Protein AF-A0A7J5J9G1-F1 (afdb_monomer_lite)

Radius of gyration: 34.43 Å; chains: 1; bounding box: 77×52×100 Å

pLDDT: mean 81.64, std 18.88, range [21.72, 96.75]

Secondary structure (DSSP, 8-state):
-HHHHHHSTT--EEEEESSHHHHHHHHHHHHHTT--EEEE-TTS-HHHHHHHHHHHHTTS--EEEESS--SSS---TT--EEEEES----HHHHHHHHHHHH---TT-S--EEEESS-HHHHH--TT----HHHHHTT-BPSSS------S-----S-----S---S--SPP----HHHHHHHHHHTGGGGTTS---SSS---PPEEEEE-TTT--EEEEETTEEEEEEEESEEEEEETTEEEEE-TTS-EEEE-TT--EEEEES--SEEEEETTTEEEEE-TTS-EEEEETTTTEEESSPPEEEEETTEEEEEETTEEEE-SSS--BPPTT--GGG-EE-SSEEEE------TT---S-STT--TT--EEEEETT--S--EEEEEE-TTS-EEEE-TTS-EEEEETTTEEEE--

InterPro domains:
  IPR001650 Helicase, C-terminal domain-like [PF00271] (8-104)
  IPR001650 Helicase, C-terminal domain-like [PS51194] (1-154)
  IPR001650 Helicase, C-terminal domain-like [SM00490] (24-105)
  IPR027417 P-loop containing nucleoside triphosphate hydrolase [G3DSA:3.40.50.300] (1-131)
  IPR027417 P-loop containing nucleoside triphosphate hydrolase [SSF52540] (7-113)

Organism: Bacteroides thetaiotaomicron (NCBI:txid818)

Sequence (415 aa):
YESVERYARGKKGIVYAVSIAHARRIAACYSAHGLEAVAIDSRTPASERRELVEAFRRGKVKVLVNVDIFSEGFDCPDVEFVQLARPTLSLAKYLQQVGRGLRKSDNKESCVLIDNVGLHRIFGLPVRDRDWEAMFEGRMAGNAQPRTRMENSGLSVSCSLSEDSKQNEGLEIVMTHNCLLDAIRKGDLICLGGGGPVGGEQRTALKACHDRQSGLWGLRCGNKITVLPQYREVFDLCADRAAVRFEDGRTGVVDDSGTPLMVTDRCRRLRFLKGELLSVTKEDGSDCYTDLKTNRTYQERPVVFSYGGIELLRVGETFHSRTRKAYASMHGLHKDSLCFYGFYLKIPDYRVPKSCRLVDPVWSTIFDVFACVLEGDDEEVYWCCGCLADRSIVVMDGEGNYYHVEKGKGKRYIA

Structure (mmCIF, N/CA/C/O backbone):
data_AF-A0A7J5J9G1-F1
#
_entry.id   AF-A0A7J5J9G1-F1
#
loop_
_atom_site.group_PDB
_atom_site.id
_atom_site.type_symbol
_atom_site.label_atom_id
_atom_site.label_alt_id
_atom_site.label_comp_id
_atom_site.label_asym_id
_atom_site.label_entity_id
_atom_site.label_seq_id
_atom_site.pdbx_PDB_ins_code
_atom_site.Cartn_x
_atom_site.Cartn_y
_atom_site.Cartn_z
_atom_site.occupancy
_atom_site.B_iso_or_equiv
_atom_site.auth_seq_id
_atom_site.auth_comp_id
_atom_site.auth_asym_id
_atom_site.auth_atom_id
_atom_site.pdbx_PDB_model_num
ATOM 1 N N . TYR A 1 1 ? -37.252 -2.935 24.042 1.00 87.12 1 TYR A N 1
ATOM 2 C CA . TYR A 1 1 ? -37.933 -4.150 24.520 1.00 87.12 1 TYR A CA 1
ATOM 3 C C . TYR A 1 1 ? -38.264 -5.056 23.343 1.00 87.12 1 TYR A C 1
ATOM 5 O O . TYR A 1 1 ? -37.702 -6.137 23.280 1.00 87.12 1 TYR A O 1
ATOM 13 N N . GLU A 1 2 ? -39.039 -4.585 22.362 1.00 90.06 2 GLU A N 1
ATOM 14 C CA . GLU A 1 2 ? -39.444 -5.354 21.167 1.00 90.06 2 GLU A CA 1
ATOM 15 C C . GLU A 1 2 ? -38.303 -6.114 20.473 1.00 90.06 2 GLU A C 1
ATOM 17 O O . GLU A 1 2 ? -38.451 -7.277 20.120 1.00 90.06 2 GLU A O 1
ATOM 22 N N . SER A 1 3 ? -37.127 -5.497 20.332 1.00 89.56 3 SER A N 1
ATOM 23 C CA . SER A 1 3 ? -35.932 -6.145 19.776 1.00 89.56 3 SER A CA 1
ATOM 24 C C . SER A 1 3 ? -35.487 -7.382 20.563 1.00 89.56 3 SER A C 1
ATOM 26 O O . SER A 1 3 ? -35.122 -8.398 19.978 1.00 89.56 3 SER A O 1
ATOM 28 N N . VAL A 1 4 ? -35.504 -7.289 21.894 1.00 92.25 4 VAL A N 1
ATOM 29 C CA . VAL A 1 4 ? -35.145 -8.394 22.788 1.00 92.25 4 VAL A CA 1
ATOM 30 C C . VAL A 1 4 ? -36.238 -9.454 22.751 1.00 92.25 4 VAL A C 1
ATOM 32 O O . VAL A 1 4 ? -35.917 -10.626 22.619 1.00 92.25 4 VAL A O 1
ATOM 35 N N . GLU A 1 5 ? -37.511 -9.059 22.767 1.00 92.31 5 GLU A N 1
ATOM 36 C CA . GLU A 1 5 ? -38.633 -9.999 22.654 1.00 92.31 5 GLU A CA 1
ATOM 37 C C . GLU A 1 5 ? -38.603 -10.775 21.330 1.00 92.31 5 GLU A C 1
ATOM 39 O O . GLU A 1 5 ? -38.861 -11.972 21.299 1.00 92.31 5 GLU A O 1
ATOM 44 N N . ARG A 1 6 ? -38.236 -10.122 20.224 1.00 90.62 6 ARG A N 1
ATOM 45 C CA . ARG A 1 6 ? -38.202 -10.756 18.903 1.00 90.62 6 ARG A CA 1
ATOM 46 C C . ARG A 1 6 ? -37.004 -11.683 18.705 1.00 90.62 6 ARG A C 1
ATOM 48 O O . ARG A 1 6 ? -37.157 -12.744 18.111 1.00 90.62 6 ARG A O 1
ATOM 55 N N . TYR A 1 7 ? -35.814 -11.275 19.149 1.00 90.31 7 TYR A N 1
ATOM 56 C CA . TYR A 1 7 ? -34.562 -11.962 18.797 1.00 90.31 7 TYR A CA 1
ATOM 57 C C . TYR A 1 7 ? -33.896 -12.697 19.966 1.00 90.31 7 TYR A C 1
ATOM 59 O O . TYR A 1 7 ? -33.043 -13.555 19.748 1.00 90.31 7 TYR A O 1
ATOM 67 N N . ALA A 1 8 ? -34.265 -12.374 21.204 1.00 92.25 8 ALA A N 1
ATOM 68 C CA . ALA A 1 8 ? -33.631 -12.885 22.415 1.00 92.25 8 ALA A CA 1
ATOM 69 C C . ALA A 1 8 ? -34.646 -13.246 23.519 1.00 92.25 8 ALA A C 1
ATOM 71 O O . ALA A 1 8 ? -34.339 -13.156 24.708 1.00 92.25 8 ALA A O 1
ATOM 72 N N . ARG A 1 9 ? -35.857 -13.671 23.137 1.00 92.50 9 ARG A N 1
ATOM 73 C CA . ARG A 1 9 ? -36.901 -14.087 24.082 1.00 92.50 9 ARG A CA 1
ATOM 74 C C . ARG A 1 9 ? -36.402 -15.191 25.009 1.00 92.50 9 ARG A C 1
ATOM 76 O O . ARG A 1 9 ? -35.855 -16.185 24.542 1.00 92.50 9 ARG A O 1
ATOM 83 N N . GLY A 1 10 ? -36.604 -15.018 26.314 1.00 89.94 10 GLY A N 1
ATOM 84 C CA . GLY A 1 10 ? -36.215 -15.998 27.337 1.00 89.94 10 GLY A CA 1
ATOM 85 C C . GLY A 1 10 ? -34.705 -16.148 27.562 1.00 89.94 10 GLY A C 1
ATOM 86 O O . GLY A 1 10 ? -34.308 -16.867 28.477 1.00 89.94 10 GLY A O 1
ATOM 87 N N . LYS A 1 11 ? -33.874 -15.452 26.779 1.00 92.00 11 LYS A N 1
ATOM 88 C CA . LYS A 1 11 ? -32.417 -15.520 26.867 1.00 92.00 11 LYS A CA 1
ATOM 89 C C . LYS A 1 11 ? -31.884 -14.650 27.999 1.00 92.00 11 LYS A C 1
ATOM 91 O O . LYS A 1 11 ? -32.451 -13.606 28.326 1.00 92.00 11 LYS A O 1
ATOM 96 N N . LYS A 1 12 ? -30.753 -15.051 28.572 1.00 93.88 12 LYS A N 1
ATOM 97 C CA . LYS A 1 12 ? -30.012 -14.250 29.554 1.00 93.88 12 LYS A CA 1
ATOM 98 C C . LYS A 1 12 ? -29.115 -13.232 28.849 1.00 93.88 12 LYS A C 1
ATOM 100 O O . LYS A 1 12 ? -28.386 -13.592 27.927 1.00 93.88 12 LYS A O 1
ATOM 105 N N . GLY A 1 13 ? -29.106 -11.967 29.273 1.00 94.50 13 GLY A N 1
ATOM 106 C CA . GLY A 1 13 ? -28.328 -10.953 28.555 1.00 94.50 13 GLY A CA 1
ATOM 107 C C . GLY A 1 13 ? -27.927 -9.699 29.307 1.00 94.50 13 GLY A C 1
ATOM 108 O O . GLY A 1 13 ? -28.324 -9.448 30.445 1.00 94.50 13 GLY A O 1
ATOM 109 N N . ILE A 1 14 ? -27.093 -8.908 28.635 1.00 94.88 14 ILE A N 1
ATOM 110 C CA . ILE A 1 14 ? -26.507 -7.674 29.160 1.00 94.88 14 ILE A CA 1
ATOM 111 C C . ILE A 1 14 ? -26.864 -6.513 28.242 1.00 94.88 14 ILE A C 1
ATOM 113 O O . ILE A 1 14 ? -26.714 -6.602 27.025 1.00 94.88 14 ILE A O 1
ATOM 117 N N . VAL A 1 15 ? -27.279 -5.395 28.833 1.00 95.44 15 VAL A N 1
ATOM 118 C CA . VAL A 1 15 ? -27.590 -4.162 28.108 1.00 95.44 15 VAL A CA 1
ATOM 119 C C . VAL A 1 15 ? -26.639 -3.054 28.541 1.00 95.44 15 VAL A C 1
ATOM 121 O O . VAL A 1 15 ? -26.502 -2.767 29.731 1.00 95.44 15 VAL A O 1
ATOM 124 N N . TYR A 1 16 ? -26.000 -2.401 27.574 1.00 94.19 16 TYR A N 1
ATOM 125 C CA . TYR A 1 16 ? -25.108 -1.267 27.806 1.00 94.19 16 TYR A CA 1
ATOM 126 C C . TYR A 1 16 ? -25.826 0.045 27.499 1.00 94.19 16 TYR A C 1
ATOM 128 O O . TYR A 1 16 ? -26.096 0.354 26.339 1.00 94.19 16 TYR A O 1
ATOM 136 N N . ALA A 1 17 ? -26.120 0.827 28.536 1.00 94.25 17 ALA A N 1
ATOM 137 C CA . ALA A 1 17 ? -26.864 2.077 28.429 1.00 94.25 17 ALA A CA 1
ATOM 138 C C . ALA A 1 17 ? -25.947 3.314 28.409 1.00 94.25 17 ALA A C 1
ATOM 140 O O . ALA A 1 17 ? -24.793 3.277 28.839 1.00 94.25 17 ALA A O 1
ATOM 141 N N . VAL A 1 18 ? -26.481 4.433 27.906 1.00 92.19 18 VAL A N 1
ATOM 142 C CA . VAL A 1 18 ? -25.753 5.718 27.780 1.00 92.19 18 VAL A CA 1
ATOM 143 C C . VAL A 1 18 ? -25.531 6.402 29.131 1.00 92.19 18 VAL A C 1
ATOM 145 O O . VAL A 1 18 ? -24.510 7.045 29.340 1.00 92.19 18 VAL A O 1
ATOM 148 N N . SER A 1 19 ? -26.501 6.306 30.040 1.00 92.75 19 SER A N 1
ATOM 149 C CA . SER A 1 19 ? -26.489 7.017 31.320 1.00 92.75 19 SER A CA 1
ATOM 150 C C . SER A 1 19 ? -27.239 6.239 32.393 1.00 92.75 19 SER A C 1
ATOM 152 O O . SER A 1 19 ? -28.035 5.350 32.086 1.00 92.75 19 SER A O 1
ATOM 154 N N . ILE A 1 20 ? -27.015 6.595 33.660 1.00 92.94 20 ILE A N 1
ATOM 155 C CA . ILE A 1 20 ? -27.650 5.940 34.816 1.00 92.94 20 ILE A CA 1
ATOM 156 C C . ILE A 1 20 ? -29.178 5.982 34.703 1.00 92.94 20 ILE A C 1
ATOM 158 O O . ILE A 1 20 ? -29.856 4.966 34.848 1.00 92.94 20 ILE A O 1
ATOM 162 N N . ALA A 1 21 ? -29.728 7.152 34.373 1.00 94.94 21 ALA A N 1
ATOM 163 C CA . ALA A 1 21 ? -31.164 7.318 34.187 1.00 94.94 21 ALA A CA 1
ATOM 164 C C . ALA A 1 21 ? -31.693 6.455 33.029 1.00 94.94 21 ALA A C 1
ATOM 166 O O . ALA A 1 21 ? -32.772 5.878 33.133 1.00 94.94 21 ALA A O 1
ATOM 167 N N . HIS A 1 22 ? -30.927 6.331 31.940 1.00 95.19 22 HIS A N 1
ATOM 168 C CA . HIS A 1 22 ? -31.292 5.469 30.820 1.00 95.19 22 HIS A CA 1
ATOM 169 C C . HIS A 1 22 ? -31.291 3.988 31.222 1.00 95.19 22 HIS A C 1
ATOM 171 O O . HIS A 1 22 ? -32.260 3.292 30.934 1.00 95.19 22 HIS A O 1
ATOM 177 N N . ALA A 1 23 ? -30.270 3.525 31.950 1.00 95.25 23 ALA A N 1
ATOM 178 C CA . ALA A 1 23 ? -30.199 2.148 32.434 1.00 95.25 23 ALA A CA 1
ATOM 179 C C . ALA A 1 23 ? -31.414 1.773 33.293 1.00 95.25 23 ALA A C 1
ATOM 181 O O . ALA A 1 23 ? -32.050 0.747 33.063 1.00 95.25 23 ALA A O 1
ATOM 182 N N . ARG A 1 24 ? -31.782 2.648 34.236 1.00 95.31 24 ARG A N 1
ATOM 183 C CA . ARG A 1 24 ? -32.947 2.446 35.108 1.00 95.31 24 ARG A CA 1
ATOM 184 C C . ARG A 1 24 ? -34.257 2.403 34.323 1.00 95.31 24 ARG A C 1
ATOM 186 O O . ARG A 1 24 ? -35.088 1.548 34.599 1.00 95.31 24 ARG A O 1
ATOM 193 N N . ARG A 1 25 ? -34.425 3.266 33.312 1.00 96.75 25 ARG A N 1
ATOM 194 C CA . ARG A 1 25 ? -35.607 3.237 32.431 1.00 96.75 25 ARG A CA 1
ATOM 195 C C . ARG A 1 25 ? -35.696 1.957 31.604 1.00 96.75 25 ARG A C 1
ATOM 197 O O . ARG A 1 25 ? -36.785 1.411 31.488 1.00 96.75 25 ARG A O 1
ATOM 204 N N . ILE A 1 26 ? -34.581 1.472 31.050 1.00 96.25 26 ILE A N 1
ATOM 205 C CA . ILE A 1 26 ? -34.563 0.198 30.313 1.00 96.25 26 ILE A CA 1
ATOM 206 C C . ILE A 1 26 ? -34.954 -0.949 31.248 1.00 96.25 26 ILE A C 1
ATOM 208 O O . ILE A 1 26 ? -35.834 -1.728 30.897 1.00 96.25 26 ILE A O 1
ATOM 212 N N . ALA A 1 27 ? -34.340 -1.035 32.433 1.00 96.25 27 ALA A N 1
ATOM 213 C CA . ALA A 1 27 ? -34.650 -2.087 33.399 1.00 96.25 27 ALA A CA 1
ATOM 214 C C . ALA A 1 27 ? -36.128 -2.046 33.814 1.00 96.25 27 ALA A C 1
ATOM 216 O O . ALA A 1 27 ? -36.810 -3.057 33.709 1.00 96.25 27 ALA A O 1
ATOM 217 N N . ALA A 1 28 ? -36.654 -0.868 34.171 1.00 96.62 28 ALA A N 1
ATOM 218 C CA . ALA A 1 28 ? -38.067 -0.698 34.512 1.00 96.62 28 ALA A CA 1
ATOM 219 C C . ALA A 1 28 ? -39.004 -1.085 33.355 1.00 96.62 28 ALA A C 1
ATOM 221 O O . ALA A 1 28 ? -40.006 -1.759 33.572 1.00 96.62 28 ALA A O 1
ATOM 222 N N . CYS A 1 29 ? -38.661 -0.704 32.120 1.00 96.75 29 CYS A N 1
ATOM 223 C CA . CYS A 1 29 ? -39.405 -1.097 30.927 1.00 96.75 29 CYS A CA 1
ATOM 224 C C . CYS A 1 29 ? -39.419 -2.621 30.752 1.00 96.75 29 CYS A C 1
ATOM 226 O O . CYS A 1 29 ? -40.466 -3.183 30.453 1.00 96.75 29 CYS A O 1
ATOM 228 N N . TYR A 1 30 ? -38.290 -3.299 30.961 1.00 96.62 30 TYR A N 1
ATOM 229 C CA . TYR A 1 30 ? -38.202 -4.754 30.807 1.00 96.62 30 TYR A CA 1
ATOM 230 C C . TYR A 1 30 ? -38.991 -5.473 31.905 1.00 96.62 30 TYR A C 1
ATOM 232 O O . TYR A 1 30 ? -39.768 -6.374 31.595 1.00 96.62 30 TYR A O 1
ATOM 240 N N . SER A 1 31 ? -38.892 -5.008 33.151 1.00 94.94 31 SER A N 1
ATOM 241 C CA . SER A 1 31 ? -39.666 -5.545 34.275 1.00 94.94 31 SER A CA 1
ATOM 242 C C . SER A 1 31 ? -41.171 -5.353 34.108 1.00 94.94 31 SER A C 1
ATOM 244 O O . SER A 1 31 ? -41.933 -6.264 34.417 1.00 94.94 31 SER A O 1
ATOM 246 N N . ALA A 1 32 ? -41.616 -4.222 33.548 1.00 95.88 32 ALA A N 1
ATOM 247 C CA . ALA A 1 32 ? -43.030 -3.990 33.236 1.00 95.88 32 ALA A CA 1
ATOM 248 C C . ALA A 1 32 ? -43.593 -4.976 32.194 1.00 95.88 32 ALA A C 1
ATOM 250 O O . ALA A 1 32 ? -44.793 -5.225 32.176 1.00 95.88 32 ALA A O 1
ATOM 251 N N . HIS A 1 33 ? -42.729 -5.562 31.360 1.00 94.44 33 HIS A N 1
ATOM 252 C CA . HIS A 1 33 ? -43.084 -6.603 30.392 1.00 94.44 33 HIS A CA 1
ATOM 253 C C . HIS A 1 33 ? -42.766 -8.022 30.901 1.00 94.44 33 HIS A C 1
ATOM 255 O O . HIS A 1 33 ? -42.738 -8.970 30.121 1.00 94.44 33 HIS A O 1
ATOM 261 N N . GLY A 1 34 ? -42.519 -8.186 32.207 1.00 91.81 34 GLY A N 1
ATOM 262 C CA . GLY A 1 34 ? -42.328 -9.491 32.843 1.00 91.81 34 GLY A CA 1
ATOM 263 C C . GLY A 1 34 ? -40.917 -10.076 32.740 1.00 91.81 34 GLY A C 1
ATOM 264 O O . GLY A 1 34 ? -40.731 -11.246 33.065 1.00 91.81 34 GLY A O 1
ATOM 265 N N . LEU A 1 35 ? -39.911 -9.305 32.310 1.00 93.00 35 LEU A N 1
ATOM 266 C CA . LEU A 1 35 ? -38.517 -9.758 32.327 1.00 93.00 35 LEU A CA 1
ATOM 267 C C . LEU A 1 35 ? -37.865 -9.420 33.666 1.00 93.00 35 LEU A C 1
ATOM 269 O O . LEU A 1 35 ? -37.912 -8.283 34.121 1.00 93.00 35 LEU A O 1
ATOM 273 N N . GLU A 1 36 ? -37.155 -10.380 34.253 1.00 94.62 36 GLU A N 1
ATOM 274 C CA . GLU A 1 36 ? -36.341 -10.156 35.452 1.00 94.62 36 GLU A CA 1
ATOM 275 C C . GLU A 1 36 ? -35.104 -9.309 35.104 1.00 94.62 36 GLU A C 1
ATOM 277 O O . GLU A 1 36 ? -34.021 -9.835 34.828 1.00 94.62 36 GLU A O 1
ATOM 282 N N . ALA A 1 37 ? -35.277 -7.985 35.063 1.00 95.75 37 ALA A N 1
ATOM 283 C CA . ALA A 1 37 ? -34.256 -7.024 34.673 1.00 95.75 37 ALA A CA 1
ATOM 284 C C . ALA A 1 37 ? -33.862 -6.100 35.830 1.00 95.75 37 ALA A C 1
ATOM 286 O O . ALA A 1 37 ? -34.714 -5.554 36.530 1.00 95.75 37 ALA A O 1
ATOM 287 N N . VAL A 1 38 ? -32.558 -5.872 36.001 1.00 95.19 38 VAL A N 1
ATOM 288 C CA . VAL A 1 38 ? -32.027 -4.962 37.030 1.00 95.19 38 VAL A CA 1
ATOM 289 C C . VAL A 1 38 ? -30.981 -4.022 36.441 1.00 95.19 38 VAL A C 1
ATOM 291 O O . VAL A 1 38 ? -30.244 -4.388 35.522 1.00 95.19 38 VAL A O 1
ATOM 294 N N . ALA A 1 39 ? -30.914 -2.799 36.970 1.00 94.69 39 ALA A N 1
ATOM 295 C CA . ALA A 1 39 ? -29.909 -1.813 36.589 1.00 94.69 39 ALA A CA 1
ATOM 296 C C . ALA A 1 39 ? -28.782 -1.761 37.629 1.00 94.69 39 ALA A C 1
ATOM 298 O O . ALA A 1 39 ? -29.049 -1.636 38.821 1.00 94.69 39 ALA A O 1
ATOM 299 N N . ILE A 1 40 ? -27.531 -1.813 37.173 1.00 91.62 40 ILE A N 1
ATOM 300 C CA . ILE A 1 40 ? -26.334 -1.639 38.001 1.00 91.62 40 ILE A CA 1
ATOM 301 C C . ILE A 1 40 ? -25.566 -0.413 37.505 1.00 91.62 40 ILE A C 1
ATOM 303 O O . ILE A 1 40 ? -25.183 -0.328 36.335 1.00 91.62 40 ILE A O 1
ATOM 307 N N . ASP A 1 41 ? -25.332 0.540 38.403 1.00 90.00 41 ASP A N 1
AT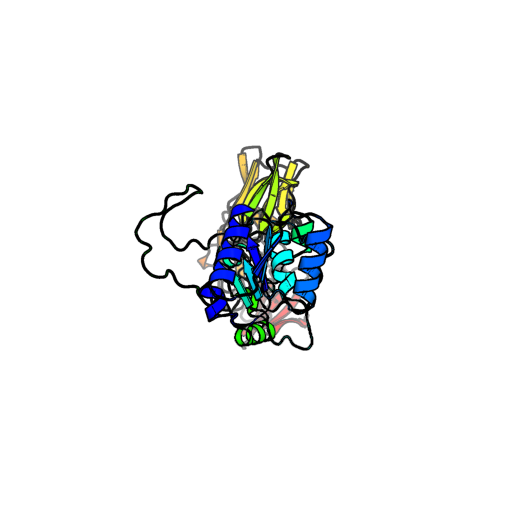OM 308 C CA . ASP A 1 41 ? -24.654 1.801 38.106 1.00 90.00 41 ASP A CA 1
ATOM 309 C C . ASP A 1 41 ? -23.667 2.204 39.214 1.00 90.00 41 ASP A C 1
ATOM 311 O O . ASP A 1 41 ? -23.561 1.536 40.246 1.00 90.00 41 ASP A O 1
ATOM 315 N N . SER A 1 42 ? -22.857 3.245 38.979 1.00 86.69 42 SER A N 1
ATOM 316 C CA . SER A 1 42 ? -21.762 3.629 39.888 1.00 86.69 42 SER A CA 1
ATOM 317 C C . SER A 1 42 ? -22.232 3.995 41.296 1.00 86.69 42 SER A C 1
ATOM 319 O O . SER A 1 42 ? -21.425 3.969 42.222 1.00 86.69 42 SER A O 1
ATOM 321 N N . ARG A 1 43 ? -23.526 4.288 41.469 1.00 87.94 43 ARG A N 1
ATOM 322 C CA . ARG A 1 43 ? -24.163 4.591 42.752 1.00 87.94 43 ARG A CA 1
ATOM 323 C C . ARG A 1 43 ? -24.702 3.346 43.460 1.00 87.94 43 ARG A C 1
ATOM 325 O O . ARG A 1 43 ? -25.091 3.466 44.615 1.00 87.94 43 ARG A O 1
ATOM 332 N N . THR A 1 44 ? -24.725 2.175 42.817 1.00 87.06 44 THR A N 1
ATOM 333 C CA . THR A 1 44 ? -25.107 0.907 43.456 1.00 87.06 44 THR A CA 1
ATOM 334 C C . THR A 1 44 ? -24.023 0.492 44.467 1.00 87.06 44 THR A C 1
ATOM 336 O O . THR A 1 44 ? -22.875 0.269 44.043 1.00 87.06 44 THR A O 1
ATOM 339 N N . PRO A 1 45 ? -24.351 0.364 45.773 1.00 90.06 45 PRO A N 1
ATOM 340 C CA . PRO A 1 45 ? -23.434 -0.092 46.817 1.00 90.06 45 PRO A CA 1
ATOM 341 C C . PRO A 1 45 ? -22.743 -1.417 46.477 1.00 90.06 45 PRO A C 1
ATOM 343 O O . PRO A 1 45 ? -23.291 -2.273 45.783 1.00 90.06 45 PRO A O 1
ATOM 346 N N . ALA A 1 46 ? -21.525 -1.616 46.984 1.00 86.50 46 ALA A N 1
ATOM 347 C CA . ALA A 1 46 ? -20.716 -2.790 46.649 1.00 86.50 46 ALA A CA 1
ATOM 348 C C . ALA A 1 46 ? -21.318 -4.125 47.137 1.00 86.50 46 ALA A C 1
ATOM 350 O O . ALA A 1 46 ? -21.118 -5.156 46.494 1.00 86.50 46 ALA A O 1
ATOM 351 N N . SER A 1 47 ? -22.042 -4.131 48.262 1.00 88.75 47 SER A N 1
ATOM 352 C CA . SER A 1 47 ? -22.790 -5.303 48.745 1.00 88.75 47 SER A CA 1
ATOM 353 C C . SER A 1 47 ? -23.919 -5.671 47.784 1.00 88.75 47 SER A C 1
ATOM 355 O O . SER A 1 47 ? -23.909 -6.766 47.229 1.00 88.75 47 SER A O 1
ATOM 357 N N . GLU A 1 48 ? -24.802 -4.716 47.494 1.00 90.25 48 GLU A N 1
ATOM 358 C CA . GLU A 1 48 ? -25.937 -4.884 46.580 1.00 90.25 48 GLU A CA 1
ATOM 359 C C . GLU A 1 48 ? -25.476 -5.298 45.176 1.00 90.25 48 GLU A C 1
ATOM 361 O O . GLU A 1 48 ? -26.012 -6.224 44.572 1.00 90.25 48 GLU A O 1
ATOM 366 N N . ARG A 1 49 ? -24.402 -4.686 44.664 1.00 88.81 49 ARG A N 1
ATOM 367 C CA . ARG A 1 49 ? -23.818 -5.057 43.370 1.00 88.81 49 ARG A CA 1
ATOM 368 C C . ARG A 1 49 ? -23.391 -6.524 43.329 1.00 88.81 49 ARG A C 1
ATOM 370 O O . ARG A 1 49 ? -23.642 -7.191 42.327 1.00 88.81 49 ARG A O 1
ATOM 377 N N . ARG A 1 50 ? -22.739 -7.027 44.386 1.00 87.31 50 ARG A N 1
ATOM 378 C CA . ARG A 1 50 ? -22.341 -8.443 44.475 1.00 87.31 50 ARG A CA 1
ATOM 379 C C . ARG A 1 50 ? -23.564 -9.351 44.489 1.00 87.31 50 ARG A C 1
ATOM 381 O O . ARG A 1 50 ? -23.578 -10.341 43.767 1.00 87.31 50 ARG A O 1
ATOM 388 N N . GLU A 1 51 ? -24.595 -8.993 45.246 1.00 90.56 51 GLU A N 1
ATOM 389 C CA . GLU A 1 51 ? -25.840 -9.761 45.323 1.00 90.56 51 GLU A CA 1
ATOM 390 C C . GLU A 1 51 ? -26.567 -9.832 43.977 1.00 90.56 51 GLU A C 1
ATOM 392 O O . GLU A 1 51 ? -26.970 -10.919 43.563 1.00 90.56 51 GLU A O 1
ATOM 397 N N . LEU A 1 52 ? -26.677 -8.711 43.259 1.00 91.06 52 LEU A N 1
ATOM 398 C CA . LEU A 1 52 ? -27.302 -8.655 41.936 1.00 91.06 52 LEU A CA 1
ATOM 399 C C . LEU A 1 52 ? -26.504 -9.441 40.888 1.00 91.06 52 LEU A C 1
ATOM 401 O O . LEU A 1 52 ? -27.089 -10.146 40.067 1.00 91.06 52 LEU A O 1
ATOM 405 N N . VAL A 1 53 ? -25.171 -9.370 40.931 1.00 88.19 53 VAL A N 1
ATOM 406 C CA . VAL A 1 53 ? -24.300 -10.174 40.059 1.00 88.19 53 VAL A CA 1
ATOM 407 C C . VAL A 1 53 ? -24.458 -11.667 40.356 1.00 88.19 53 VAL A C 1
ATOM 409 O O . VAL A 1 53 ? -24.571 -12.463 39.428 1.00 88.19 53 VAL A O 1
ATOM 412 N N . GLU A 1 54 ? -24.531 -12.060 41.626 1.00 89.44 54 GLU A N 1
ATOM 413 C CA . GLU A 1 54 ? -24.792 -13.448 42.019 1.00 89.44 54 GLU A CA 1
ATOM 414 C C . GLU A 1 54 ? -26.205 -13.916 41.642 1.00 89.44 54 GLU A C 1
ATOM 416 O O . GLU A 1 54 ? -26.402 -15.053 41.211 1.00 89.44 54 GLU A O 1
ATOM 421 N N . ALA A 1 55 ? -27.208 -13.045 41.753 1.00 91.56 55 ALA A N 1
ATOM 422 C CA . ALA A 1 55 ? -28.563 -13.325 41.291 1.00 91.56 55 ALA A CA 1
ATOM 423 C C . ALA A 1 55 ? -28.606 -13.528 39.769 1.00 91.56 55 ALA A C 1
ATOM 425 O O . ALA A 1 55 ? -29.258 -14.461 39.298 1.00 91.56 55 ALA A O 1
ATOM 426 N N . PHE A 1 56 ? -27.851 -12.723 39.017 1.00 91.88 56 PHE A N 1
ATOM 427 C CA . PHE A 1 56 ? -27.670 -12.894 37.579 1.00 91.88 56 PHE A CA 1
ATOM 428 C C . PHE A 1 56 ? -26.969 -14.216 37.255 1.00 91.88 56 PHE A C 1
ATOM 430 O O . PHE A 1 56 ? -27.472 -14.980 36.434 1.00 91.88 56 PHE A O 1
ATOM 437 N N . ARG A 1 57 ? -25.867 -14.559 37.939 1.00 88.31 57 ARG A N 1
ATOM 438 C CA . ARG A 1 57 ? -25.171 -15.852 37.771 1.00 88.31 57 ARG A CA 1
ATOM 439 C C . ARG A 1 57 ? -26.097 -17.042 37.989 1.00 88.31 57 ARG A C 1
ATOM 441 O O . ARG A 1 57 ? -26.134 -17.928 37.149 1.00 88.31 57 ARG A O 1
ATOM 448 N N . ARG A 1 58 ? -26.906 -17.016 39.051 1.00 89.75 58 ARG A N 1
ATOM 449 C CA . ARG A 1 58 ? -27.897 -18.064 39.356 1.00 89.75 58 ARG A CA 1
ATOM 450 C C . ARG A 1 58 ? -29.141 -18.042 38.460 1.00 89.75 58 ARG A C 1
ATOM 452 O O . ARG A 1 58 ? -30.023 -18.871 38.644 1.00 89.75 58 ARG A O 1
ATOM 459 N N . GLY A 1 59 ? -29.253 -17.082 37.541 1.00 88.12 59 GLY A N 1
ATOM 460 C CA . GLY A 1 59 ? -30.375 -16.975 36.610 1.00 88.12 59 GLY A CA 1
ATOM 461 C C . GLY A 1 59 ? -31.679 -16.440 37.212 1.00 88.12 59 GLY A C 1
ATOM 462 O O . GLY A 1 59 ? -32.685 -16.480 36.512 1.00 88.12 59 GLY A O 1
ATOM 463 N N . LYS A 1 60 ? -31.653 -15.925 38.456 1.00 91.44 60 LYS A N 1
ATOM 464 C CA . LYS A 1 60 ? -32.772 -15.193 39.096 1.00 91.44 60 LYS A CA 1
ATOM 465 C C . LYS A 1 60 ? -32.970 -13.787 38.521 1.00 91.44 60 LYS A C 1
ATOM 467 O O . LYS A 1 60 ? -33.968 -13.133 38.776 1.00 91.44 60 LYS A O 1
ATOM 472 N N . VAL A 1 61 ? -31.937 -13.268 37.867 1.00 93.00 61 VAL A N 1
ATOM 473 C CA . VAL A 1 61 ? -32.003 -12.060 37.051 1.00 93.00 61 VAL A CA 1
ATOM 474 C C . VAL A 1 61 ? -31.633 -12.498 35.646 1.00 93.00 61 VAL A C 1
ATOM 476 O O . VAL A 1 61 ? -30.564 -13.076 35.437 1.00 93.00 61 VAL A O 1
ATOM 479 N N . LYS A 1 62 ? -32.510 -12.226 34.683 1.00 93.88 62 LYS A N 1
ATOM 480 C CA . LYS A 1 62 ? -32.313 -12.576 33.273 1.00 93.88 62 LYS A CA 1
ATOM 481 C C . LYS A 1 62 ? -31.610 -11.473 32.499 1.00 93.88 62 LYS A C 1
ATOM 483 O O . LYS A 1 62 ? -30.842 -11.781 31.590 1.00 93.88 62 LYS A O 1
ATOM 488 N N . VAL A 1 63 ? -31.824 -10.205 32.856 1.00 95.62 63 VAL A N 1
ATOM 489 C CA . VAL A 1 63 ? -31.233 -9.073 32.132 1.00 95.62 63 VAL A CA 1
ATOM 490 C C . VAL A 1 63 ? -30.511 -8.108 33.063 1.00 95.62 63 VAL A C 1
ATOM 492 O O . VAL A 1 63 ? -31.084 -7.572 34.009 1.00 95.62 63 VAL A O 1
ATOM 495 N N . LEU A 1 64 ? -29.246 -7.839 32.750 1.00 94.38 64 LEU A N 1
ATOM 496 C CA . LEU A 1 64 ? -28.408 -6.907 33.494 1.00 94.38 64 LEU A CA 1
ATOM 497 C C . LEU A 1 64 ? -28.159 -5.639 32.677 1.00 94.38 64 LEU A C 1
ATOM 499 O O . LEU A 1 64 ? -27.431 -5.657 31.684 1.00 94.38 64 LEU A O 1
ATOM 503 N N . VAL A 1 65 ? -28.743 -4.521 33.094 1.00 95.12 65 VAL A N 1
ATOM 504 C CA . VAL A 1 65 ? -28.557 -3.223 32.436 1.00 95.12 65 VAL A CA 1
ATOM 505 C C . VAL A 1 65 ? -27.466 -2.447 33.164 1.00 95.12 65 VAL A C 1
ATOM 507 O O . VAL A 1 65 ? -27.539 -2.276 34.376 1.00 95.12 65 VAL A O 1
ATOM 510 N N . ASN A 1 66 ? -26.445 -1.962 32.461 1.00 91.75 66 ASN A N 1
ATOM 511 C CA . ASN A 1 66 ? -25.315 -1.292 33.106 1.00 91.75 66 ASN A CA 1
ATOM 512 C C . ASN A 1 66 ? -24.822 -0.041 32.383 1.00 91.75 66 ASN A C 1
ATOM 514 O O . ASN A 1 66 ? -25.081 0.171 31.195 1.00 91.75 66 ASN A O 1
ATOM 518 N N . VAL A 1 67 ? -24.059 0.757 33.133 1.00 88.00 67 VAL A N 1
ATOM 519 C CA . VAL A 1 67 ? -23.321 1.927 32.650 1.00 88.00 67 VAL A CA 1
ATOM 520 C C . VAL A 1 67 ? -21.891 1.846 33.175 1.00 88.00 67 VAL A C 1
ATOM 522 O O . VAL A 1 67 ? -21.641 2.173 34.329 1.00 88.00 67 VAL A O 1
ATOM 525 N N . ASP A 1 68 ? -20.957 1.406 32.332 1.00 70.75 68 ASP A N 1
ATOM 526 C CA . ASP A 1 68 ? -19.506 1.484 32.584 1.00 70.75 68 ASP A CA 1
ATOM 527 C C . ASP A 1 68 ? -19.001 0.830 33.888 1.00 70.75 68 ASP A C 1
ATOM 529 O O . ASP A 1 68 ? -17.963 1.217 34.413 1.00 70.75 68 ASP A O 1
ATOM 533 N N . ILE A 1 69 ? -19.698 -0.193 34.395 1.00 68.38 69 ILE A N 1
ATOM 534 C CA . ILE A 1 69 ? -19.281 -0.919 35.609 1.00 68.38 69 ILE A CA 1
ATOM 535 C C . ILE A 1 69 ? -18.485 -2.191 35.330 1.00 68.38 69 ILE A C 1
ATOM 537 O O . ILE A 1 69 ? -17.632 -2.564 36.130 1.00 68.38 69 ILE A O 1
ATOM 541 N N . PHE A 1 70 ? -18.737 -2.877 34.216 1.00 61.62 70 PHE A N 1
ATOM 542 C CA . PHE A 1 70 ? -18.171 -4.210 33.973 1.00 61.62 70 PHE A CA 1
ATOM 543 C C . PHE A 1 70 ? -16.819 -4.200 33.252 1.00 61.62 70 PHE A C 1
ATOM 545 O O . PHE A 1 70 ? -16.573 -5.022 32.363 1.00 61.62 70 PHE A O 1
ATOM 552 N N . SER A 1 71 ? -15.937 -3.280 33.637 1.00 49.94 71 SER A N 1
ATOM 553 C CA . SER A 1 71 ? -14.580 -3.182 33.091 1.00 49.94 71 SER A CA 1
ATOM 554 C C . SER A 1 71 ? -13.727 -4.376 33.542 1.00 49.94 71 SER A C 1
ATOM 556 O O . SER A 1 71 ? -13.220 -5.119 32.704 1.00 49.94 71 SER A O 1
ATOM 558 N N . GLU A 1 72 ? -13.672 -4.658 34.848 1.00 47.03 72 GLU A N 1
ATOM 559 C CA . GLU A 1 72 ? -12.812 -5.692 35.444 1.00 47.03 72 GLU A CA 1
ATOM 560 C C . GLU A 1 72 ? -13.599 -6.557 36.455 1.00 47.03 72 GLU A C 1
ATOM 562 O O . GLU A 1 72 ? -14.433 -6.052 37.202 1.00 47.03 72 GLU A O 1
ATOM 567 N N . GLY A 1 73 ? -13.393 -7.883 36.446 1.00 53.44 73 GLY A N 1
ATOM 568 C CA . GLY A 1 73 ? -13.915 -8.816 37.468 1.00 53.44 73 GLY A CA 1
ATOM 569 C C . GLY A 1 73 ? -15.314 -9.430 37.262 1.00 53.44 73 GLY A C 1
ATOM 570 O O . GLY A 1 73 ? -15.685 -10.348 37.993 1.00 53.44 73 GLY A O 1
ATOM 571 N N . PHE A 1 74 ? -16.096 -8.996 36.266 1.00 71.25 74 PHE A N 1
ATOM 572 C CA . PHE A 1 74 ? -17.373 -9.642 35.919 1.00 71.25 74 PHE A CA 1
ATOM 573 C C . PHE A 1 74 ? -17.181 -10.716 34.839 1.00 71.25 74 PHE A C 1
ATOM 575 O O . PHE A 1 74 ? -16.881 -10.416 33.676 1.00 71.25 74 PHE A O 1
ATOM 582 N N . ASP A 1 75 ? -17.355 -11.976 35.233 1.00 71.88 75 ASP A N 1
ATOM 583 C CA . ASP A 1 75 ? -17.377 -13.129 34.336 1.00 71.88 75 ASP A CA 1
ATOM 584 C C . ASP A 1 75 ? -18.669 -13.937 34.498 1.00 71.88 75 ASP A C 1
ATOM 586 O O . ASP A 1 75 ? -19.086 -14.251 35.617 1.00 71.88 75 ASP A O 1
ATOM 590 N N . CYS A 1 76 ? -19.314 -14.184 33.360 1.00 81.56 76 CYS A N 1
ATOM 591 C CA . CYS A 1 76 ? -20.595 -14.857 33.203 1.00 81.56 76 CYS A CA 1
ATOM 592 C C . CYS A 1 76 ? -20.639 -15.413 31.760 1.00 81.56 76 CYS A C 1
ATOM 594 O O . CYS A 1 76 ? -21.050 -14.696 30.844 1.00 81.56 76 CYS A O 1
ATOM 596 N N . PRO A 1 77 ? -20.110 -16.624 31.508 1.00 85.12 77 PRO A N 1
ATOM 597 C CA . PRO A 1 77 ? -19.957 -17.159 30.149 1.00 85.12 77 PRO A CA 1
ATOM 598 C C . PRO A 1 77 ? -21.288 -17.545 29.479 1.00 85.12 77 PRO A C 1
ATOM 600 O O . PRO A 1 77 ? -21.377 -17.591 28.252 1.00 85.12 77 PRO A O 1
ATOM 603 N N . ASP A 1 78 ? -22.333 -17.760 30.275 1.00 89.88 78 ASP A N 1
ATOM 604 C CA . ASP A 1 78 ? -23.694 -18.137 29.877 1.00 89.88 78 ASP A CA 1
ATOM 605 C C . ASP A 1 78 ? -24.562 -16.945 29.415 1.00 89.88 78 ASP A C 1
ATOM 607 O O . ASP A 1 78 ? -25.780 -17.051 29.327 1.00 89.88 78 ASP A O 1
ATOM 611 N N . VAL A 1 79 ? -23.960 -15.788 29.121 1.00 93.12 79 VAL A N 1
ATOM 612 C CA . VAL A 1 79 ? -24.661 -14.640 28.518 1.00 93.12 79 VAL A CA 1
ATOM 613 C C . VAL A 1 79 ? -25.002 -14.958 27.065 1.00 93.12 79 VAL A C 1
ATOM 615 O O . VAL A 1 79 ? -24.104 -15.169 26.256 1.00 93.12 79 VAL A O 1
ATOM 618 N N . GLU A 1 80 ? -26.278 -14.938 26.706 1.00 94.06 80 GLU A N 1
ATOM 619 C CA . GLU A 1 80 ? -26.790 -15.343 25.391 1.00 94.06 80 GLU A CA 1
ATOM 620 C C . GLU A 1 80 ? -27.175 -14.162 24.488 1.00 94.06 80 GLU A C 1
ATOM 622 O O . GLU A 1 80 ? -27.361 -14.332 23.281 1.00 94.06 80 GLU A O 1
ATOM 627 N N . PHE A 1 81 ? -27.299 -12.951 25.035 1.00 95.50 81 PHE A N 1
ATOM 628 C CA . PHE A 1 81 ? -27.405 -11.747 24.216 1.00 95.50 81 PHE A CA 1
ATOM 629 C C . PHE A 1 81 ? -26.699 -10.537 24.827 1.00 95.50 81 PHE A C 1
ATOM 631 O O . PHE A 1 81 ? -26.615 -10.370 26.046 1.00 95.50 81 PHE A O 1
ATOM 638 N N . VAL A 1 82 ? -26.219 -9.658 23.950 1.00 95.44 82 VAL A N 1
ATOM 639 C CA . VAL A 1 82 ? -25.672 -8.347 24.305 1.00 95.44 82 VAL A CA 1
ATOM 640 C C . VAL A 1 82 ? -26.411 -7.284 23.512 1.00 95.44 82 VAL A C 1
ATOM 642 O O . VAL A 1 82 ? -26.499 -7.366 22.289 1.00 95.44 82 VAL A O 1
ATOM 645 N N . GLN A 1 83 ? -26.912 -6.267 24.205 1.00 95.62 83 GLN A N 1
ATOM 646 C CA . GLN A 1 83 ? -27.569 -5.123 23.591 1.00 95.62 83 GLN A CA 1
ATOM 647 C C . GLN A 1 83 ? -26.745 -3.846 23.784 1.00 95.62 83 GLN A C 1
ATOM 649 O O . GLN A 1 83 ? -26.463 -3.420 24.907 1.00 95.62 83 GLN A O 1
ATOM 654 N N . LEU A 1 84 ? -26.381 -3.217 22.672 1.00 94.38 84 LEU A N 1
ATOM 655 C CA . LEU A 1 84 ? -25.617 -1.978 22.609 1.00 94.38 84 LEU A CA 1
ATOM 656 C C . LEU A 1 84 ? -26.598 -0.818 22.428 1.00 94.38 84 LEU A C 1
ATOM 658 O O . LEU A 1 84 ? -27.028 -0.513 21.319 1.00 94.38 84 LEU A O 1
ATOM 662 N N . ALA A 1 85 ? -26.956 -0.169 23.535 1.00 93.25 85 ALA A N 1
ATOM 663 C CA . ALA A 1 85 ? -27.844 0.993 23.559 1.00 93.25 85 ALA A CA 1
ATOM 664 C C . ALA A 1 85 ? -27.072 2.301 23.809 1.00 93.25 85 ALA A C 1
ATOM 666 O O . ALA A 1 85 ? -27.650 3.283 24.277 1.00 93.25 85 ALA A O 1
ATOM 667 N N . ARG A 1 86 ? -25.756 2.317 23.537 1.00 88.75 86 ARG A N 1
ATOM 668 C CA . ARG A 1 86 ? -24.889 3.493 23.693 1.00 88.75 86 ARG A CA 1
ATOM 669 C C . ARG A 1 86 ? -23.890 3.676 22.550 1.00 88.75 86 ARG A C 1
ATOM 671 O O . ARG A 1 86 ? -23.273 2.698 22.135 1.00 88.75 86 ARG A O 1
ATOM 678 N N . PRO A 1 87 ? -23.659 4.914 22.085 1.00 87.50 87 PRO A N 1
ATOM 679 C CA . PRO A 1 87 ? -22.579 5.194 21.150 1.00 87.50 87 PRO A CA 1
ATOM 680 C C . PRO A 1 87 ? -21.206 5.052 21.817 1.00 87.50 87 PRO A C 1
ATOM 682 O O . PRO A 1 87 ? -21.021 5.321 23.009 1.00 87.50 87 PRO A O 1
ATOM 685 N N . THR A 1 88 ? -20.214 4.633 21.033 1.00 83.94 88 THR A N 1
ATOM 686 C CA . THR A 1 88 ? -18.802 4.667 21.413 1.00 83.94 88 THR A CA 1
ATOM 687 C C . THR A 1 88 ? -17.924 4.811 20.176 1.00 83.94 88 THR A C 1
ATOM 689 O O . THR A 1 88 ? -18.194 4.202 19.147 1.00 83.94 88 THR A O 1
ATOM 692 N N . LEU A 1 89 ? -16.865 5.613 20.294 1.00 80.81 89 LEU A N 1
ATOM 693 C CA . LEU A 1 89 ? -15.800 5.716 19.291 1.00 80.81 89 LEU A CA 1
ATOM 694 C C . LEU A 1 89 ? -14.594 4.822 19.632 1.00 80.81 89 LEU A C 1
ATOM 696 O O . LEU A 1 89 ? -13.638 4.758 18.871 1.00 80.81 89 LEU A O 1
ATOM 700 N N . SER A 1 90 ? -14.637 4.100 20.758 1.00 84.75 90 SER A N 1
ATOM 701 C CA . SER A 1 90 ? -13.563 3.198 21.175 1.00 84.75 90 SER A CA 1
ATOM 702 C C . SER A 1 90 ? -13.834 1.775 20.688 1.00 84.75 90 SER A C 1
ATOM 704 O O . SER A 1 90 ? -14.734 1.102 21.200 1.00 84.75 90 SER A O 1
ATOM 706 N N . LEU A 1 91 ? -13.011 1.293 19.748 1.00 85.56 91 LEU A N 1
ATOM 707 C CA . LEU A 1 91 ? -13.049 -0.102 19.295 1.00 85.56 91 LEU A CA 1
ATOM 708 C C . LEU A 1 91 ? -12.826 -1.070 20.464 1.00 85.56 91 LEU A C 1
ATOM 710 O O . LEU A 1 91 ? -13.540 -2.062 20.581 1.00 85.56 91 LEU A O 1
ATOM 714 N N . ALA A 1 92 ? -11.871 -0.768 21.347 1.00 86.12 92 ALA A N 1
ATOM 715 C CA . ALA A 1 92 ? -11.581 -1.595 22.515 1.00 86.12 92 ALA A CA 1
ATOM 716 C C . ALA A 1 92 ? -12.825 -1.766 23.396 1.00 86.12 92 ALA A C 1
ATOM 718 O O . ALA A 1 92 ? -13.166 -2.882 23.778 1.00 86.12 92 ALA A O 1
ATOM 719 N N . LYS A 1 93 ? -13.561 -0.677 23.646 1.00 86.25 93 LYS A N 1
ATOM 720 C CA . LYS A 1 93 ? -14.794 -0.716 24.438 1.00 86.25 93 LYS A CA 1
ATOM 721 C C . LYS A 1 93 ? -15.894 -1.523 23.752 1.00 86.25 93 LYS A C 1
ATOM 723 O O . LYS A 1 93 ? -16.548 -2.326 24.410 1.00 86.25 93 LYS A O 1
ATOM 728 N N . TYR A 1 94 ? -16.064 -1.353 22.439 1.00 89.50 94 TYR A N 1
ATOM 729 C CA . TYR A 1 94 ? -16.987 -2.168 21.645 1.00 89.50 94 TYR A CA 1
ATOM 730 C C . TYR A 1 94 ? -16.656 -3.662 21.761 1.00 89.50 94 TYR A C 1
ATOM 732 O O . TYR A 1 94 ? -17.527 -4.452 22.123 1.00 89.50 94 TYR A O 1
ATOM 740 N N . LEU A 1 95 ? -15.392 -4.042 21.545 1.00 89.94 95 LEU A N 1
ATOM 741 C CA . LEU A 1 95 ? -14.940 -5.434 21.611 1.00 89.94 95 LEU A CA 1
ATOM 742 C C . LEU A 1 95 ? -15.051 -6.027 23.020 1.00 89.94 95 LEU A C 1
ATOM 744 O O . LEU A 1 95 ? -15.466 -7.173 23.167 1.00 89.94 95 LEU A O 1
ATOM 748 N N . GLN A 1 96 ? -14.762 -5.247 24.062 1.00 88.00 96 GLN A N 1
ATOM 749 C CA . GLN A 1 96 ? -14.961 -5.670 25.450 1.00 88.00 96 GLN A CA 1
ATOM 750 C C . GLN A 1 96 ? -16.436 -5.952 25.759 1.00 88.00 96 GLN A C 1
ATOM 752 O O . GLN A 1 96 ? -16.737 -6.936 26.432 1.00 88.00 96 GLN A O 1
ATOM 757 N N . GLN A 1 97 ? -17.354 -5.111 25.271 1.00 90.44 97 GLN A N 1
ATOM 758 C CA . GLN A 1 97 ? -18.795 -5.254 25.495 1.00 90.44 97 GLN A CA 1
ATOM 759 C C . GLN A 1 97 ? -19.365 -6.478 24.775 1.00 90.44 97 GLN A C 1
ATOM 761 O O . GLN A 1 97 ? -19.976 -7.336 25.413 1.00 90.44 97 GLN A O 1
ATOM 766 N N . VAL A 1 98 ? -19.127 -6.598 23.465 1.00 91.56 98 VAL A N 1
ATOM 767 C CA . VAL A 1 98 ? -19.594 -7.759 22.687 1.00 91.56 98 VAL A CA 1
ATOM 768 C C . VAL A 1 98 ? -18.912 -9.043 23.154 1.00 91.56 98 VAL A C 1
ATOM 770 O O . VAL A 1 98 ? -19.562 -10.078 23.251 1.00 91.56 98 VAL A O 1
ATOM 773 N N . GLY A 1 99 ? -17.636 -8.969 23.547 1.00 90.00 99 GLY A N 1
ATOM 774 C CA . GLY A 1 99 ? -16.847 -10.096 24.037 1.00 90.00 99 GLY A CA 1
ATOM 775 C C . GLY A 1 99 ? -17.441 -10.782 25.268 1.00 90.00 99 GLY A C 1
ATOM 776 O O . GLY A 1 99 ? -17.266 -11.989 25.425 1.00 90.00 99 GLY A O 1
ATOM 777 N N . ARG A 1 100 ? -18.221 -10.071 26.100 1.00 87.88 100 ARG A N 1
ATOM 778 C CA . ARG A 1 100 ? -18.958 -10.694 27.218 1.00 87.88 100 ARG A CA 1
ATOM 779 C C . ARG A 1 100 ? -19.977 -11.723 26.732 1.00 87.88 100 ARG A C 1
ATOM 781 O O . ARG A 1 100 ? -20.132 -12.761 27.362 1.00 87.88 100 ARG A O 1
ATOM 788 N N . GLY A 1 101 ? -20.614 -11.461 25.594 1.00 89.69 101 GLY A N 1
ATOM 789 C CA . GLY A 1 101 ? -21.532 -12.387 24.939 1.00 89.69 101 GLY A CA 1
ATOM 790 C C . GLY A 1 101 ? -20.840 -13.439 24.073 1.00 89.69 101 GLY A C 1
ATOM 791 O O . GLY A 1 101 ? -21.481 -14.397 23.675 1.00 89.69 101 GLY A O 1
ATOM 792 N N . LEU A 1 102 ? -19.543 -13.336 23.780 1.00 89.81 102 LEU A N 1
ATOM 793 C CA . LEU A 1 102 ? -18.857 -14.287 22.887 1.00 89.81 102 LEU A CA 1
ATOM 794 C C . LEU A 1 102 ? -18.148 -15.436 23.621 1.00 89.81 102 LEU A C 1
ATOM 796 O O . LEU A 1 102 ? -17.600 -16.329 22.979 1.00 89.81 102 LEU A O 1
ATOM 800 N N . ARG A 1 103 ? -18.176 -15.453 24.958 1.00 88.69 103 ARG A N 1
ATOM 801 C CA . ARG A 1 103 ? -17.642 -16.568 25.758 1.00 88.69 103 ARG A CA 1
ATOM 802 C C . ARG A 1 103 ? -18.437 -17.854 25.512 1.00 88.69 103 ARG A C 1
ATOM 804 O O . ARG A 1 103 ? -19.662 -17.807 25.405 1.00 88.69 103 ARG A O 1
ATOM 811 N N . LYS A 1 104 ? -17.743 -18.991 25.421 1.00 87.56 104 LYS A N 1
ATOM 812 C CA . LYS A 1 104 ? -18.366 -20.314 25.255 1.00 87.56 104 LYS A CA 1
ATOM 813 C C . LYS A 1 104 ? -18.931 -20.813 26.588 1.00 87.56 104 LYS A C 1
ATOM 815 O O . LYS A 1 104 ? -18.334 -20.575 27.633 1.00 87.56 104 LYS A O 1
ATOM 820 N N . SER A 1 105 ? -20.061 -21.508 26.529 1.00 89.56 105 SER A N 1
ATOM 821 C CA . SER A 1 105 ? -20.697 -22.198 27.654 1.00 89.56 105 SER A CA 1
ATOM 822 C C . SER A 1 105 ? -21.454 -23.409 27.106 1.00 89.56 105 SER A C 1
ATOM 824 O O . SER A 1 105 ? -21.981 -23.327 25.998 1.00 89.56 105 SER A O 1
ATOM 826 N N . ASP A 1 106 ? -21.504 -24.508 27.859 1.00 85.44 106 ASP A N 1
ATOM 827 C CA . ASP A 1 106 ? -22.051 -25.789 27.383 1.00 85.44 106 ASP A CA 1
ATOM 828 C C . ASP A 1 106 ? -23.520 -25.691 26.944 1.00 85.44 106 ASP A C 1
ATOM 830 O O . ASP A 1 106 ? -23.921 -26.317 25.970 1.00 85.44 106 ASP A O 1
ATOM 834 N N . ASN A 1 107 ? -24.307 -24.836 27.603 1.00 84.56 107 ASN A N 1
ATOM 835 C CA . ASN A 1 107 ? -25.738 -24.659 27.328 1.00 84.56 107 ASN A CA 1
ATOM 836 C C . ASN A 1 107 ? -26.038 -23.476 26.394 1.00 84.56 107 ASN A C 1
ATOM 838 O O . ASN A 1 107 ? -27.144 -22.938 26.408 1.00 84.56 107 ASN A O 1
ATOM 842 N N . LYS A 1 108 ? -25.050 -23.017 25.618 1.00 88.50 108 LYS A N 1
ATOM 843 C CA . LYS A 1 108 ? -25.165 -21.818 24.786 1.00 88.50 108 LYS A CA 1
ATOM 844 C C . LYS A 1 108 ? -24.804 -22.112 23.337 1.00 88.50 108 LYS A C 1
ATOM 846 O O . LYS A 1 108 ? -23.636 -22.118 22.956 1.00 88.50 108 LYS A O 1
ATOM 851 N N . GLU A 1 109 ? -25.835 -22.261 22.512 1.00 85.75 109 GLU A N 1
ATOM 852 C CA . GLU A 1 109 ? -25.683 -22.495 21.071 1.00 85.75 109 GLU A CA 1
ATOM 853 C C . GLU A 1 109 ? -25.213 -21.244 20.317 1.00 85.75 109 GLU A C 1
ATOM 855 O O . GLU A 1 109 ? -24.392 -21.314 19.405 1.00 85.75 109 GLU A O 1
ATOM 860 N N . SER A 1 110 ? -25.740 -20.071 20.679 1.00 88.12 110 SER A N 1
ATOM 861 C CA . SER A 1 110 ? -25.451 -18.817 19.981 1.00 88.12 110 SER A CA 1
ATOM 862 C C . SER A 1 110 ? -25.574 -17.601 20.894 1.00 88.12 110 SER A C 1
ATOM 864 O O . SER A 1 110 ? -26.276 -17.624 21.904 1.00 88.12 110 SER A O 1
ATOM 866 N N . CYS A 1 111 ? -24.898 -16.513 20.516 1.00 92.00 111 CYS A N 1
ATOM 867 C CA . CYS A 1 111 ? -25.079 -15.202 21.128 1.00 92.00 111 CYS A CA 1
ATOM 868 C C . CYS A 1 111 ? -25.728 -14.236 20.138 1.00 92.00 111 CYS A C 1
ATOM 870 O O . CYS A 1 111 ? -25.269 -14.111 19.002 1.00 92.00 111 CYS A O 1
ATOM 872 N N . VAL A 1 112 ? -26.744 -13.504 20.589 1.00 94.50 112 VAL A N 1
ATOM 873 C CA . VAL A 1 112 ? -27.412 -12.466 19.797 1.00 94.50 112 VAL A CA 1
ATOM 874 C C . VAL A 1 112 ? -26.815 -11.102 20.135 1.00 94.50 112 VAL A C 1
ATOM 876 O O . VAL A 1 112 ? -26.787 -10.698 21.297 1.00 94.50 112 VAL A O 1
ATOM 879 N N . LEU A 1 113 ? -26.335 -10.377 19.126 1.00 94.75 113 LEU A N 1
ATOM 880 C CA . LEU A 1 113 ? -25.871 -8.998 19.278 1.00 94.75 113 LEU A CA 1
ATOM 881 C C . LEU A 1 113 ? -26.945 -8.052 18.743 1.00 94.75 113 LEU A C 1
ATOM 883 O O . LEU A 1 113 ? -27.263 -8.080 17.558 1.00 94.75 113 LEU A O 1
ATOM 887 N N . ILE A 1 114 ? -27.502 -7.221 19.620 1.00 95.25 114 ILE A N 1
ATOM 888 C CA . ILE A 1 114 ? -28.521 -6.227 19.276 1.00 95.25 114 ILE A CA 1
ATOM 889 C C . ILE A 1 114 ? -27.862 -4.852 19.323 1.00 95.25 114 ILE A C 1
ATOM 891 O O . ILE A 1 114 ? -27.536 -4.344 20.392 1.00 95.25 114 ILE A O 1
ATOM 895 N N . ASP A 1 115 ? -27.650 -4.245 18.163 1.00 93.31 115 ASP A N 1
ATOM 896 C CA . ASP A 1 115 ? -26.982 -2.952 18.034 1.00 93.31 115 ASP A CA 1
ATOM 897 C C . ASP A 1 115 ? -27.998 -1.858 17.691 1.00 93.31 115 ASP A C 1
ATOM 899 O O . ASP A 1 115 ? -28.362 -1.670 16.534 1.00 93.31 115 ASP A O 1
ATOM 903 N N . ASN A 1 116 ? -28.467 -1.131 18.710 1.00 90.94 116 ASN A N 1
ATOM 904 C CA . ASN A 1 116 ? -29.441 -0.050 18.536 1.00 90.94 116 ASN A CA 1
ATOM 905 C C . ASN A 1 116 ? -28.807 1.261 18.043 1.00 90.94 116 ASN A C 1
ATOM 907 O O . ASN A 1 116 ? -29.527 2.233 17.831 1.00 90.94 116 ASN A O 1
ATOM 911 N N . VAL A 1 117 ? -27.479 1.319 17.905 1.00 89.69 117 VAL A N 1
ATOM 912 C CA . VAL A 1 117 ? -26.746 2.556 17.591 1.00 89.69 117 VAL A CA 1
ATOM 913 C C . VAL A 1 117 ? -26.060 2.495 16.226 1.00 89.69 117 VAL A C 1
ATOM 915 O O . VAL A 1 117 ? -25.785 3.532 15.627 1.00 89.69 117 VAL A O 1
ATOM 918 N N . GLY A 1 118 ? -25.803 1.296 15.706 1.00 86.19 118 GLY A N 1
ATOM 919 C CA . GLY A 1 118 ? -25.113 1.094 14.434 1.00 86.19 118 GLY A CA 1
ATOM 920 C C . GLY A 1 118 ? -23.588 1.076 14.569 1.00 86.19 118 GLY A C 1
ATOM 921 O O . GLY A 1 118 ? -22.883 1.448 13.632 1.00 86.19 118 GLY A O 1
ATOM 922 N N . LEU A 1 119 ? -23.058 0.635 15.713 1.00 86.56 119 LEU A N 1
ATOM 923 C CA . LEU A 1 119 ? -21.621 0.437 15.934 1.00 86.56 119 LEU A CA 1
ATOM 924 C C . LEU A 1 119 ? -20.992 -0.544 14.937 1.00 86.56 119 LEU A C 1
ATOM 926 O O . LEU A 1 119 ? -19.836 -0.354 14.557 1.00 86.56 119 LEU A O 1
ATOM 930 N N . HIS A 1 120 ? -21.739 -1.539 14.449 1.00 83.38 120 HIS A N 1
ATOM 931 C CA . HIS A 1 120 ? -21.258 -2.436 13.393 1.00 83.38 120 HIS A CA 1
ATOM 932 C C . HIS A 1 120 ? -20.900 -1.683 12.100 1.00 83.38 120 HIS A C 1
ATOM 934 O O . HIS A 1 120 ? -20.008 -2.117 11.379 1.00 83.38 120 HIS A O 1
ATOM 940 N N . ARG A 1 121 ? -21.527 -0.532 11.814 1.00 79.31 121 ARG A N 1
ATOM 941 C CA . ARG A 1 121 ? -21.203 0.297 10.637 1.00 79.31 121 ARG A CA 1
ATOM 942 C C . ARG A 1 121 ? -19.868 1.023 10.796 1.00 79.31 121 ARG A C 1
ATOM 944 O O . ARG A 1 121 ? -19.214 1.341 9.810 1.00 79.31 121 ARG A O 1
ATOM 951 N N . ILE A 1 122 ? -19.463 1.280 12.039 1.00 78.56 122 ILE A N 1
ATOM 952 C CA . ILE A 1 122 ? -18.216 1.975 12.378 1.00 78.56 122 ILE A CA 1
ATOM 953 C C . ILE A 1 122 ? -17.068 0.970 12.500 1.00 78.56 122 ILE A C 1
ATOM 955 O O . ILE A 1 122 ? -16.002 1.160 11.916 1.00 78.56 122 ILE A O 1
ATOM 959 N N . PHE A 1 123 ? -17.279 -0.103 13.265 1.0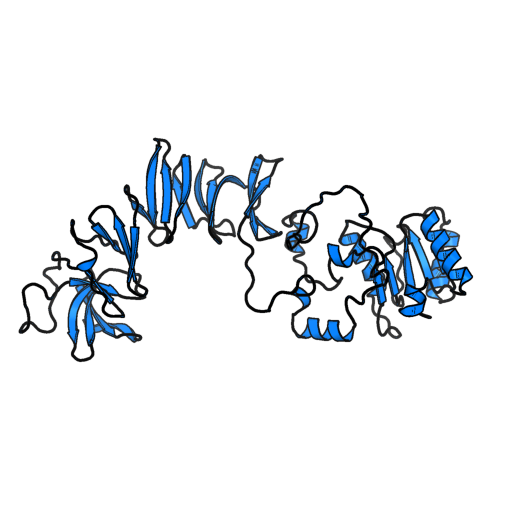0 82.31 123 PHE A N 1
ATOM 960 C CA . PHE A 1 123 ? -16.228 -1.055 13.620 1.00 82.31 123 PHE A CA 1
ATOM 961 C C . PHE A 1 123 ? -16.253 -2.336 12.787 1.00 82.31 123 PHE A C 1
ATOM 963 O O . PHE A 1 123 ? -15.227 -3.009 12.691 1.00 82.31 123 PHE A O 1
ATOM 970 N N . GLY A 1 124 ? -17.374 -2.682 12.160 1.00 84.44 124 GLY A N 1
ATOM 971 C CA . GLY A 1 124 ? -17.602 -3.995 11.559 1.00 84.44 124 GLY A CA 1
ATOM 972 C C . GLY A 1 124 ? -18.015 -5.054 12.585 1.00 84.44 124 GLY A C 1
ATOM 973 O O . GLY A 1 124 ? -18.185 -4.784 13.781 1.00 84.44 124 GLY A O 1
ATOM 974 N N . LEU A 1 125 ? -18.153 -6.292 12.108 1.00 86.38 125 LEU A N 1
ATOM 975 C CA . LEU A 1 125 ? -18.434 -7.443 12.964 1.00 86.38 125 LEU A CA 1
ATOM 976 C C . LEU A 1 125 ? -17.287 -7.677 13.973 1.00 86.38 125 LEU A C 1
ATOM 978 O O . LEU A 1 125 ? -16.131 -7.377 13.665 1.00 86.38 125 LEU A O 1
ATOM 982 N N . PRO A 1 126 ? -17.562 -8.235 15.167 1.00 87.25 126 PRO A N 1
ATOM 983 C CA . PRO A 1 126 ? -16.524 -8.498 16.174 1.00 87.25 126 PRO A CA 1
ATOM 984 C C . PRO A 1 126 ? -15.405 -9.432 15.695 1.00 87.25 126 PRO A C 1
ATOM 986 O O . PRO A 1 126 ? -14.270 -9.307 16.130 1.00 87.25 126 PRO A O 1
ATOM 989 N N . VAL A 1 127 ? -15.744 -10.337 14.779 1.00 82.69 127 VAL A N 1
ATOM 990 C CA . VAL A 1 127 ? -14.867 -11.336 14.146 1.00 82.69 127 VAL A CA 1
ATOM 991 C C . VAL A 1 127 ? -14.092 -10.800 12.939 1.00 82.69 127 VAL A C 1
ATOM 993 O O . VAL A 1 127 ? -13.357 -11.550 12.307 1.00 82.69 127 VAL A O 1
ATOM 996 N N . ARG A 1 128 ? -14.288 -9.527 12.575 1.00 81.69 128 ARG A N 1
ATOM 997 C CA . ARG A 1 128 ? -13.554 -8.893 11.478 1.00 81.69 128 ARG A CA 1
ATOM 998 C C . ARG A 1 128 ? -12.054 -8.986 11.750 1.00 81.69 128 ARG A C 1
ATOM 1000 O O . ARG A 1 128 ? -11.625 -8.627 12.845 1.00 81.69 128 ARG A O 1
ATOM 1007 N N . ASP A 1 129 ? -11.293 -9.373 10.730 1.00 76.56 129 ASP A N 1
ATOM 1008 C CA . ASP A 1 129 ? -9.838 -9.391 10.805 1.00 76.56 129 ASP A CA 1
ATOM 1009 C C . ASP A 1 129 ? -9.262 -7.971 10.928 1.00 76.56 129 ASP A C 1
ATOM 1011 O O . ASP A 1 129 ? -9.781 -7.001 10.353 1.00 76.56 129 ASP A O 1
ATOM 1015 N N . ARG A 1 130 ? -8.226 -7.835 11.754 1.00 78.75 130 ARG A N 1
ATOM 1016 C CA . ARG A 1 130 ? -7.621 -6.551 12.112 1.00 78.75 130 ARG A CA 1
ATOM 1017 C C . ARG A 1 130 ? -6.118 -6.699 12.205 1.00 78.75 130 ARG A C 1
ATOM 1019 O O . ARG A 1 130 ? -5.617 -7.541 12.941 1.00 78.75 130 ARG A O 1
ATOM 1026 N N . ASP A 1 131 ? -5.426 -5.782 11.544 1.00 76.50 131 ASP A N 1
ATOM 1027 C CA . ASP A 1 131 ? -3.987 -5.595 11.686 1.00 76.50 131 ASP A CA 1
ATOM 1028 C C . ASP A 1 131 ? -3.688 -4.945 13.048 1.00 76.50 131 ASP A C 1
ATOM 1030 O O . ASP A 1 131 ? -3.602 -3.721 13.184 1.00 76.50 131 ASP A O 1
ATOM 1034 N N . TRP A 1 132 ? -3.635 -5.779 14.090 1.00 80.19 132 TRP A N 1
ATOM 1035 C CA . TRP A 1 132 ? -3.390 -5.348 15.465 1.00 80.19 132 TRP A CA 1
ATOM 1036 C C . TRP A 1 132 ? -2.048 -4.645 15.613 1.00 80.19 132 TRP A C 1
ATOM 1038 O O . TRP A 1 132 ? -1.969 -3.642 16.315 1.00 80.19 132 TRP A O 1
ATOM 1048 N N . GLU A 1 133 ? -1.024 -5.136 14.921 1.00 73.06 133 GLU A N 1
ATOM 1049 C CA . GLU A 1 133 ? 0.321 -4.570 14.932 1.00 73.06 133 GLU A CA 1
ATOM 1050 C C . GLU A 1 133 ? 0.299 -3.122 14.422 1.00 73.06 133 GLU A C 1
ATOM 1052 O O . GLU A 1 133 ? 0.693 -2.201 15.138 1.00 73.06 133 GLU A O 1
ATOM 1057 N N . ALA A 1 134 ? -0.311 -2.867 13.259 1.00 69.06 134 ALA A N 1
ATOM 1058 C CA . ALA A 1 134 ? -0.489 -1.502 12.763 1.00 69.06 134 ALA A CA 1
ATOM 1059 C C . ALA A 1 134 ? -1.357 -0.620 13.678 1.00 69.06 134 ALA A C 1
ATOM 1061 O O . ALA A 1 134 ? -1.129 0.589 13.754 1.00 69.06 134 ALA A O 1
ATOM 1062 N N . MET A 1 135 ? -2.355 -1.182 14.369 1.00 77.50 135 MET A N 1
ATOM 1063 C CA . MET A 1 135 ? -3.166 -0.422 15.327 1.00 77.50 135 MET A CA 1
ATOM 1064 C C . MET A 1 135 ? -2.372 -0.021 16.576 1.00 77.50 135 MET A C 1
ATOM 1066 O O . MET A 1 135 ? -2.480 1.127 17.005 1.00 77.50 135 MET A O 1
ATOM 1070 N N . PHE A 1 136 ? -1.583 -0.933 17.151 1.00 75.00 136 PHE A N 1
ATOM 1071 C CA . PHE A 1 136 ? -0.785 -0.668 18.354 1.00 75.00 136 PHE A CA 1
ATOM 1072 C C . PHE A 1 136 ? 0.382 0.276 18.086 1.00 75.00 136 PHE A C 1
ATOM 1074 O O . PHE A 1 136 ? 0.683 1.126 18.920 1.00 75.00 136 PHE A O 1
ATOM 1081 N N . GLU A 1 137 ? 0.981 0.191 16.903 1.00 75.19 137 GLU A N 1
ATOM 1082 C CA . GLU A 1 137 ? 2.053 1.092 16.485 1.00 75.19 137 GLU A CA 1
ATOM 1083 C C . GLU A 1 137 ? 1.543 2.463 16.007 1.00 75.19 137 GLU A C 1
ATOM 1085 O O . GLU A 1 137 ? 2.320 3.296 15.549 1.00 75.19 137 GLU A O 1
ATOM 1090 N N . GLY A 1 138 ? 0.230 2.717 16.075 1.00 66.56 138 GLY A N 1
ATOM 1091 C CA . GLY A 1 138 ? -0.358 3.993 15.658 1.00 66.56 138 GLY A CA 1
ATOM 1092 C C . GLY A 1 138 ? -0.291 4.244 14.148 1.00 66.56 138 GLY A C 1
ATOM 1093 O O . GLY A 1 138 ? -0.564 5.351 13.687 1.00 66.56 138 GLY A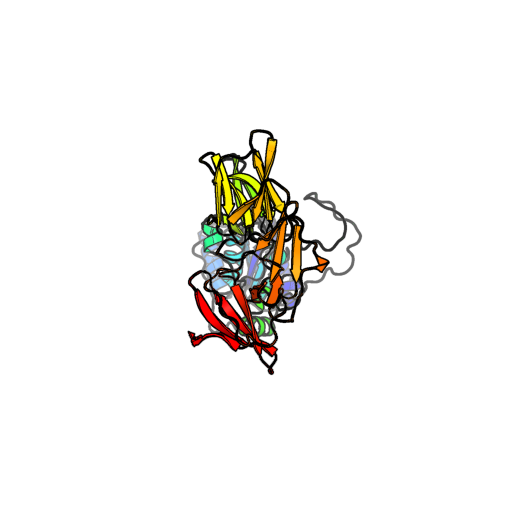 O 1
ATOM 1094 N N . ARG A 1 139 ? 0.025 3.214 13.356 1.00 65.31 139 ARG A N 1
ATOM 1095 C CA . ARG A 1 139 ? 0.073 3.281 11.892 1.00 65.31 139 ARG A CA 1
ATOM 1096 C C . ARG A 1 139 ? -1.306 3.298 11.244 1.00 65.31 139 ARG A C 1
ATOM 1098 O O . ARG A 1 139 ? -1.405 3.444 10.037 1.00 65.31 139 ARG A O 1
ATOM 1105 N N . MET A 1 140 ? -2.396 3.155 11.986 1.00 66.38 140 MET A N 1
ATOM 1106 C CA . MET A 1 140 ? -3.741 3.312 11.430 1.00 66.38 140 MET A CA 1
ATOM 1107 C C . MET A 1 140 ? -4.220 4.750 11.626 1.00 66.38 140 MET A C 1
ATOM 1109 O O . MET A 1 140 ? -4.348 5.218 12.756 1.00 66.38 140 MET A O 1
ATOM 1113 N N . ALA A 1 141 ? -4.518 5.453 10.530 1.00 49.19 141 ALA A N 1
ATOM 1114 C CA . ALA A 1 141 ? -5.099 6.791 10.609 1.00 49.19 141 ALA A CA 1
ATOM 1115 C C . ALA A 1 141 ? -6.452 6.736 11.350 1.00 49.19 141 ALA A C 1
ATOM 1117 O O . ALA A 1 141 ? -7.295 5.880 11.071 1.00 49.19 141 ALA A O 1
ATOM 1118 N N . GLY A 1 142 ? -6.640 7.633 12.322 1.00 45.78 142 GLY A N 1
ATOM 1119 C CA . GLY A 1 142 ? -7.769 7.613 13.250 1.00 45.78 142 GLY A CA 1
ATOM 1120 C C . GLY A 1 142 ? -9.151 7.676 12.582 1.00 45.78 142 GLY A C 1
ATOM 1121 O O . GLY A 1 142 ? -9.429 8.570 11.788 1.00 45.78 142 GLY A O 1
ATOM 1122 N N . ASN A 1 143 ? -10.017 6.764 13.039 1.00 40.34 143 ASN A N 1
ATOM 1123 C CA . ASN A 1 143 ? -11.467 6.628 12.844 1.00 40.34 143 ASN A CA 1
ATOM 1124 C C . ASN A 1 143 ? -11.995 6.152 11.481 1.00 40.34 143 ASN A C 1
ATOM 1126 O O . ASN A 1 143 ? -12.067 6.914 10.526 1.00 40.34 143 ASN A O 1
ATOM 1130 N N . ALA A 1 144 ? -12.562 4.935 11.533 1.00 39.66 144 ALA A N 1
ATOM 1131 C CA . ALA A 1 144 ? -13.557 4.350 10.631 1.00 39.66 144 ALA A CA 1
ATOM 1132 C C . ALA A 1 144 ? -13.155 4.244 9.148 1.00 39.66 144 ALA A C 1
ATOM 1134 O O . ALA A 1 144 ? -12.276 4.927 8.636 1.00 39.66 144 ALA A O 1
ATOM 1135 N N . GLN A 1 145 ? -13.784 3.306 8.444 1.00 40.41 145 GLN A N 1
ATOM 1136 C CA . GLN A 1 145 ? -13.654 3.168 6.992 1.00 40.41 145 GLN A CA 1
ATOM 1137 C C . GLN A 1 145 ? -13.775 4.544 6.302 1.00 40.41 145 GLN A C 1
ATOM 1139 O O . GLN A 1 145 ? -14.634 5.341 6.701 1.00 40.41 145 GLN A O 1
ATOM 1144 N N . PRO A 1 146 ? -12.998 4.831 5.238 1.00 33.25 146 PRO A N 1
ATOM 1145 C CA . PRO A 1 146 ? -13.383 5.885 4.316 1.00 33.25 146 PRO A CA 1
ATOM 1146 C C . PRO A 1 146 ? -14.787 5.529 3.838 1.00 33.25 146 PRO A C 1
ATOM 1148 O O . PRO A 1 146 ? -15.001 4.424 3.343 1.00 33.25 146 PRO A O 1
ATOM 1151 N N . ARG A 1 147 ? -15.751 6.439 4.009 1.00 35.75 147 ARG A N 1
ATOM 1152 C CA . ARG A 1 147 ? -17.037 6.345 3.316 1.00 35.75 147 ARG A CA 1
ATOM 1153 C C . ARG A 1 147 ? -16.720 6.057 1.851 1.00 35.75 147 ARG A C 1
ATOM 1155 O O . ARG A 1 147 ? -16.154 6.926 1.184 1.00 35.75 147 ARG A O 1
ATOM 1162 N N . THR A 1 148 ? -17.044 4.865 1.354 1.00 32.22 148 THR A N 1
ATOM 1163 C CA . THR A 1 148 ? -17.156 4.656 -0.085 1.00 32.22 148 THR A CA 1
ATOM 1164 C C . THR A 1 148 ? -18.184 5.681 -0.523 1.00 32.22 148 THR A C 1
ATOM 1166 O O . THR A 1 148 ? -19.340 5.650 -0.101 1.00 32.22 148 THR A O 1
ATOM 1169 N N . ARG A 1 149 ? -17.701 6.703 -1.222 1.00 29.16 149 ARG A N 1
ATOM 1170 C CA . ARG A 1 149 ? -18.480 7.838 -1.684 1.00 29.16 149 ARG A CA 1
ATOM 1171 C C . ARG A 1 149 ? -19.397 7.287 -2.774 1.00 29.16 149 ARG A C 1
ATOM 1173 O O . ARG A 1 149 ? -19.046 7.346 -3.943 1.00 29.16 149 ARG A O 1
ATOM 1180 N N . MET A 1 150 ? -20.533 6.697 -2.395 1.00 28.72 150 MET A N 1
ATOM 1181 C CA . MET A 1 150 ? -21.688 6.760 -3.279 1.00 28.72 150 MET A CA 1
ATOM 1182 C C . MET A 1 150 ? -21.967 8.247 -3.450 1.00 28.72 150 MET A C 1
ATOM 1184 O O . MET A 1 150 ? -22.080 8.993 -2.473 1.00 28.72 150 MET A O 1
ATOM 1188 N N . GLU A 1 151 ? -21.934 8.683 -4.699 1.00 30.81 151 GLU A N 1
ATOM 1189 C CA . GLU A 1 151 ? -22.375 10.001 -5.109 1.00 30.81 151 GLU A CA 1
ATOM 1190 C C . GLU A 1 151 ? -23.783 10.231 -4.554 1.00 30.81 151 GLU A C 1
ATOM 1192 O O . GLU A 1 151 ? -24.753 9.632 -5.001 1.00 30.81 151 GLU A O 1
ATOM 1197 N N . ASN A 1 152 ? -23.874 11.015 -3.483 1.00 27.19 152 ASN A N 1
ATOM 1198 C CA . ASN A 1 152 ? -24.682 12.224 -3.448 1.00 27.19 152 ASN A CA 1
ATOM 1199 C C . ASN A 1 152 ? -24.408 13.011 -2.158 1.00 27.19 152 ASN A C 1
ATOM 1201 O O . ASN A 1 152 ? -24.523 12.508 -1.045 1.00 27.19 152 ASN A O 1
ATOM 1205 N N . SER A 1 153 ? -23.972 14.255 -2.373 1.00 28.52 153 SER A N 1
ATOM 1206 C CA . SER A 1 153 ? -24.169 15.446 -1.533 1.00 28.52 153 SER A CA 1
ATOM 1207 C C . SER A 1 153 ? -24.150 15.304 0.000 1.00 28.52 153 SER A C 1
ATOM 1209 O O . SER A 1 153 ? -25.145 14.939 0.608 1.00 28.52 153 SER A O 1
ATOM 1211 N N . GLY A 1 154 ? -23.054 15.792 0.602 1.00 27.97 154 GLY A N 1
ATOM 1212 C CA . GLY A 1 154 ? -23.047 16.540 1.870 1.00 27.97 154 GLY A CA 1
ATOM 1213 C C . GLY A 1 154 ? -23.344 15.780 3.171 1.00 27.97 154 GLY A C 1
ATOM 1214 O O . GLY A 1 154 ? -24.449 15.318 3.393 1.00 27.97 154 GLY A O 1
ATOM 1215 N N . LEU A 1 155 ? -22.375 15.757 4.096 1.00 30.66 155 LEU A N 1
ATOM 1216 C CA . LEU A 1 155 ? -22.487 16.440 5.399 1.00 30.66 155 LEU A CA 1
ATOM 1217 C C . LEU A 1 155 ? -21.363 16.023 6.362 1.00 30.66 155 LEU A C 1
ATOM 1219 O O . LEU A 1 155 ? -21.102 14.843 6.633 1.00 30.66 155 LEU A O 1
ATOM 1223 N N . SER A 1 156 ? -20.717 17.072 6.865 1.00 25.14 156 SER A N 1
ATOM 1224 C CA . SER A 1 156 ? -19.971 17.168 8.112 1.00 25.14 156 SER A CA 1
ATOM 1225 C C . SER A 1 156 ? -20.853 16.845 9.319 1.00 25.14 156 SER A C 1
ATOM 1227 O O . SER A 1 156 ? -22.077 16.866 9.243 1.00 25.14 156 SER A O 1
ATOM 1229 N N . VAL A 1 157 ? -20.207 16.583 10.453 1.00 28.16 157 VAL A N 1
ATOM 1230 C CA . VAL A 1 157 ? -20.845 16.441 11.763 1.00 28.16 157 VAL A CA 1
ATOM 1231 C C . VAL A 1 157 ? -21.552 17.748 12.135 1.00 28.16 157 VAL A C 1
ATOM 1233 O O . VAL A 1 157 ? -20.951 18.666 12.681 1.00 28.16 157 VAL A O 1
ATOM 1236 N N . SER A 1 158 ? -22.841 17.815 11.836 1.00 23.11 158 SER A N 1
ATOM 1237 C CA . SER A 1 158 ? -23.810 18.702 12.464 1.00 23.11 158 SER A CA 1
ATOM 1238 C C . SER A 1 158 ? -25.149 17.972 12.466 1.00 23.11 158 SER A C 1
ATOM 1240 O O . SER A 1 158 ? -25.672 17.583 11.423 1.00 23.11 158 SER A O 1
ATOM 1242 N N . CYS A 1 159 ? -25.676 17.724 13.666 1.00 30.64 159 CYS A N 1
ATOM 1243 C CA . CYS A 1 159 ? -27.016 17.196 13.866 1.00 30.64 159 CYS A CA 1
ATOM 1244 C C . CYS A 1 159 ? -28.027 18.087 13.138 1.00 30.64 159 CYS A C 1
ATOM 1246 O O . CYS A 1 159 ? -28.333 19.184 13.590 1.00 30.64 159 CYS A O 1
ATOM 1248 N N . SER A 1 160 ? -28.549 17.595 12.023 1.00 21.72 160 SER A N 1
ATOM 1249 C CA . SER A 1 160 ? -29.820 18.024 11.451 1.00 21.72 160 SER A CA 1
ATOM 1250 C C . SER A 1 160 ? -30.429 16.787 10.806 1.00 21.72 160 SER A C 1
ATOM 1252 O O . SER A 1 160 ? -29.927 16.274 9.810 1.00 21.72 160 SER A O 1
ATOM 1254 N N . LEU A 1 161 ? -31.440 16.237 11.478 1.00 27.62 161 LEU A N 1
ATOM 1255 C CA . LEU A 1 161 ? -32.299 15.197 10.930 1.00 27.62 161 LEU A CA 1
ATOM 1256 C C . LEU A 1 161 ? -33.060 15.833 9.762 1.00 27.62 161 LEU A C 1
ATOM 1258 O O . LEU A 1 161 ? -33.845 16.750 9.986 1.00 27.62 161 LEU A O 1
ATOM 1262 N N . SER A 1 162 ? -32.792 15.397 8.532 1.00 26.14 162 SER A N 1
ATOM 1263 C CA . SER A 1 162 ? -33.647 15.710 7.388 1.00 26.14 162 SER A CA 1
ATOM 1264 C C . SER A 1 162 ? -34.833 14.741 7.370 1.00 26.14 162 SER A C 1
ATOM 1266 O O . SER A 1 162 ? -34.678 13.534 7.562 1.00 26.14 162 SER A O 1
ATOM 1268 N N . GLU A 1 163 ? -36.029 15.293 7.177 1.00 32.94 163 GLU A N 1
ATOM 1269 C CA . GLU A 1 163 ? -37.331 14.649 7.405 1.00 32.94 163 GLU A CA 1
ATOM 1270 C C . GLU A 1 163 ? -37.745 13.565 6.383 1.00 32.94 163 GLU A C 1
ATOM 1272 O O . GLU A 1 163 ? -38.863 13.066 6.462 1.00 32.94 163 GLU A O 1
ATOM 1277 N N . ASP A 1 164 ? -36.856 13.096 5.502 1.00 29.45 164 ASP A N 1
ATOM 1278 C CA . ASP A 1 164 ? -37.212 12.182 4.396 1.00 29.45 164 ASP A CA 1
ATOM 1279 C C . ASP A 1 164 ? -36.658 10.747 4.518 1.00 29.45 164 ASP A C 1
ATOM 1281 O O . ASP A 1 164 ? -36.432 10.054 3.530 1.00 29.45 164 ASP A O 1
ATOM 1285 N N . SER A 1 165 ? -36.480 10.240 5.743 1.00 31.95 165 SER A N 1
ATOM 1286 C CA . SER A 1 165 ? -36.135 8.822 5.998 1.00 31.95 165 SER A CA 1
ATOM 1287 C C . SER A 1 165 ? -37.234 8.039 6.723 1.00 31.95 165 SER A C 1
ATOM 1289 O O . SER A 1 165 ? -36.974 7.069 7.437 1.00 31.95 165 SER A O 1
ATOM 1291 N N . LYS A 1 166 ? -38.500 8.402 6.497 1.00 37.25 166 LYS A N 1
ATOM 1292 C CA . LYS A 1 166 ? -39.632 7.531 6.833 1.00 37.25 166 LYS A CA 1
ATOM 1293 C C . LYS A 1 166 ? -39.720 6.382 5.824 1.00 37.25 166 LYS A C 1
ATOM 1295 O O . LYS A 1 166 ? -40.499 6.487 4.888 1.00 37.25 166 LYS A O 1
ATOM 1300 N N . GLN A 1 167 ? -38.922 5.321 6.012 1.00 37.28 167 GLN A N 1
ATOM 1301 C CA . GLN A 1 167 ? -39.233 3.917 5.649 1.00 37.28 167 GLN A CA 1
ATOM 1302 C C . GLN A 1 167 ? -38.028 2.972 5.868 1.00 37.28 167 GLN A C 1
ATOM 1304 O O . GLN A 1 167 ? -37.489 2.399 4.930 1.00 37.28 167 GLN A O 1
ATOM 1309 N N . ASN A 1 168 ? -37.586 2.806 7.121 1.00 38.00 168 ASN A N 1
ATOM 1310 C CA . ASN A 1 168 ? -37.307 1.487 7.722 1.00 38.00 168 ASN A CA 1
ATOM 1311 C C . ASN A 1 168 ? -36.923 1.681 9.201 1.00 38.00 168 ASN A C 1
ATOM 1313 O O . ASN A 1 168 ? -35.753 1.687 9.568 1.00 38.00 168 ASN A O 1
ATOM 1317 N N . GLU A 1 169 ? -37.916 1.858 10.075 1.00 47.75 169 GLU A N 1
ATOM 1318 C CA . GLU A 1 169 ? -37.697 1.952 11.534 1.00 47.75 169 GLU A CA 1
ATOM 1319 C C . GLU A 1 169 ? -37.401 0.581 12.189 1.00 47.75 169 GLU A C 1
ATOM 1321 O O . GLU A 1 169 ? -37.327 0.459 13.411 1.00 47.75 169 GLU A O 1
ATOM 1326 N N . GLY A 1 170 ? -37.236 -0.476 11.387 1.00 60.81 170 GLY A N 1
ATOM 1327 C CA . GLY A 1 170 ? -36.972 -1.832 11.856 1.00 60.81 170 GLY A CA 1
ATOM 1328 C C . GLY A 1 170 ? -35.483 -2.139 12.028 1.00 60.81 170 GLY A C 1
ATOM 1329 O O . GLY A 1 170 ? -34.634 -1.657 11.283 1.00 60.81 170 GLY A O 1
ATOM 1330 N N . LEU A 1 171 ? -35.162 -3.010 12.990 1.00 74.00 171 LEU A N 1
ATOM 1331 C CA . LEU A 1 171 ? -33.840 -3.637 13.058 1.00 74.00 171 LEU A CA 1
ATOM 1332 C C . LEU A 1 171 ? -33.600 -4.517 11.826 1.00 74.00 171 LEU A C 1
ATOM 1334 O O . LEU A 1 171 ? -34.399 -5.407 11.531 1.00 74.00 171 LEU A O 1
ATOM 1338 N N . GLU A 1 172 ? -32.463 -4.308 11.174 1.00 81.88 172 GLU A N 1
ATOM 1339 C CA . GLU A 1 172 ? -31.963 -5.122 10.069 1.00 81.88 172 GLU A CA 1
ATOM 1340 C C . GLU A 1 172 ? -31.111 -6.289 10.594 1.00 81.88 172 GLU A C 1
ATOM 1342 O O . GLU A 1 172 ? -30.305 -6.129 11.516 1.00 81.88 172 GLU A O 1
ATOM 1347 N N . ILE A 1 173 ? -31.262 -7.475 9.997 1.00 83.38 173 ILE A N 1
ATOM 1348 C CA . ILE A 1 173 ? -30.390 -8.618 10.288 1.00 83.38 173 ILE A CA 1
ATOM 1349 C C . ILE A 1 173 ? -29.104 -8.457 9.474 1.00 83.38 173 ILE A C 1
ATOM 1351 O O . ILE A 1 173 ? -29.075 -8.751 8.285 1.00 83.38 173 ILE A O 1
ATOM 1355 N N . VAL A 1 174 ? -28.033 -8.023 10.138 1.00 82.31 174 VAL A N 1
ATOM 1356 C CA . VAL A 1 174 ? -26.713 -7.821 9.511 1.00 82.31 174 VAL A CA 1
ATOM 1357 C C . VAL A 1 174 ? -26.029 -9.151 9.175 1.00 82.31 174 VAL A C 1
ATOM 1359 O O . VAL A 1 174 ? -25.333 -9.260 8.171 1.00 82.31 174 VAL A O 1
ATOM 1362 N N . MET A 1 175 ? -26.178 -10.161 10.037 1.00 81.44 175 MET A N 1
ATOM 1363 C CA . MET A 1 175 ? -25.487 -11.444 9.905 1.00 81.44 175 MET A CA 1
ATOM 1364 C C . MET A 1 175 ? -26.187 -12.532 10.725 1.00 81.44 175 MET A C 1
ATOM 1366 O O . MET A 1 175 ? -26.613 -12.280 11.852 1.00 81.44 175 MET A O 1
ATOM 1370 N N . THR A 1 176 ? -26.262 -13.754 10.193 1.00 86.25 176 THR A N 1
ATOM 1371 C CA . THR A 1 176 ? -26.738 -14.944 10.922 1.00 86.25 176 THR A CA 1
ATOM 1372 C C . THR A 1 176 ? -25.580 -15.889 11.236 1.00 86.25 176 THR A C 1
ATOM 1374 O O . THR A 1 176 ? -24.519 -15.810 10.618 1.00 86.25 176 THR A O 1
ATOM 1377 N N . HIS A 1 177 ? -25.775 -16.807 12.187 1.00 81.94 177 HIS A N 1
ATOM 1378 C CA . HIS A 1 177 ? -24.742 -17.776 12.565 1.00 81.94 177 HIS A CA 1
ATOM 1379 C C . HIS A 1 177 ? -24.284 -18.644 11.378 1.00 81.94 177 HIS A C 1
ATOM 1381 O O . HIS A 1 177 ? -23.085 -18.786 11.153 1.00 81.94 177 HIS A O 1
ATOM 1387 N N . ASN A 1 178 ? -25.224 -19.157 10.576 1.00 80.31 178 ASN A N 1
ATOM 1388 C CA . ASN A 1 178 ? -24.909 -20.006 9.422 1.00 80.31 178 ASN A CA 1
ATOM 1389 C C . ASN A 1 178 ? -24.130 -19.237 8.349 1.00 80.31 178 ASN A C 1
ATOM 1391 O O . ASN A 1 178 ? -23.063 -19.686 7.934 1.00 80.31 178 ASN A O 1
ATOM 1395 N N . CYS A 1 179 ? -24.601 -18.037 7.986 1.00 81.31 179 CYS A N 1
ATOM 1396 C CA . CYS A 1 179 ? -23.901 -17.180 7.027 1.00 81.31 179 CYS A CA 1
ATOM 1397 C C . CYS A 1 179 ? -22.504 -16.791 7.525 1.00 81.31 179 CYS A C 1
ATOM 1399 O O . CYS A 1 179 ? -21.570 -16.695 6.733 1.00 81.31 179 CYS A O 1
ATOM 1401 N N . LEU A 1 180 ? -22.339 -16.598 8.839 1.00 81.50 180 LEU A N 1
ATOM 1402 C CA . LEU A 1 180 ? -21.040 -16.310 9.430 1.00 81.50 180 LEU A CA 1
ATOM 1403 C C . LEU A 1 180 ? -20.069 -17.474 9.311 1.00 81.50 180 LEU A C 1
ATOM 1405 O O . LEU A 1 180 ? -18.930 -17.260 8.906 1.00 81.50 180 LEU A O 1
ATOM 1409 N N . LEU A 1 181 ? -20.502 -18.690 9.631 1.00 80.12 181 LEU A N 1
ATOM 1410 C CA . LEU A 1 181 ? -19.649 -19.863 9.480 1.00 80.12 181 LEU A CA 1
ATOM 1411 C C . LEU A 1 181 ? -19.259 -20.092 8.017 1.00 80.12 181 LEU A C 1
ATOM 1413 O O . LEU A 1 181 ? -18.105 -20.415 7.746 1.00 80.12 181 LEU A O 1
ATOM 1417 N N . ASP A 1 182 ? -20.184 -19.878 7.081 1.00 78.38 182 ASP A N 1
ATOM 1418 C CA . ASP A 1 182 ? -19.886 -19.949 5.649 1.00 78.38 182 ASP A CA 1
ATOM 1419 C C . ASP A 1 182 ? -18.867 -18.892 5.218 1.00 78.38 182 ASP A C 1
ATOM 1421 O O . ASP A 1 182 ? -17.901 -19.229 4.535 1.00 78.38 182 ASP A O 1
ATOM 1425 N N . ALA A 1 183 ? -19.031 -17.641 5.654 1.00 76.06 183 ALA A N 1
ATOM 1426 C CA . ALA A 1 183 ? -18.094 -16.566 5.342 1.00 76.06 183 ALA A CA 1
ATOM 1427 C C . ALA A 1 183 ? -16.700 -16.825 5.939 1.00 76.06 183 ALA A C 1
ATOM 1429 O O . ALA A 1 183 ? -15.699 -16.582 5.270 1.00 76.06 183 ALA A O 1
ATOM 1430 N N . ILE A 1 184 ? -16.619 -17.350 7.171 1.00 75.88 184 ILE A N 1
ATOM 1431 C CA . ILE A 1 184 ? -15.340 -17.729 7.796 1.00 75.88 184 ILE A CA 1
ATOM 1432 C C . ILE A 1 184 ? -14.672 -18.838 6.979 1.00 75.88 184 ILE A C 1
ATOM 1434 O O . ILE A 1 184 ? -13.491 -18.730 6.663 1.00 75.88 184 ILE A O 1
ATOM 1438 N N . ARG A 1 185 ? -15.422 -19.885 6.605 1.00 77.25 185 ARG A N 1
ATOM 1439 C CA . ARG A 1 185 ? -14.896 -21.014 5.819 1.00 77.25 185 ARG A CA 1
ATOM 1440 C C . ARG A 1 185 ? -14.381 -20.596 4.445 1.00 77.25 185 ARG A C 1
ATOM 1442 O O . ARG A 1 185 ? -13.414 -21.177 3.968 1.00 77.25 185 ARG A O 1
ATOM 1449 N N . LYS A 1 186 ? -15.035 -19.622 3.813 1.00 72.75 186 LYS A N 1
ATOM 1450 C CA . LYS A 1 186 ? -14.677 -19.126 2.477 1.00 72.75 186 LYS A CA 1
ATOM 1451 C C . LYS A 1 186 ? -13.610 -18.028 2.491 1.00 72.75 186 LYS A C 1
ATOM 1453 O O . LYS A 1 186 ? -13.070 -17.715 1.441 1.00 72.75 186 LYS A O 1
ATOM 1458 N N . GLY A 1 187 ? -13.294 -17.455 3.657 1.00 64.50 187 GLY A N 1
ATOM 1459 C CA . GLY A 1 187 ? -12.405 -16.291 3.764 1.00 64.50 187 GLY A CA 1
ATOM 1460 C C . GLY A 1 187 ? -13.063 -14.962 3.358 1.00 64.50 187 GLY A C 1
ATOM 1461 O O . GLY A 1 187 ? -12.392 -13.937 3.283 1.00 64.50 187 GLY A O 1
ATOM 1462 N N . ASP A 1 188 ? -14.384 -14.944 3.161 1.00 60.28 188 ASP A N 1
ATOM 1463 C CA . ASP A 1 188 ? -15.143 -13.814 2.602 1.00 60.28 188 ASP A CA 1
ATOM 1464 C C . ASP A 1 188 ? -15.460 -12.707 3.631 1.00 60.28 188 ASP A C 1
ATOM 1466 O O . ASP A 1 188 ? -16.160 -11.737 3.326 1.00 60.28 188 ASP A O 1
ATOM 1470 N N . LEU A 1 189 ? -14.969 -12.802 4.876 1.00 57.97 189 LEU A N 1
ATOM 1471 C CA . LEU A 1 189 ? -15.272 -11.805 5.919 1.00 57.97 189 LEU A CA 1
ATOM 1472 C C . LEU A 1 189 ? -14.731 -10.400 5.631 1.00 57.97 189 LEU A C 1
ATOM 1474 O O . LEU A 1 189 ? -15.145 -9.439 6.285 1.00 57.97 189 LEU A O 1
ATOM 1478 N N . ILE A 1 190 ? -13.845 -10.272 4.646 1.00 47.91 190 ILE A N 1
ATOM 1479 C CA . ILE A 1 190 ? -13.344 -8.990 4.148 1.00 47.91 190 ILE A CA 1
ATOM 1480 C C . ILE A 1 190 ? -14.488 -8.179 3.489 1.00 47.91 190 ILE A C 1
ATOM 1482 O O . ILE A 1 190 ? -14.450 -6.948 3.490 1.00 47.91 190 ILE A O 1
ATOM 1486 N N . CYS A 1 191 ? -15.554 -8.839 3.013 1.00 38.91 191 CYS A N 1
ATOM 1487 C CA . CYS A 1 191 ? -16.569 -8.261 2.124 1.00 38.91 191 CYS A CA 1
ATOM 1488 C C . CYS A 1 191 ? -17.823 -7.684 2.812 1.00 38.91 191 CYS A C 1
ATOM 1490 O O . CYS A 1 191 ? -18.607 -6.987 2.168 1.00 38.91 191 CYS A O 1
ATOM 1492 N N . LEU A 1 192 ? -18.039 -7.888 4.116 1.00 40.59 192 LEU A N 1
ATOM 1493 C CA . LEU A 1 192 ? -19.263 -7.421 4.804 1.00 40.59 192 LEU A CA 1
ATOM 1494 C C . LEU A 1 192 ? -19.203 -5.948 5.252 1.00 40.59 192 LEU A C 1
ATOM 1496 O O . LEU A 1 192 ? -19.608 -5.581 6.355 1.00 40.59 192 LEU A O 1
ATOM 1500 N N . GLY A 1 193 ? -18.683 -5.097 4.367 1.00 37.66 193 GLY A N 1
ATOM 1501 C CA . GLY A 1 193 ? -18.656 -3.639 4.496 1.00 37.66 193 GLY A CA 1
ATOM 1502 C C . GLY A 1 193 ? -18.756 -2.877 3.169 1.00 37.66 193 GLY A C 1
ATOM 1503 O O . GLY A 1 193 ? -18.598 -1.660 3.175 1.00 37.66 193 GLY A O 1
ATOM 1504 N N . GLY A 1 194 ? -19.013 -3.551 2.045 1.00 30.27 194 GLY A N 1
ATOM 1505 C CA . GLY A 1 194 ? -19.221 -2.900 0.753 1.00 30.27 194 GLY A CA 1
ATOM 1506 C C . GLY A 1 194 ? -19.407 -3.923 -0.361 1.00 30.27 194 GLY A C 1
ATOM 1507 O O . GLY A 1 194 ? -18.562 -4.792 -0.543 1.00 30.27 194 GLY A O 1
ATOM 1508 N N . GLY A 1 195 ? -20.515 -3.821 -1.098 1.00 28.70 195 GLY A N 1
ATOM 1509 C CA . GLY A 1 195 ? -20.725 -4.601 -2.312 1.00 28.70 195 GLY A CA 1
ATOM 1510 C C . GLY A 1 195 ? -19.674 -4.241 -3.362 1.00 28.70 195 GLY A C 1
ATOM 1511 O O . GLY A 1 195 ? -19.619 -3.107 -3.829 1.00 28.70 195 GLY A O 1
ATOM 1512 N N . GLY A 1 196 ? -18.843 -5.214 -3.715 1.00 26.95 196 GLY A N 1
ATOM 1513 C CA . GLY A 1 196 ? -17.872 -5.157 -4.801 1.00 26.95 196 GLY A CA 1
ATOM 1514 C C . GLY A 1 196 ? -17.330 -6.568 -5.055 1.00 26.95 196 GLY A C 1
ATOM 1515 O O . GLY A 1 196 ? -17.169 -7.315 -4.089 1.00 26.95 196 GLY A O 1
ATOM 1516 N N . PRO A 1 197 ? -17.123 -6.980 -6.319 1.00 26.19 197 PRO A N 1
ATOM 1517 C CA . PRO A 1 197 ? -16.831 -8.366 -6.648 1.00 26.19 197 PRO A CA 1
ATOM 1518 C C . PRO A 1 197 ? -15.429 -8.788 -6.200 1.00 26.19 197 PRO A C 1
ATOM 1520 O O . PRO A 1 197 ? -14.481 -8.007 -6.204 1.00 26.19 197 PRO A O 1
ATOM 1523 N N . VAL A 1 198 ? -15.345 -10.065 -5.833 1.00 32.56 198 VAL A N 1
ATOM 1524 C CA . VAL A 1 198 ? -14.143 -10.825 -5.488 1.00 32.56 198 VAL A CA 1
ATOM 1525 C C . VAL A 1 198 ? -13.211 -10.901 -6.701 1.00 32.56 198 VAL A C 1
ATOM 1527 O O . VAL A 1 198 ? -13.617 -11.377 -7.760 1.00 32.56 198 VAL A O 1
ATOM 1530 N N . GLY A 1 199 ? -11.963 -10.459 -6.536 1.00 29.00 199 GLY A N 1
ATOM 1531 C CA . GLY A 1 199 ? -10.902 -10.630 -7.531 1.00 29.00 199 GLY A CA 1
ATOM 1532 C C . GLY A 1 199 ? -9.901 -9.477 -7.541 1.00 29.00 199 GLY A C 1
ATOM 1533 O O . GLY A 1 199 ? -10.108 -8.483 -8.228 1.00 29.00 199 GLY A O 1
ATOM 1534 N N . GLY A 1 200 ? -8.801 -9.645 -6.804 1.00 25.83 200 GLY A N 1
ATOM 1535 C CA . GLY A 1 200 ? -7.690 -8.698 -6.712 1.00 25.83 200 GLY A CA 1
ATOM 1536 C C . GLY A 1 200 ? -7.776 -7.844 -5.454 1.00 25.83 200 GLY A C 1
ATOM 1537 O O . GLY A 1 200 ? -8.770 -7.159 -5.227 1.00 25.83 200 GLY A O 1
ATOM 1538 N N . GLU A 1 201 ? -6.729 -7.869 -4.629 1.00 33.53 201 GLU A N 1
ATOM 1539 C CA . GLU A 1 201 ? -6.479 -6.787 -3.683 1.00 33.53 201 GLU A CA 1
ATOM 1540 C C . GLU A 1 201 ? -6.609 -5.473 -4.459 1.00 33.53 201 GLU A C 1
ATOM 1542 O O . GLU A 1 201 ? -5.759 -5.143 -5.288 1.00 33.53 201 GLU A O 1
ATOM 1547 N N . GLN A 1 202 ? -7.684 -4.714 -4.240 1.00 37.72 202 GLN A N 1
ATOM 1548 C CA . GLN A 1 202 ? -7.684 -3.309 -4.611 1.00 37.72 202 GLN A CA 1
ATOM 1549 C C . GLN A 1 202 ? -6.640 -2.659 -3.707 1.00 37.72 202 GLN A C 1
ATOM 1551 O O . GLN A 1 202 ? -6.969 -2.160 -2.632 1.00 37.72 202 GLN A O 1
ATOM 1556 N N . ARG A 1 203 ? -5.364 -2.720 -4.118 1.00 48.12 203 ARG A N 1
ATOM 1557 C CA . ARG A 1 203 ? -4.278 -1.920 -3.559 1.00 48.12 203 ARG A CA 1
ATOM 1558 C C . ARG A 1 203 ? -4.762 -0.481 -3.639 1.00 48.12 203 ARG A C 1
ATOM 1560 O O . ARG A 1 203 ? -4.781 0.139 -4.702 1.00 48.12 203 ARG A O 1
ATOM 1567 N N . THR A 1 204 ? -5.271 0.019 -2.521 1.00 61.66 204 THR A N 1
ATOM 1568 C CA . THR A 1 204 ? -5.698 1.404 -2.400 1.00 61.66 204 THR A CA 1
ATOM 1569 C C . THR A 1 204 ? -4.523 2.287 -2.788 1.00 61.66 204 THR A C 1
ATOM 1571 O O . THR A 1 204 ? -3.429 2.091 -2.275 1.00 61.66 204 THR A O 1
ATOM 1574 N N . ALA A 1 205 ? -4.740 3.244 -3.690 1.00 77.00 205 ALA A N 1
ATOM 1575 C CA . ALA A 1 205 ? -3.663 4.095 -4.188 1.00 77.00 205 ALA A CA 1
ATOM 1576 C C . ALA A 1 205 ? -2.855 4.725 -3.038 1.00 77.00 205 ALA A C 1
ATOM 1578 O O . ALA A 1 205 ? -3.442 5.182 -2.045 1.00 77.00 205 ALA A O 1
ATOM 1579 N N . LEU A 1 206 ? -1.529 4.756 -3.200 1.00 86.69 206 LEU A N 1
ATOM 1580 C CA . LEU A 1 206 ? -0.603 5.368 -2.256 1.00 86.69 206 LEU A CA 1
ATOM 1581 C C . LEU A 1 206 ? -0.957 6.849 -2.073 1.00 86.69 206 LEU A C 1
ATOM 1583 O O . LEU A 1 206 ? -1.222 7.572 -3.036 1.00 86.69 206 LEU A O 1
ATOM 1587 N N . LYS A 1 207 ? -0.997 7.308 -0.823 1.00 88.19 207 LYS A N 1
ATOM 1588 C CA . LYS A 1 207 ? -1.281 8.699 -0.457 1.00 88.19 207 LYS A CA 1
ATOM 1589 C C . LYS A 1 207 ? -0.225 9.209 0.507 1.00 88.19 207 LYS A C 1
ATOM 1591 O O . LYS A 1 207 ? 0.220 8.482 1.387 1.00 88.19 207 LYS A O 1
ATOM 1596 N N . ALA A 1 208 ? 0.108 10.487 0.389 1.00 89.94 208 ALA A N 1
ATOM 1597 C CA . ALA A 1 208 ? 0.947 11.165 1.364 1.00 89.94 208 ALA A CA 1
ATOM 1598 C C . ALA A 1 208 ? 0.140 11.482 2.638 1.00 89.94 208 ALA A C 1
ATOM 1600 O O . ALA A 1 208 ? -1.058 11.795 2.575 1.00 89.94 208 ALA A O 1
ATOM 1601 N N . CYS A 1 209 ? 0.784 11.410 3.801 1.00 86.88 209 CYS A N 1
ATOM 1602 C CA . CYS A 1 209 ? 0.224 11.856 5.075 1.00 86.88 209 CYS A CA 1
ATOM 1603 C C . CYS A 1 209 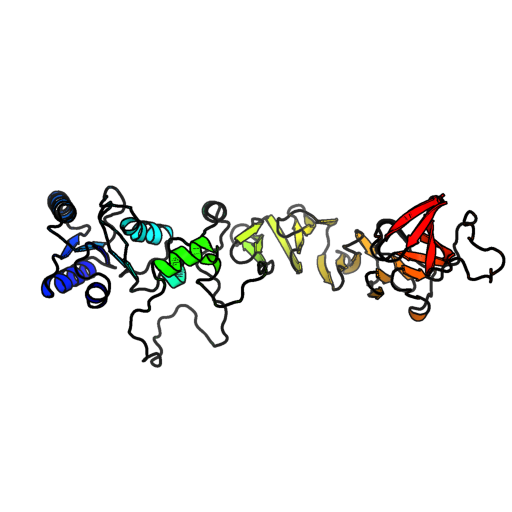? 1.153 12.879 5.729 1.00 86.88 209 CYS A C 1
ATOM 1605 O O . CYS A 1 209 ? 2.315 12.588 5.978 1.00 86.88 209 CYS A O 1
ATOM 1607 N N . HIS A 1 210 ? 0.635 14.075 6.003 1.00 86.69 210 HIS A N 1
ATOM 1608 C CA . HIS A 1 210 ? 1.388 15.139 6.660 1.00 86.69 210 HIS A CA 1
ATOM 1609 C C . HIS A 1 210 ? 1.166 15.084 8.167 1.00 86.69 210 HIS A C 1
ATOM 1611 O O . HIS A 1 210 ? 0.022 15.193 8.625 1.00 86.69 210 HIS A O 1
ATOM 1617 N N . ASP A 1 211 ? 2.245 14.974 8.931 1.00 84.81 211 ASP A N 1
ATOM 1618 C CA . ASP A 1 211 ? 2.192 15.129 10.374 1.00 84.81 211 ASP A CA 1
ATOM 1619 C C . ASP A 1 211 ? 2.370 16.601 10.760 1.00 84.81 211 ASP A C 1
ATOM 1621 O O . ASP A 1 211 ? 3.365 17.247 10.448 1.00 84.81 211 ASP A O 1
ATOM 1625 N N . ARG A 1 212 ? 1.371 17.151 11.455 1.00 81.19 212 ARG A N 1
ATOM 1626 C CA . ARG A 1 212 ? 1.374 18.558 11.879 1.00 81.19 212 ARG A CA 1
ATOM 1627 C C . ARG A 1 212 ? 2.325 18.828 13.042 1.00 81.19 212 ARG A C 1
ATOM 1629 O O . ARG A 1 212 ? 2.663 19.988 13.241 1.00 81.19 212 ARG A O 1
ATOM 1636 N N . GLN A 1 213 ? 2.697 17.810 13.819 1.00 79.62 213 GLN A N 1
ATOM 1637 C CA . GLN A 1 213 ? 3.590 17.990 14.964 1.00 79.62 213 GLN A CA 1
ATOM 1638 C C . GLN A 1 213 ? 5.049 18.072 14.519 1.00 79.62 213 GLN A C 1
ATOM 1640 O O . GLN A 1 213 ? 5.736 19.024 14.877 1.00 79.62 213 GLN A O 1
ATOM 1645 N N . SER A 1 214 ? 5.505 17.112 13.709 1.00 83.44 214 SER A N 1
ATOM 1646 C CA . SER A 1 214 ? 6.867 17.115 13.158 1.00 83.44 214 SER A CA 1
ATOM 1647 C C . SER A 1 214 ? 7.037 18.019 11.933 1.00 83.44 214 SER A C 1
ATOM 1649 O O . SER A 1 214 ? 8.152 18.440 11.640 1.00 83.44 214 SER A O 1
ATOM 1651 N N . GLY A 1 215 ? 5.958 18.312 11.196 1.00 86.19 215 GLY A N 1
ATOM 1652 C CA . GLY A 1 215 ? 6.029 18.977 9.889 1.00 86.19 215 GLY A CA 1
ATOM 1653 C C . GLY A 1 215 ? 6.564 18.075 8.770 1.00 86.19 215 GLY A C 1
ATOM 1654 O O . GLY A 1 215 ? 6.825 18.558 7.670 1.00 86.19 215 GLY A O 1
ATOM 1655 N N . LEU A 1 216 ? 6.748 16.778 9.045 1.00 90.25 216 LEU A N 1
ATOM 1656 C CA . LEU A 1 216 ? 7.230 15.791 8.087 1.00 90.25 216 LEU A CA 1
ATOM 1657 C C . LEU A 1 216 ? 6.069 15.058 7.409 1.00 90.25 216 LEU A C 1
ATOM 1659 O O . LEU A 1 216 ? 4.930 15.004 7.881 1.00 90.25 216 LEU A O 1
ATOM 1663 N N . TRP A 1 217 ? 6.388 14.449 6.278 1.00 91.50 217 TRP A N 1
ATOM 1664 C CA . TRP A 1 217 ? 5.498 13.638 5.473 1.00 91.50 217 TRP A CA 1
ATOM 1665 C C . TRP A 1 217 ? 5.843 12.158 5.602 1.00 91.50 217 TRP A C 1
ATOM 1667 O O . TRP A 1 217 ? 7.008 11.762 5.600 1.00 91.50 217 TRP A O 1
ATOM 1677 N N . GLY A 1 218 ? 4.806 11.336 5.679 1.00 90.81 218 GLY A N 1
ATOM 1678 C CA . GLY A 1 218 ? 4.864 9.885 5.546 1.00 90.81 218 GLY A CA 1
ATOM 1679 C C . GLY A 1 218 ? 4.028 9.414 4.358 1.00 90.81 218 GLY A C 1
ATOM 1680 O O . GLY A 1 218 ? 3.453 10.218 3.612 1.00 90.81 218 GLY A O 1
ATOM 1681 N N . LEU A 1 219 ? 3.922 8.098 4.211 1.00 90.19 219 LEU A N 1
ATOM 1682 C CA . LEU A 1 219 ? 3.138 7.448 3.163 1.00 90.19 219 LEU A CA 1
ATOM 1683 C C . LEU A 1 219 ? 2.104 6.512 3.783 1.00 90.19 219 LEU A C 1
ATOM 1685 O O . LEU A 1 219 ? 2.320 5.918 4.839 1.00 90.19 219 LEU A O 1
ATOM 1689 N N . ARG A 1 220 ? 0.954 6.385 3.124 1.00 86.38 220 ARG A N 1
ATOM 1690 C CA . ARG A 1 220 ? -0.121 5.487 3.539 1.00 86.38 220 ARG A CA 1
ATOM 1691 C C . ARG A 1 220 ? -0.813 4.838 2.350 1.00 86.38 220 ARG A C 1
ATOM 1693 O O . ARG A 1 220 ? -1.072 5.482 1.335 1.00 86.38 220 ARG A O 1
ATOM 1700 N N . CYS A 1 221 ? -1.205 3.589 2.532 1.00 81.00 221 CYS A N 1
ATOM 1701 C CA . CYS A 1 221 ? -2.055 2.829 1.633 1.00 81.00 221 CYS A CA 1
ATOM 1702 C C . CYS A 1 221 ? -3.420 2.649 2.311 1.00 81.00 221 CYS A C 1
ATOM 1704 O O . CYS A 1 221 ? -3.545 2.012 3.361 1.00 81.00 221 CYS A O 1
ATOM 1706 N N . GLY A 1 222 ? -4.454 3.300 1.773 1.00 73.00 222 GLY A N 1
ATOM 1707 C CA . GLY A 1 222 ? -5.769 3.325 2.418 1.00 73.00 222 GLY A CA 1
ATOM 1708 C C . GLY A 1 222 ? -5.701 3.974 3.808 1.00 73.00 222 GLY A C 1
ATOM 1709 O O . GLY A 1 222 ? -5.289 5.130 3.933 1.00 73.00 222 GLY A O 1
ATOM 1710 N N . ASN A 1 223 ? -6.104 3.242 4.848 1.00 66.88 223 ASN A N 1
ATOM 1711 C CA . ASN A 1 223 ? -6.048 3.710 6.241 1.00 66.88 223 ASN A CA 1
ATOM 1712 C C . ASN A 1 223 ? -4.748 3.332 6.969 1.00 66.88 223 ASN A C 1
ATOM 1714 O O . ASN A 1 223 ? -4.543 3.790 8.093 1.00 66.88 223 ASN A O 1
ATOM 1718 N N . LYS A 1 224 ? -3.881 2.531 6.343 1.00 72.94 224 LYS A N 1
ATOM 1719 C CA . LYS A 1 224 ? -2.618 2.070 6.918 1.00 72.94 224 LYS A CA 1
ATOM 1720 C C . LYS A 1 224 ? -1.483 2.983 6.468 1.00 72.94 224 LYS A C 1
ATOM 1722 O O . LYS A 1 224 ? -1.188 3.071 5.281 1.00 72.94 224 LYS A O 1
ATOM 1727 N N . ILE A 1 225 ? -0.858 3.668 7.412 1.00 82.81 225 ILE A N 1
ATOM 1728 C CA . ILE A 1 225 ? 0.427 4.345 7.261 1.00 82.81 225 ILE A CA 1
ATOM 1729 C C . ILE A 1 225 ? 1.464 3.254 7.012 1.00 82.81 225 ILE A C 1
ATOM 1731 O O . ILE A 1 225 ? 1.678 2.386 7.855 1.00 82.81 225 ILE A O 1
ATOM 1735 N N . THR A 1 226 ? 2.044 3.263 5.819 1.00 85.31 226 THR A N 1
ATOM 1736 C CA . THR A 1 226 ? 3.088 2.321 5.413 1.00 85.31 226 THR A CA 1
ATOM 1737 C C . THR A 1 226 ? 4.461 2.852 5.791 1.00 85.31 226 THR A C 1
ATOM 1739 O O . THR A 1 226 ? 5.319 2.082 6.201 1.00 85.31 226 THR A O 1
ATOM 1742 N N . VAL A 1 227 ? 4.632 4.175 5.748 1.00 85.38 227 VAL A N 1
ATOM 1743 C CA . VAL A 1 227 ? 5.870 4.856 6.119 1.00 85.38 227 VAL A CA 1
ATOM 1744 C C . VAL A 1 227 ? 5.548 5.973 7.096 1.00 85.38 227 VAL A C 1
ATOM 1746 O O . VAL A 1 227 ? 4.758 6.868 6.784 1.00 85.38 227 VAL A O 1
ATOM 1749 N N . LEU A 1 228 ? 6.158 5.918 8.281 1.00 86.12 228 LEU A N 1
ATOM 1750 C CA . LEU A 1 228 ? 6.030 6.972 9.284 1.00 86.12 228 LEU A CA 1
ATOM 1751 C C . LEU A 1 228 ? 6.558 8.315 8.741 1.00 86.12 228 LEU A C 1
ATOM 1753 O O . LEU A 1 228 ? 7.376 8.324 7.821 1.00 86.12 228 LEU A O 1
ATOM 1757 N N . PRO A 1 229 ? 6.096 9.458 9.277 1.00 88.81 229 PRO A N 1
ATOM 1758 C CA . PRO A 1 229 ? 6.579 10.768 8.854 1.00 88.81 229 PRO A CA 1
ATOM 1759 C C . PRO A 1 229 ? 8.106 10.898 8.972 1.00 88.81 229 PRO A C 1
ATOM 1761 O O . PRO A 1 229 ? 8.641 10.939 10.075 1.00 88.81 229 PRO A O 1
ATOM 1764 N N . GLN A 1 230 ? 8.793 10.957 7.830 1.00 90.88 230 GLN A N 1
ATOM 1765 C CA . GLN A 1 230 ? 10.260 11.065 7.740 1.00 90.88 230 GLN A CA 1
ATOM 1766 C C . GLN A 1 230 ? 10.740 11.907 6.546 1.00 90.88 230 GLN A C 1
ATOM 1768 O O . GLN A 1 230 ? 11.907 12.282 6.459 1.00 90.88 230 GLN A O 1
ATOM 1773 N N . TYR A 1 231 ? 9.851 12.217 5.600 1.00 93.94 231 TYR A N 1
ATOM 1774 C CA . TYR A 1 231 ? 10.180 12.994 4.410 1.00 93.94 231 TYR A CA 1
ATOM 1775 C C . TYR A 1 231 ? 9.904 14.473 4.651 1.00 93.94 231 TYR A C 1
ATOM 1777 O O . TYR A 1 231 ? 8.873 14.841 5.205 1.00 93.94 231 TYR A O 1
ATOM 1785 N N . ARG A 1 232 ? 10.788 15.356 4.186 1.00 92.38 232 ARG A N 1
ATOM 1786 C CA . ARG A 1 232 ? 10.539 16.807 4.252 1.00 92.38 232 ARG A CA 1
ATOM 1787 C C . ARG A 1 232 ? 9.425 17.236 3.307 1.00 92.38 232 ARG A C 1
ATOM 1789 O O . ARG A 1 232 ? 8.715 18.197 3.576 1.00 92.38 232 ARG A O 1
ATOM 1796 N N . GLU A 1 233 ? 9.288 16.527 2.195 1.00 93.75 233 GLU A N 1
ATOM 1797 C CA . GLU A 1 233 ? 8.326 16.833 1.146 1.00 93.75 233 GLU A CA 1
ATOM 1798 C C . GLU A 1 233 ? 8.008 15.568 0.347 1.00 93.75 233 GLU A C 1
ATOM 1800 O O . GLU A 1 233 ? 8.881 14.723 0.137 1.00 93.75 233 GLU A O 1
ATOM 1805 N N . VAL A 1 234 ? 6.767 15.455 -0.126 1.00 94.94 234 VAL A N 1
ATOM 1806 C CA . VAL A 1 234 ? 6.353 14.468 -1.131 1.00 94.94 234 VAL A CA 1
ATOM 1807 C C . VAL A 1 234 ? 5.932 15.250 -2.370 1.00 94.94 234 VAL A C 1
ATOM 1809 O O . VAL A 1 234 ? 4.924 15.953 -2.344 1.00 94.94 234 VAL A O 1
ATOM 1812 N N . PHE A 1 235 ? 6.724 15.167 -3.437 1.00 94.00 235 PHE A N 1
ATOM 1813 C CA . PHE A 1 235 ? 6.534 15.954 -4.654 1.00 94.00 235 PHE A CA 1
ATOM 1814 C C . PHE A 1 235 ? 5.396 15.435 -5.529 1.00 94.00 235 PHE A C 1
ATOM 1816 O O . PHE A 1 235 ? 4.653 16.227 -6.114 1.00 94.00 235 PHE A O 1
ATOM 1823 N N . ASP A 1 236 ? 5.311 14.112 -5.670 1.00 94.25 236 ASP A N 1
ATOM 1824 C CA . ASP A 1 236 ? 4.375 13.449 -6.572 1.00 94.25 236 ASP A CA 1
ATOM 1825 C C . ASP A 1 236 ? 4.183 11.976 -6.186 1.00 94.25 236 ASP A C 1
ATOM 1827 O O . ASP A 1 236 ? 5.026 11.382 -5.508 1.00 94.25 236 ASP A O 1
ATOM 1831 N N . LEU A 1 237 ? 3.075 11.384 -6.626 1.00 92.31 237 LEU A N 1
ATOM 1832 C CA . LEU A 1 237 ? 2.691 10.002 -6.331 1.00 92.31 237 LEU A CA 1
ATOM 1833 C C . LEU A 1 237 ? 2.243 9.310 -7.618 1.00 92.31 237 LEU A C 1
ATOM 1835 O O . LEU A 1 237 ? 1.422 9.845 -8.361 1.00 92.31 237 LEU A O 1
ATOM 1839 N N . CYS A 1 238 ? 2.737 8.100 -7.865 1.00 89.19 238 CYS A N 1
ATOM 1840 C CA . CYS A 1 238 ? 2.345 7.305 -9.024 1.00 89.19 238 CYS A CA 1
ATOM 1841 C C . CYS A 1 238 ? 2.272 5.827 -8.643 1.00 89.19 238 CYS A C 1
ATOM 1843 O O . CYS A 1 238 ? 3.289 5.227 -8.311 1.00 89.19 238 CYS A O 1
ATOM 1845 N N . ALA A 1 239 ? 1.068 5.249 -8.707 1.00 86.06 239 ALA A N 1
ATOM 1846 C CA . ALA A 1 239 ? 0.791 3.867 -8.310 1.00 86.06 239 ALA A CA 1
ATOM 1847 C C . ALA A 1 239 ? 1.291 3.543 -6.884 1.00 86.06 239 ALA A C 1
ATOM 1849 O O . ALA A 1 239 ? 0.697 4.015 -5.912 1.00 86.06 239 ALA A O 1
ATOM 1850 N N . ASP A 1 240 ? 2.352 2.746 -6.773 1.00 87.81 240 ASP A N 1
ATOM 1851 C CA . ASP A 1 240 ? 3.023 2.308 -5.547 1.00 87.81 240 ASP A CA 1
ATOM 1852 C C . ASP A 1 240 ? 4.353 3.038 -5.294 1.00 87.81 240 ASP A C 1
ATOM 1854 O O . ASP A 1 240 ? 5.124 2.634 -4.432 1.00 87.81 240 ASP A O 1
ATOM 1858 N N . ARG A 1 241 ? 4.629 4.125 -6.023 1.00 92.25 241 ARG A N 1
ATOM 1859 C CA . ARG A 1 241 ? 5.860 4.911 -5.896 1.00 92.25 241 ARG A CA 1
ATOM 1860 C C . ARG A 1 241 ? 5.564 6.337 -5.451 1.00 92.25 241 ARG A C 1
ATOM 1862 O O . ARG A 1 241 ? 4.574 6.952 -5.861 1.00 92.25 241 ARG A O 1
ATOM 1869 N N . ALA A 1 242 ? 6.468 6.892 -4.656 1.00 95.06 242 ALA A N 1
ATOM 1870 C CA . ALA A 1 242 ? 6.430 8.279 -4.219 1.00 95.06 242 ALA A CA 1
ATOM 1871 C C . ALA A 1 242 ? 7.740 8.985 -4.558 1.00 95.06 242 ALA A C 1
ATOM 1873 O O . ALA A 1 242 ? 8.822 8.466 -4.298 1.00 95.06 242 ALA A O 1
ATOM 1874 N N . ALA A 1 243 ? 7.642 10.187 -5.118 1.00 95.88 243 ALA A N 1
ATOM 1875 C CA . ALA A 1 243 ? 8.783 11.067 -5.302 1.00 95.88 243 ALA A CA 1
ATOM 1876 C C . ALA A 1 243 ? 8.901 11.968 -4.069 1.00 95.88 243 ALA A C 1
ATOM 1878 O O . ALA A 1 243 ? 7.975 12.718 -3.759 1.00 95.88 243 ALA A O 1
ATOM 1879 N N . VAL A 1 244 ? 10.017 11.887 -3.348 1.00 96.25 244 VAL A N 1
ATOM 1880 C CA . VAL A 1 244 ? 10.164 12.461 -2.003 1.00 96.25 244 VAL A CA 1
ATOM 1881 C C . VAL A 1 244 ? 11.465 13.241 -1.842 1.00 96.25 244 VAL A C 1
ATOM 1883 O O . VAL A 1 244 ? 12.434 13.044 -2.579 1.00 96.25 244 VAL A O 1
ATOM 1886 N N . ARG A 1 245 ? 11.487 14.130 -0.847 1.00 95.56 245 ARG A N 1
ATOM 1887 C CA . ARG A 1 245 ? 12.696 14.768 -0.319 1.00 95.56 245 ARG A CA 1
ATOM 1888 C C . ARG A 1 245 ? 13.033 14.151 1.036 1.00 95.56 245 ARG A C 1
ATOM 1890 O O . ARG A 1 245 ? 12.244 14.254 1.978 1.00 95.56 245 ARG A O 1
ATOM 1897 N N . PHE A 1 246 ? 14.204 13.531 1.131 1.00 93.94 246 PHE A N 1
ATOM 1898 C CA . PHE A 1 246 ? 14.711 12.924 2.359 1.00 93.94 246 PHE A CA 1
ATOM 1899 C C . PHE A 1 246 ? 15.130 13.989 3.384 1.00 93.94 246 PHE A C 1
ATOM 1901 O O . PHE A 1 246 ? 15.263 15.178 3.070 1.00 93.94 246 PHE A O 1
ATOM 1908 N N . GLU A 1 247 ? 15.350 13.564 4.628 1.00 88.81 247 GLU A N 1
ATOM 1909 C CA . GLU A 1 247 ? 15.742 14.451 5.727 1.00 88.81 247 GLU A CA 1
ATOM 1910 C C . GLU A 1 247 ? 17.106 15.130 5.500 1.00 88.81 247 GLU A C 1
ATOM 1912 O O . GLU A 1 247 ? 17.279 16.302 5.841 1.00 88.81 247 GLU A O 1
ATOM 1917 N N . ASP A 1 248 ? 18.039 14.444 4.832 1.00 89.19 248 ASP A N 1
ATOM 1918 C CA . ASP A 1 248 ? 19.356 14.971 4.431 1.00 89.19 248 ASP A CA 1
ATOM 1919 C C . ASP A 1 248 ? 19.289 16.004 3.275 1.00 89.19 248 ASP A C 1
ATOM 1921 O O . ASP A 1 248 ? 20.286 16.636 2.891 1.00 89.19 248 ASP A O 1
ATOM 1925 N N . GLY A 1 249 ? 18.087 16.221 2.735 1.00 88.19 249 GLY A N 1
ATOM 1926 C CA . GLY A 1 249 ? 17.784 17.148 1.655 1.00 88.19 249 GLY A CA 1
ATOM 1927 C C . GLY A 1 249 ? 17.944 16.566 0.252 1.00 88.19 249 GLY A C 1
ATOM 1928 O O . GLY A 1 249 ? 17.564 17.257 -0.699 1.00 88.19 249 GLY A O 1
ATOM 1929 N N . ARG A 1 250 ? 18.466 15.338 0.103 1.00 93.62 250 ARG A N 1
ATOM 1930 C CA . ARG A 1 250 ? 18.471 14.621 -1.181 1.00 93.62 250 ARG A CA 1
ATOM 1931 C C . ARG A 1 250 ? 17.047 14.329 -1.627 1.00 93.62 250 ARG A C 1
ATOM 1933 O O . ARG A 1 250 ? 16.098 14.365 -0.839 1.00 93.62 250 ARG A O 1
ATOM 1940 N N . THR A 1 251 ? 16.894 14.058 -2.912 1.00 94.50 251 THR A N 1
ATOM 1941 C CA . THR A 1 251 ? 15.595 13.743 -3.504 1.00 94.50 251 THR A CA 1
ATOM 1942 C C . THR A 1 251 ? 15.631 12.351 -4.104 1.00 94.50 251 THR A C 1
ATOM 1944 O O . THR A 1 251 ? 16.701 11.791 -4.323 1.00 94.50 251 THR A O 1
ATOM 1947 N N . GLY A 1 252 ? 14.477 11.735 -4.309 1.00 94.25 252 GLY A N 1
ATOM 1948 C CA . GLY A 1 252 ? 14.450 10.408 -4.899 1.00 94.25 252 GLY A CA 1
ATOM 1949 C C . GLY A 1 252 ? 13.058 9.840 -5.039 1.00 94.25 252 GLY A C 1
ATOM 1950 O O . GLY A 1 252 ? 12.059 10.491 -4.733 1.00 94.25 252 GLY A O 1
ATOM 1951 N N . VAL A 1 253 ? 13.015 8.604 -5.514 1.00 95.00 253 VAL A N 1
ATOM 1952 C CA . VAL A 1 253 ? 11.798 7.812 -5.639 1.00 95.00 253 VAL A CA 1
ATOM 1953 C C . VAL A 1 253 ? 11.889 6.645 -4.669 1.00 95.00 253 VAL A C 1
ATOM 1955 O O . VAL A 1 253 ? 12.883 5.920 -4.661 1.00 95.00 253 VAL A O 1
ATOM 1958 N N . VAL A 1 254 ? 10.848 6.471 -3.865 1.00 94.31 254 VAL A N 1
ATOM 1959 C CA . VAL A 1 254 ? 10.674 5.351 -2.936 1.00 94.31 254 VAL A CA 1
ATOM 1960 C C . VAL A 1 254 ? 9.458 4.522 -3.340 1.00 94.31 254 VAL A C 1
ATOM 1962 O O . VAL A 1 254 ? 8.561 5.033 -4.017 1.00 94.31 254 VAL A O 1
ATOM 1965 N N . ASP A 1 255 ? 9.434 3.257 -2.941 1.00 91.19 255 ASP A N 1
ATOM 1966 C CA . ASP A 1 255 ? 8.247 2.404 -3.044 1.00 91.19 255 ASP A CA 1
ATOM 1967 C C . ASP A 1 255 ? 7.235 2.671 -1.906 1.00 91.19 255 ASP A C 1
ATOM 1969 O O . ASP A 1 255 ? 7.390 3.601 -1.104 1.00 91.19 255 ASP A O 1
ATOM 1973 N N . ASP A 1 256 ? 6.178 1.861 -1.829 1.00 86.25 256 ASP A N 1
ATOM 1974 C CA . ASP A 1 256 ? 5.118 1.976 -0.827 1.00 86.25 256 ASP A CA 1
ATOM 1975 C C . ASP A 1 256 ? 5.589 1.641 0.599 1.00 86.25 256 ASP A C 1
ATOM 1977 O O . ASP A 1 256 ? 4.972 2.112 1.560 1.00 86.25 256 ASP A O 1
ATOM 1981 N N . SER A 1 257 ? 6.694 0.902 0.734 1.00 84.38 257 SER A N 1
ATOM 1982 C CA . SER A 1 257 ? 7.381 0.580 1.992 1.00 84.38 257 SER A CA 1
ATOM 1983 C C . SER A 1 257 ? 8.412 1.631 2.418 1.00 84.38 257 SER A C 1
ATOM 1985 O O . SER A 1 257 ? 8.913 1.590 3.541 1.00 84.38 257 SER A O 1
ATOM 1987 N N . GLY A 1 258 ? 8.706 2.601 1.547 1.00 86.94 258 GLY A N 1
ATOM 1988 C CA . GLY A 1 258 ? 9.721 3.626 1.776 1.00 86.94 258 GLY A CA 1
ATOM 1989 C C . GLY A 1 258 ? 11.136 3.203 1.384 1.00 86.94 258 GLY A C 1
ATOM 1990 O O . GLY A 1 258 ? 12.082 3.945 1.663 1.00 86.94 258 GLY A O 1
ATOM 1991 N N . THR A 1 259 ? 11.296 2.056 0.721 1.00 90.88 259 THR A N 1
ATOM 1992 C CA . THR A 1 259 ? 12.582 1.600 0.193 1.00 90.88 259 THR A CA 1
ATOM 1993 C C . THR A 1 259 ? 12.979 2.482 -0.994 1.00 90.88 259 THR A C 1
ATOM 1995 O O . THR A 1 259 ? 12.177 2.675 -1.914 1.00 90.88 259 THR A O 1
ATOM 1998 N N . PRO A 1 260 ? 14.195 3.058 -1.006 1.00 90.38 260 PRO A N 1
ATOM 1999 C CA . PRO A 1 260 ? 14.635 3.908 -2.104 1.00 90.38 260 PRO A CA 1
ATOM 2000 C C . PRO A 1 260 ? 14.856 3.085 -3.379 1.00 90.38 260 PRO A C 1
ATOM 2002 O O . PRO A 1 260 ? 15.732 2.226 -3.430 1.00 90.38 260 PRO A O 1
ATOM 2005 N N . LEU A 1 261 ? 14.088 3.394 -4.424 1.00 89.56 261 LEU A N 1
ATOM 2006 C CA . LEU A 1 261 ? 14.255 2.851 -5.777 1.00 89.56 261 LEU A CA 1
ATOM 2007 C C . LEU A 1 261 ? 15.288 3.655 -6.575 1.00 89.56 261 LEU A C 1
ATOM 2009 O O . LEU A 1 261 ? 15.989 3.120 -7.429 1.00 89.56 261 LEU A O 1
ATOM 2013 N N . MET A 1 262 ? 15.375 4.957 -6.300 1.00 89.25 262 MET A N 1
ATOM 2014 C CA . MET A 1 262 ? 16.311 5.878 -6.935 1.00 89.25 262 MET A CA 1
ATOM 2015 C C . MET A 1 262 ? 16.612 7.031 -5.980 1.00 89.25 262 MET A C 1
ATOM 2017 O O . MET A 1 262 ? 15.692 7.603 -5.397 1.00 89.25 262 MET A O 1
ATOM 2021 N N . VAL A 1 263 ? 17.882 7.417 -5.862 1.00 90.50 263 VAL A N 1
ATOM 2022 C CA . VAL A 1 263 ? 18.299 8.610 -5.116 1.00 90.50 263 VAL A CA 1
ATOM 2023 C C . VAL A 1 263 ? 19.046 9.538 -6.061 1.00 90.50 263 VAL A C 1
ATOM 2025 O O . VAL A 1 263 ? 19.967 9.121 -6.758 1.00 90.50 263 VAL A O 1
ATOM 2028 N N . THR A 1 264 ? 18.637 10.797 -6.071 1.00 86.44 264 THR A N 1
ATOM 2029 C CA . THR A 1 264 ? 19.243 11.889 -6.825 1.00 86.44 264 THR A CA 1
ATOM 2030 C C . THR A 1 264 ? 19.736 12.968 -5.868 1.00 86.44 264 THR A C 1
ATOM 2032 O O . THR A 1 264 ? 19.394 13.003 -4.680 1.00 86.44 264 THR A O 1
ATOM 2035 N N . ASP A 1 265 ? 20.546 13.884 -6.390 1.00 87.75 265 ASP A N 1
ATOM 2036 C CA . ASP A 1 265 ? 20.971 15.06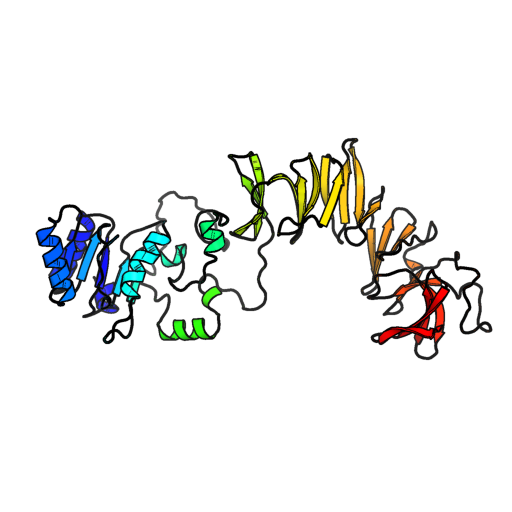4 -5.644 1.00 87.75 265 ASP A CA 1
ATOM 2037 C C . ASP A 1 265 ? 19.788 15.982 -5.294 1.00 87.75 265 ASP A C 1
ATOM 2039 O O . ASP A 1 265 ? 18.610 15.684 -5.523 1.00 87.75 265 ASP A O 1
ATOM 2043 N N . ARG A 1 266 ? 20.086 17.126 -4.680 1.00 90.81 266 ARG A N 1
ATOM 2044 C CA . ARG A 1 266 ? 19.067 18.125 -4.362 1.00 90.81 266 ARG A CA 1
ATOM 2045 C C . ARG A 1 266 ? 18.470 18.675 -5.655 1.00 90.81 266 ARG A C 1
ATOM 2047 O O . ARG A 1 266 ? 19.184 19.232 -6.485 1.00 90.81 266 ARG A O 1
ATOM 2054 N N . CYS A 1 267 ? 17.161 18.527 -5.807 1.00 90.69 267 CYS A N 1
ATOM 2055 C CA . CYS A 1 267 ? 16.414 19.141 -6.891 1.00 90.69 267 CYS A CA 1
ATOM 2056 C C . CYS A 1 267 ? 15.249 19.957 -6.336 1.00 90.69 267 CYS A C 1
ATOM 2058 O O . CYS A 1 267 ? 14.761 19.712 -5.226 1.00 90.69 267 CYS A O 1
ATOM 2060 N N . ARG A 1 268 ? 14.748 20.880 -7.150 1.00 91.94 268 ARG A N 1
ATOM 2061 C CA . ARG A 1 268 ? 13.610 21.722 -6.803 1.00 91.94 268 ARG A CA 1
ATOM 2062 C C . ARG A 1 268 ? 12.301 20.943 -6.853 1.00 91.94 268 ARG A C 1
ATOM 2064 O O . ARG A 1 268 ? 11.426 21.178 -6.023 1.00 91.94 268 ARG A O 1
ATOM 2071 N N . ARG A 1 269 ? 12.153 20.033 -7.823 1.00 93.19 269 ARG A N 1
ATOM 2072 C CA . ARG A 1 269 ? 10.921 19.261 -8.017 1.00 93.19 269 ARG A CA 1
ATOM 2073 C C . ARG A 1 269 ? 11.170 17.935 -8.727 1.00 93.19 269 ARG A C 1
ATOM 2075 O O . ARG A 1 269 ? 11.941 17.880 -9.678 1.00 93.19 269 ARG A O 1
ATOM 2082 N N . LEU A 1 270 ? 10.422 16.913 -8.315 1.00 95.06 270 LEU A N 1
ATOM 2083 C CA . LEU A 1 270 ? 10.274 15.647 -9.029 1.00 95.06 270 LEU A CA 1
ATOM 2084 C C . LEU A 1 270 ? 8.829 15.479 -9.515 1.00 95.06 270 LEU A C 1
ATOM 2086 O O . LEU A 1 270 ? 7.890 15.879 -8.824 1.00 95.06 270 LEU A O 1
ATOM 2090 N N . ARG A 1 271 ? 8.632 14.900 -10.701 1.00 95.56 271 ARG A N 1
ATOM 2091 C CA . ARG A 1 271 ? 7.297 14.590 -11.237 1.00 95.56 271 ARG A CA 1
ATOM 2092 C C . ARG A 1 271 ? 7.310 13.300 -12.043 1.00 95.56 271 ARG A C 1
ATOM 2094 O O . ARG A 1 271 ? 8.129 13.154 -12.951 1.00 95.56 271 ARG A O 1
ATOM 2101 N N . PHE A 1 272 ? 6.355 12.415 -11.782 1.00 94.94 272 PHE A N 1
ATOM 2102 C CA . PHE A 1 272 ? 6.162 11.219 -12.591 1.00 94.94 272 PHE A CA 1
ATOM 2103 C C . PHE A 1 272 ? 5.503 11.567 -13.928 1.00 94.94 272 PHE A C 1
ATOM 2105 O O . PHE A 1 272 ? 4.543 12.334 -14.015 1.00 94.94 272 PHE A O 1
ATOM 2112 N N . LEU A 1 273 ? 6.028 10.980 -14.995 1.00 94.00 273 LEU A N 1
ATOM 2113 C CA . LEU A 1 273 ? 5.505 11.079 -16.348 1.00 94.00 273 LEU A CA 1
ATOM 2114 C C . LEU A 1 273 ? 5.023 9.700 -16.819 1.00 94.00 273 LEU A C 1
ATOM 2116 O O . LEU A 1 273 ? 5.367 8.659 -16.259 1.00 94.00 273 LEU A O 1
ATOM 2120 N N . LYS A 1 274 ? 4.217 9.687 -17.886 1.00 89.81 274 LYS A N 1
ATOM 2121 C CA . LYS A 1 274 ? 3.774 8.437 -18.518 1.00 89.81 274 LYS A CA 1
ATOM 2122 C C . LYS A 1 274 ? 4.969 7.627 -19.031 1.00 89.81 274 LYS A C 1
ATOM 2124 O O . LYS A 1 274 ? 5.949 8.200 -19.501 1.00 89.81 274 LYS A O 1
ATOM 2129 N N . GLY A 1 275 ? 4.826 6.303 -18.997 1.00 87.19 275 GLY A N 1
ATOM 2130 C CA . GLY A 1 275 ? 5.825 5.371 -19.517 1.00 87.19 275 GLY A CA 1
ATOM 2131 C C . GLY A 1 275 ? 7.063 5.236 -18.634 1.00 87.19 275 GLY A C 1
ATOM 2132 O O . GLY A 1 275 ? 8.150 5.079 -19.173 1.00 87.19 275 GLY A O 1
ATOM 2133 N N . GLU A 1 276 ? 6.905 5.319 -17.308 1.00 91.88 276 GLU A N 1
ATOM 2134 C CA . GLU A 1 276 ? 7.989 5.146 -16.321 1.00 91.88 276 GLU A CA 1
ATOM 2135 C C . GLU A 1 276 ? 9.145 6.144 -16.486 1.00 91.88 276 GLU A C 1
ATOM 2137 O O . GLU A 1 276 ? 10.317 5.821 -16.318 1.00 91.88 276 GLU A O 1
ATOM 2142 N N . LEU A 1 277 ? 8.797 7.386 -16.813 1.00 94.12 277 LEU A N 1
ATOM 2143 C CA . LEU A 1 277 ? 9.730 8.503 -16.888 1.00 94.12 277 LEU A CA 1
ATOM 2144 C C . LEU A 1 277 ? 9.556 9.408 -15.664 1.00 94.12 277 LEU A C 1
ATOM 2146 O O . LEU A 1 277 ? 8.446 9.589 -15.162 1.00 94.12 277 LEU A O 1
ATOM 2150 N N . LEU A 1 278 ? 10.643 10.023 -15.216 1.00 95.75 278 LEU A N 1
ATOM 2151 C CA . LEU A 1 278 ? 10.660 10.994 -14.129 1.00 95.75 278 LEU A CA 1
ATOM 2152 C C . LEU A 1 278 ? 11.231 12.314 -14.641 1.00 95.75 278 LEU A C 1
ATOM 2154 O O . LEU A 1 278 ? 12.319 12.343 -15.200 1.00 95.75 278 LEU A O 1
ATOM 2158 N N . SER A 1 279 ? 10.508 13.410 -14.448 1.00 96.06 279 SER A N 1
ATOM 2159 C CA . SER A 1 279 ? 11.029 14.759 -14.664 1.00 96.06 279 SER A CA 1
ATOM 2160 C C . SER A 1 279 ? 11.666 15.266 -13.375 1.00 96.06 279 SER A C 1
ATOM 2162 O O . SER A 1 279 ? 11.065 15.176 -12.302 1.00 96.06 279 SER A O 1
ATOM 2164 N N . VAL A 1 280 ? 12.881 15.788 -13.503 1.00 95.56 280 VAL A N 1
ATOM 2165 C CA . VAL A 1 280 ? 13.701 16.338 -12.428 1.00 95.56 280 VAL A CA 1
ATOM 2166 C C . VAL A 1 280 ? 13.993 17.795 -12.764 1.00 95.56 280 VAL A C 1
ATOM 2168 O O . VAL A 1 280 ? 14.774 18.084 -13.668 1.00 95.56 280 VAL A O 1
ATOM 2171 N N . THR A 1 281 ? 13.377 18.717 -12.030 1.00 95.19 281 THR A N 1
ATOM 2172 C CA . THR A 1 281 ? 13.684 20.147 -12.132 1.00 95.19 281 THR A CA 1
ATOM 2173 C C . THR A 1 281 ? 14.791 20.469 -11.142 1.00 95.19 281 THR A C 1
ATOM 2175 O O . THR A 1 281 ? 14.590 20.383 -9.924 1.00 95.19 281 THR A O 1
ATOM 2178 N N . LYS A 1 282 ? 15.966 20.831 -11.651 1.00 91.75 282 LYS A N 1
ATOM 2179 C CA . LYS A 1 282 ? 17.133 21.200 -10.844 1.00 91.75 282 LYS A CA 1
ATOM 2180 C C . LYS A 1 282 ? 16.943 22.567 -10.178 1.00 91.75 282 LYS A C 1
ATOM 2182 O O . LYS A 1 282 ? 16.002 23.306 -10.465 1.00 91.75 282 LYS A O 1
ATOM 2187 N N . GLU A 1 283 ? 17.847 22.903 -9.261 1.00 89.44 283 GLU A N 1
ATOM 2188 C CA . GLU A 1 283 ? 17.833 24.191 -8.548 1.00 89.44 283 GLU A CA 1
ATOM 2189 C C . GLU A 1 283 ? 18.073 25.391 -9.481 1.00 89.44 283 GLU A C 1
ATOM 2191 O O . GLU A 1 283 ? 17.520 26.465 -9.257 1.00 89.44 283 GLU A O 1
ATOM 2196 N N . ASP A 1 284 ? 18.827 25.199 -10.568 1.00 89.88 284 ASP A N 1
ATOM 2197 C CA . ASP A 1 284 ? 19.049 26.214 -11.609 1.00 89.88 284 ASP A CA 1
ATOM 2198 C C . ASP A 1 284 ? 17.822 26.445 -12.517 1.00 89.88 284 ASP A C 1
ATOM 2200 O O . ASP A 1 284 ? 17.841 27.320 -13.380 1.00 89.88 284 ASP A O 1
ATOM 2204 N N . GLY A 1 285 ? 16.743 25.680 -12.318 1.00 88.56 285 GLY A N 1
ATOM 2205 C CA . GLY A 1 285 ? 15.525 25.733 -13.121 1.00 88.56 285 GLY A CA 1
ATOM 2206 C C . GLY A 1 285 ? 15.589 24.945 -14.429 1.00 88.56 285 GLY A C 1
ATOM 2207 O O . GLY A 1 285 ? 14.589 24.917 -15.144 1.00 88.56 285 GLY A O 1
ATOM 2208 N N . SER A 1 286 ? 16.712 24.293 -14.743 1.00 92.25 286 SER A N 1
ATOM 2209 C CA . SER A 1 286 ? 16.794 23.363 -15.868 1.00 92.25 286 SER A CA 1
ATOM 2210 C C . SER A 1 286 ? 16.080 22.051 -15.544 1.00 92.25 286 SER A C 1
ATOM 2212 O O . SER A 1 286 ? 16.124 21.551 -14.415 1.00 92.25 286 SER A O 1
ATOM 2214 N N . ASP A 1 287 ? 15.429 21.479 -16.552 1.00 93.81 287 ASP A N 1
ATOM 2215 C CA . ASP A 1 287 ? 14.779 20.179 -16.445 1.00 93.81 287 ASP A CA 1
ATOM 2216 C C . ASP A 1 287 ? 15.677 19.097 -17.049 1.00 93.81 287 ASP A C 1
ATOM 2218 O O . ASP A 1 287 ? 16.220 19.257 -18.141 1.00 93.81 287 ASP A O 1
ATOM 2222 N N . CYS A 1 288 ? 15.793 17.966 -16.362 1.00 94.81 288 CYS A N 1
ATOM 2223 C CA . CYS A 1 288 ? 16.273 16.721 -16.946 1.00 94.81 288 CYS A CA 1
ATOM 2224 C C . CYS A 1 288 ? 15.275 15.591 -16.681 1.00 94.81 288 CYS A C 1
ATOM 2226 O O . CYS A 1 288 ? 14.344 15.720 -15.885 1.00 94.81 288 CYS A O 1
ATOM 2228 N N . TYR A 1 289 ? 15.436 14.480 -17.387 1.00 95.69 289 TYR A N 1
ATOM 2229 C CA . TYR A 1 289 ? 14.465 13.396 -17.415 1.00 95.69 289 TYR A CA 1
ATOM 2230 C C . TYR A 1 289 ? 15.164 12.072 -17.172 1.00 95.69 289 TYR A C 1
ATOM 2232 O O . TYR A 1 289 ? 16.087 11.732 -17.904 1.00 95.69 289 TYR A O 1
ATOM 2240 N N . THR A 1 290 ? 14.715 11.311 -16.186 1.00 94.62 290 THR A N 1
ATOM 2241 C CA . THR A 1 290 ? 15.282 10.006 -15.856 1.00 94.62 290 THR A CA 1
ATOM 2242 C C . THR A 1 290 ? 14.323 8.898 -16.266 1.00 94.62 290 THR A C 1
ATOM 2244 O O . THR A 1 290 ? 13.132 8.941 -15.963 1.00 94.62 290 THR A O 1
ATOM 2247 N N . ASP A 1 291 ? 14.837 7.901 -16.977 1.00 94.38 291 ASP A N 1
ATOM 2248 C CA . ASP A 1 291 ? 14.116 6.672 -17.280 1.00 94.38 291 ASP A CA 1
ATOM 2249 C C . ASP A 1 291 ? 14.184 5.726 -16.085 1.00 94.38 291 ASP A C 1
ATOM 2251 O O . ASP A 1 291 ? 15.261 5.254 -15.739 1.00 94.38 291 ASP A O 1
ATOM 2255 N N . LEU A 1 292 ? 13.047 5.432 -15.455 1.00 91.50 292 LEU A N 1
ATOM 2256 C CA . LEU A 1 292 ? 13.015 4.625 -14.232 1.00 91.50 292 LEU A CA 1
ATOM 2257 C C . LEU A 1 292 ? 13.311 3.140 -14.488 1.00 91.50 292 LEU A C 1
ATOM 2259 O O . LEU A 1 292 ? 13.637 2.431 -13.542 1.00 91.50 292 LEU A O 1
ATOM 2263 N N . LYS A 1 293 ? 13.230 2.669 -15.742 1.00 89.88 293 LYS A N 1
ATOM 2264 C CA . LYS A 1 293 ? 13.605 1.293 -16.112 1.00 89.88 293 LYS A CA 1
ATOM 2265 C C . LYS A 1 293 ? 15.118 1.089 -16.129 1.00 89.88 293 LYS A C 1
ATOM 2267 O O . LYS A 1 293 ? 15.611 0.069 -15.661 1.00 89.88 293 LYS A O 1
ATOM 2272 N N . THR A 1 294 ? 15.854 2.059 -16.671 1.00 91.12 294 THR A N 1
ATOM 2273 C CA . THR A 1 294 ? 17.312 1.954 -16.873 1.00 91.12 294 THR A CA 1
ATOM 2274 C C . THR A 1 294 ? 18.140 2.865 -15.971 1.00 91.12 294 THR A C 1
ATOM 2276 O O . THR A 1 294 ? 19.367 2.783 -15.979 1.00 91.12 294 THR A O 1
ATOM 2279 N N . ASN A 1 295 ? 17.486 3.742 -15.209 1.00 90.75 295 ASN A N 1
ATOM 2280 C CA . ASN A 1 295 ? 18.083 4.798 -14.394 1.00 90.75 295 ASN A CA 1
ATOM 2281 C C . ASN A 1 295 ? 18.989 5.769 -15.185 1.00 90.75 295 ASN A C 1
ATOM 2283 O O . ASN A 1 295 ? 19.937 6.343 -14.649 1.00 90.75 295 ASN A O 1
ATOM 2287 N N . ARG A 1 296 ? 18.724 5.945 -16.487 1.00 92.00 296 ARG A N 1
ATOM 2288 C CA . ARG A 1 296 ? 19.469 6.866 -17.361 1.00 92.00 296 ARG A CA 1
ATOM 2289 C C . ARG A 1 296 ? 18.821 8.236 -17.397 1.00 92.00 296 ARG A C 1
ATOM 2291 O O . ARG A 1 296 ? 17.599 8.334 -17.462 1.00 92.00 296 ARG A O 1
ATOM 2298 N N . THR A 1 297 ? 19.645 9.278 -17.437 1.00 93.75 297 THR A N 1
ATOM 2299 C CA . THR A 1 297 ? 19.191 10.672 -17.447 1.00 93.75 297 THR A CA 1
ATOM 2300 C C . THR A 1 297 ? 19.437 11.334 -18.800 1.00 93.75 297 THR A C 1
ATOM 2302 O O . THR A 1 297 ? 20.506 11.199 -19.391 1.00 93.75 297 THR A O 1
ATOM 2305 N N . TYR A 1 298 ? 18.450 12.097 -19.255 1.00 94.62 298 TYR A N 1
ATOM 2306 C CA . TYR A 1 298 ? 18.397 12.799 -20.531 1.00 94.62 298 TYR A CA 1
ATOM 2307 C C . TYR A 1 298 ? 18.134 14.290 -20.295 1.00 94.62 298 TYR A C 1
ATOM 2309 O O . TYR A 1 298 ? 17.393 14.652 -19.382 1.00 94.62 298 TYR A O 1
ATOM 2317 N N . GLN A 1 299 ? 18.737 15.167 -21.101 1.00 93.44 299 GLN A N 1
ATOM 2318 C CA . GLN A 1 299 ? 18.506 16.620 -20.998 1.00 93.44 299 GLN A CA 1
ATOM 2319 C C . GLN A 1 299 ? 17.232 17.055 -21.735 1.00 93.44 299 GLN A C 1
ATOM 2321 O O . GLN A 1 299 ? 16.570 18.007 -21.340 1.00 93.44 299 GLN A O 1
ATOM 2326 N N . GLU A 1 300 ? 16.857 16.329 -22.786 1.00 94.06 300 GLU A N 1
ATOM 2327 C CA . GLU A 1 300 ? 15.615 16.550 -23.520 1.00 94.06 300 GLU A CA 1
ATOM 2328 C C . GLU A 1 300 ? 14.552 15.539 -23.104 1.00 94.06 300 GLU A C 1
ATOM 2330 O O . GLU A 1 300 ? 14.864 14.417 -22.701 1.00 94.06 300 GLU A O 1
ATOM 2335 N N . ARG A 1 301 ? 13.280 15.932 -23.224 1.00 94.31 301 ARG A N 1
ATOM 2336 C CA . ARG A 1 301 ? 12.144 15.102 -22.822 1.00 94.31 301 ARG A CA 1
ATOM 2337 C C . ARG A 1 301 ? 12.041 13.849 -23.704 1.00 94.31 301 ARG A C 1
ATOM 2339 O O . ARG A 1 301 ? 11.724 13.990 -24.886 1.00 94.31 301 ARG A O 1
ATOM 2346 N N . PRO A 1 302 ? 12.192 12.635 -23.144 1.00 96.06 302 PRO A N 1
ATOM 2347 C CA . PRO A 1 302 ? 12.043 11.413 -23.915 1.00 96.06 302 PRO A CA 1
ATOM 2348 C C . PRO A 1 302 ? 10.588 11.176 -24.321 1.00 96.06 302 PRO A C 1
ATOM 2350 O O . PRO A 1 302 ? 9.655 11.425 -23.550 1.00 96.06 302 PRO A O 1
ATOM 2353 N N . VAL A 1 303 ? 10.399 10.637 -25.522 1.00 94.81 303 VAL A N 1
ATOM 2354 C CA . VAL A 1 303 ? 9.111 10.140 -26.017 1.00 94.81 303 VAL A CA 1
ATOM 2355 C C . VAL A 1 303 ? 9.191 8.623 -26.132 1.00 94.81 303 VAL A C 1
ATOM 2357 O O . VAL A 1 303 ? 10.081 8.098 -26.798 1.00 94.81 303 VAL A O 1
ATOM 2360 N N . VAL A 1 304 ? 8.261 7.922 -25.484 1.00 94.88 304 VAL A N 1
ATOM 2361 C CA . VAL A 1 304 ? 8.200 6.454 -25.510 1.00 94.88 304 VAL A CA 1
ATOM 2362 C C . VAL A 1 304 ? 7.569 5.983 -26.819 1.00 94.88 304 VAL A C 1
ATOM 2364 O O . VAL A 1 304 ? 6.482 6.435 -27.181 1.00 94.88 304 VAL A O 1
ATOM 2367 N N . PHE A 1 305 ? 8.243 5.064 -27.507 1.00 93.94 305 PHE A N 1
ATOM 2368 C CA . PHE A 1 305 ? 7.735 4.345 -28.672 1.00 93.94 305 PHE A CA 1
ATOM 2369 C C . PHE A 1 305 ? 7.655 2.855 -28.350 1.00 93.94 305 PHE A C 1
ATOM 2371 O O . PHE A 1 305 ? 8.658 2.259 -27.958 1.00 93.94 305 PHE A O 1
ATOM 2378 N N . SER A 1 306 ? 6.481 2.261 -28.550 1.00 92.38 306 SER A N 1
ATOM 2379 C CA . SER A 1 306 ? 6.218 0.852 -28.246 1.00 92.38 306 SER A CA 1
ATOM 2380 C C . SER A 1 306 ? 6.019 0.045 -29.530 1.00 92.38 306 SER A C 1
ATOM 2382 O O . SER A 1 306 ? 5.274 0.459 -30.419 1.00 92.38 306 SER A O 1
ATOM 2384 N N . TYR A 1 307 ? 6.662 -1.118 -29.602 1.00 91.75 307 TYR A N 1
ATOM 2385 C CA . TYR A 1 307 ? 6.615 -2.067 -30.713 1.00 91.75 307 TYR A CA 1
ATOM 2386 C C . TYR A 1 307 ? 6.421 -3.480 -30.148 1.00 91.75 307 TYR A C 1
ATOM 2388 O O . TYR A 1 307 ? 7.381 -4.121 -29.722 1.00 91.75 307 TYR A O 1
ATOM 2396 N N . GLY A 1 308 ? 5.173 -3.952 -30.083 1.00 88.38 308 GLY A N 1
ATOM 2397 C CA . GLY A 1 308 ? 4.857 -5.141 -29.281 1.00 88.38 308 GLY A CA 1
ATOM 2398 C C . GLY A 1 308 ? 5.206 -4.895 -27.808 1.00 88.38 308 GLY A C 1
ATOM 2399 O O . GLY A 1 308 ? 4.850 -3.849 -27.267 1.00 88.38 308 GLY A O 1
ATOM 2400 N N . GLY A 1 309 ? 5.930 -5.820 -27.180 1.00 89.19 309 GLY A N 1
ATOM 2401 C CA . GLY A 1 309 ? 6.492 -5.669 -25.835 1.00 89.19 309 GLY A CA 1
ATOM 2402 C C . GLY A 1 309 ? 7.801 -4.870 -25.751 1.00 89.19 309 GLY A C 1
ATOM 2403 O O . GLY A 1 309 ? 8.311 -4.676 -24.651 1.00 89.19 309 GLY A O 1
ATOM 2404 N N . ILE A 1 310 ? 8.361 -4.400 -26.872 1.00 92.25 310 ILE A N 1
ATOM 2405 C CA . ILE A 1 310 ? 9.613 -3.626 -26.895 1.00 92.25 310 ILE A CA 1
ATOM 2406 C C . ILE A 1 310 ? 9.309 -2.133 -26.771 1.00 92.25 310 ILE A C 1
ATOM 2408 O O . ILE A 1 310 ? 8.461 -1.602 -27.487 1.00 92.25 310 ILE A O 1
ATOM 2412 N N . GLU A 1 311 ? 10.064 -1.426 -25.930 1.00 94.44 311 GLU A N 1
ATOM 2413 C CA . GLU A 1 311 ? 9.984 0.030 -25.803 1.00 94.44 311 GLU A CA 1
ATOM 2414 C C . GLU A 1 311 ? 11.329 0.708 -26.077 1.00 94.44 311 GLU A C 1
ATOM 2416 O O . GLU A 1 311 ? 12.365 0.332 -25.525 1.00 94.44 311 GLU A O 1
ATOM 2421 N N . LEU A 1 312 ? 11.292 1.768 -26.884 1.00 94.75 312 LEU A N 1
ATOM 2422 C CA . LEU A 1 312 ? 12.414 2.671 -27.126 1.00 94.75 312 LEU A CA 1
ATOM 2423 C C . LEU A 1 312 ? 12.080 4.087 -26.659 1.00 94.75 312 LEU A C 1
ATOM 2425 O O . LEU A 1 312 ? 10.922 4.508 -26.647 1.00 94.75 312 LEU A O 1
ATOM 2429 N N . LEU A 1 313 ? 13.122 4.846 -26.336 1.00 96.31 313 LEU A N 1
ATOM 2430 C CA . LEU A 1 313 ? 13.032 6.263 -26.014 1.00 96.31 313 LEU A CA 1
ATOM 2431 C C . LEU A 1 313 ? 13.588 7.104 -27.151 1.00 96.31 313 LEU A C 1
ATOM 2433 O O . LEU A 1 313 ? 14.774 7.027 -27.445 1.00 96.31 313 LEU A O 1
ATOM 2437 N N . ARG A 1 314 ? 12.764 7.954 -27.760 1.00 95.31 314 ARG A N 1
ATOM 2438 C CA . ARG A 1 314 ? 13.264 8.999 -28.653 1.00 95.31 314 ARG A CA 1
ATOM 2439 C C . ARG A 1 314 ? 13.632 10.230 -27.835 1.00 95.31 314 ARG A C 1
ATOM 2441 O O . ARG A 1 314 ? 12.772 10.776 -27.146 1.00 95.31 314 ARG A O 1
ATOM 2448 N N . VAL A 1 315 ? 14.880 10.670 -27.943 1.00 95.00 315 VAL A N 1
ATOM 2449 C CA . VAL A 1 315 ? 15.411 11.876 -27.295 1.00 95.00 315 VAL A CA 1
ATOM 2450 C C . VAL A 1 315 ? 16.071 12.708 -28.388 1.00 95.00 315 VAL A C 1
ATOM 2452 O O . VAL A 1 315 ? 17.016 12.246 -29.021 1.00 95.00 315 VAL A O 1
ATOM 2455 N N . GLY A 1 316 ? 15.511 13.881 -28.690 1.00 91.62 316 GLY A N 1
ATOM 2456 C CA . GLY A 1 316 ? 15.890 14.650 -29.876 1.00 91.62 316 GLY A CA 1
ATOM 2457 C C . GLY A 1 316 ? 15.780 13.817 -31.165 1.00 91.62 316 GLY A C 1
ATOM 2458 O O . GLY A 1 316 ? 14.694 13.378 -31.573 1.00 91.62 316 GLY A O 1
ATOM 2459 N N . GLU A 1 317 ? 16.928 13.575 -31.799 1.00 90.75 317 GLU A N 1
ATOM 2460 C CA . GLU A 1 317 ? 17.059 12.834 -33.061 1.00 90.75 317 GLU A CA 1
ATOM 2461 C C . GLU A 1 317 ? 17.587 11.397 -32.910 1.00 90.75 317 GLU A C 1
ATOM 2463 O O . GLU A 1 317 ? 17.851 10.740 -33.918 1.00 90.75 317 GLU A O 1
ATOM 2468 N N . THR A 1 318 ? 17.749 10.897 -31.682 1.00 93.50 318 THR A N 1
ATOM 2469 C CA . THR A 1 318 ? 18.271 9.548 -31.411 1.00 93.50 318 THR A CA 1
ATOM 2470 C C . THR A 1 318 ? 17.250 8.675 -30.692 1.00 93.50 318 THR A C 1
ATOM 2472 O O . THR A 1 318 ? 16.474 9.138 -29.852 1.00 93.50 318 THR A O 1
ATOM 2475 N N . PHE A 1 319 ? 17.256 7.380 -31.008 1.00 95.19 319 PHE A N 1
ATOM 2476 C CA . PHE A 1 319 ? 16.515 6.361 -30.272 1.00 95.19 319 PHE A CA 1
ATOM 2477 C C . PHE A 1 319 ? 17.433 5.663 -29.277 1.00 95.19 319 PHE A C 1
ATOM 2479 O O . PHE A 1 319 ? 18.516 5.214 -29.634 1.00 95.19 319 PHE A O 1
ATOM 2486 N N . HIS A 1 320 ? 16.981 5.526 -28.041 1.00 95.69 320 HIS A N 1
ATOM 2487 C CA . HIS A 1 320 ? 17.682 4.849 -26.965 1.00 95.69 320 HIS A CA 1
ATOM 2488 C C . HIS A 1 320 ? 16.937 3.581 -26.566 1.00 95.69 320 HIS A C 1
ATOM 2490 O O . HIS A 1 320 ? 15.706 3.579 -26.469 1.00 95.69 320 HIS A O 1
ATOM 2496 N N . SER A 1 321 ? 17.682 2.509 -26.313 1.00 94.69 321 SER A N 1
ATOM 2497 C CA . SER A 1 321 ? 17.105 1.282 -25.770 1.00 94.69 321 SER A CA 1
ATOM 2498 C C . SER A 1 321 ? 16.801 1.421 -24.280 1.00 94.69 321 SER A C 1
ATOM 2500 O O . SER A 1 321 ? 17.482 2.142 -23.542 1.00 94.69 321 SER A O 1
ATOM 2502 N N . ARG A 1 322 ? 15.799 0.668 -23.824 1.00 94.69 322 ARG A N 1
ATOM 2503 C CA . ARG A 1 322 ? 15.470 0.490 -22.402 1.00 94.69 322 ARG A CA 1
ATOM 2504 C C . ARG A 1 322 ? 16.081 -0.789 -21.807 1.00 94.69 322 ARG A C 1
ATOM 2506 O O . ARG A 1 322 ? 15.566 -1.329 -20.840 1.00 94.69 322 ARG A O 1
ATOM 2513 N N . THR A 1 323 ? 17.189 -1.253 -22.384 1.00 93.44 323 THR A N 1
ATOM 2514 C CA . THR A 1 323 ? 17.977 -2.412 -21.925 1.00 93.44 323 THR A CA 1
ATOM 2515 C C . THR A 1 323 ? 19.019 -2.000 -20.880 1.00 93.44 323 THR A C 1
ATOM 2517 O O . THR A 1 323 ? 19.350 -0.816 -20.788 1.00 93.44 323 THR A O 1
ATOM 2520 N N . ARG A 1 324 ? 19.604 -2.944 -20.132 1.00 91.44 324 ARG A N 1
ATOM 2521 C CA . ARG A 1 324 ? 20.657 -2.712 -19.123 1.00 91.44 324 ARG A CA 1
ATOM 2522 C C . ARG A 1 324 ? 21.934 -2.139 -19.726 1.00 91.44 324 ARG A C 1
ATOM 2524 O O . ARG A 1 324 ? 22.443 -1.138 -19.216 1.00 91.44 324 ARG A O 1
ATOM 2531 N N . LYS A 1 325 ? 22.423 -2.697 -20.839 1.00 92.62 325 LYS A N 1
ATOM 2532 C CA . LYS A 1 325 ? 23.490 -2.078 -21.640 1.00 92.62 325 LYS A CA 1
ATOM 2533 C C . LYS A 1 325 ? 22.917 -0.922 -22.448 1.00 92.62 325 LYS A C 1
ATOM 2535 O O . LYS A 1 325 ? 21.819 -1.018 -22.999 1.00 92.62 325 LYS A O 1
ATOM 2540 N N . ALA A 1 326 ? 23.642 0.191 -22.475 1.00 92.69 326 ALA A N 1
ATOM 2541 C CA . ALA A 1 326 ? 23.186 1.398 -23.146 1.00 92.69 326 ALA A CA 1
ATOM 2542 C C . ALA A 1 326 ? 23.366 1.274 -24.657 1.00 92.69 326 ALA A C 1
ATOM 2544 O O . ALA A 1 326 ? 24.453 0.964 -25.135 1.00 92.69 326 ALA A O 1
ATOM 2545 N N . TYR A 1 327 ? 22.310 1.587 -25.398 1.00 94.12 327 TYR A N 1
ATOM 2546 C CA . TYR A 1 327 ? 22.361 1.756 -26.840 1.00 94.12 327 TYR A CA 1
ATOM 2547 C C . TYR A 1 327 ? 21.668 3.062 -27.218 1.00 94.12 327 TYR A C 1
ATOM 2549 O O . TYR A 1 327 ? 20.625 3.415 -26.663 1.00 94.12 327 TYR A O 1
ATOM 2557 N N . ALA A 1 328 ? 22.267 3.775 -28.164 1.00 94.12 328 ALA A N 1
ATOM 2558 C CA . ALA A 1 328 ? 21.709 4.955 -28.802 1.00 94.12 328 ALA A CA 1
ATOM 2559 C C . ALA A 1 328 ? 21.897 4.786 -30.305 1.00 94.12 328 ALA A C 1
ATOM 2561 O O . ALA A 1 328 ? 23.018 4.499 -30.719 1.00 94.12 328 ALA A O 1
ATOM 2562 N N . SER A 1 329 ? 20.846 4.950 -31.105 1.00 92.56 329 SER A N 1
ATOM 2563 C CA . SER A 1 329 ? 20.894 4.854 -32.565 1.00 92.56 329 SER A CA 1
ATOM 2564 C C . SER A 1 329 ? 21.753 5.959 -33.183 1.00 92.56 329 SER A C 1
ATOM 2566 O O . SER A 1 329 ? 22.174 6.903 -32.513 1.00 92.56 329 SER A O 1
ATOM 2568 N N . MET A 1 330 ? 21.978 5.874 -34.494 1.00 89.06 330 MET A N 1
ATOM 2569 C CA . MET A 1 330 ? 22.496 7.011 -35.258 1.00 89.06 330 MET A CA 1
ATOM 2570 C C . MET A 1 330 ? 21.511 8.193 -35.211 1.00 89.06 330 MET A C 1
ATOM 2572 O O . MET A 1 330 ? 20.306 8.000 -35.010 1.00 89.06 330 MET A O 1
ATOM 2576 N N . HIS A 1 331 ? 22.037 9.404 -35.403 1.00 89.88 331 HIS A N 1
ATOM 2577 C CA . HIS A 1 331 ? 21.247 10.634 -35.480 1.00 89.88 331 HIS A CA 1
ATOM 2578 C C . HIS A 1 331 ? 20.350 10.656 -36.722 1.00 89.88 331 HIS A C 1
ATOM 2580 O O . HIS A 1 331 ? 20.719 10.139 -37.777 1.00 89.88 331 HIS A O 1
ATOM 2586 N N . GLY A 1 332 ? 19.180 11.281 -36.595 1.00 85.50 332 GLY A N 1
ATOM 2587 C CA . GLY A 1 332 ? 18.267 11.537 -37.711 1.00 85.50 332 GLY A CA 1
ATOM 2588 C C . GLY A 1 332 ? 17.458 10.319 -38.164 1.00 85.50 332 GLY A C 1
ATOM 2589 O O . GLY A 1 332 ? 16.806 10.370 -39.206 1.00 85.50 332 GLY A O 1
ATOM 2590 N N . LEU A 1 333 ? 17.473 9.221 -37.402 1.00 88.12 333 LEU A N 1
ATOM 2591 C CA . LEU A 1 333 ? 16.685 8.036 -37.728 1.00 88.12 333 LEU A CA 1
ATOM 2592 C C . LEU A 1 333 ? 15.185 8.354 -37.604 1.00 88.12 333 LEU A C 1
ATOM 2594 O O . LEU A 1 333 ? 14.720 8.830 -36.566 1.00 88.12 333 LEU A O 1
ATOM 2598 N N . HIS A 1 334 ? 14.408 8.087 -38.657 1.00 86.50 334 HIS A N 1
ATOM 2599 C CA . HIS A 1 334 ? 12.959 8.279 -38.621 1.00 86.50 334 HIS A CA 1
ATOM 2600 C C . HIS A 1 334 ? 12.262 7.073 -37.979 1.00 86.50 334 HIS A C 1
ATOM 2602 O O . HIS A 1 334 ? 12.707 5.936 -38.121 1.00 86.50 334 HIS A O 1
ATOM 2608 N N . LYS A 1 335 ? 11.124 7.300 -37.308 1.00 85.12 335 LYS A N 1
ATOM 2609 C CA . LYS A 1 335 ? 10.345 6.221 -36.667 1.00 85.12 335 LYS A CA 1
ATOM 2610 C C . LYS A 1 335 ? 9.916 5.131 -37.661 1.00 85.12 335 LYS A C 1
ATOM 2612 O O . LYS A 1 335 ? 9.910 3.962 -37.305 1.00 85.12 335 LYS A O 1
ATOM 2617 N N . ASP A 1 336 ? 9.620 5.509 -38.905 1.00 86.31 336 ASP A N 1
ATOM 2618 C CA . ASP A 1 336 ? 9.129 4.583 -39.937 1.00 86.31 336 ASP A CA 1
ATOM 2619 C C . ASP A 1 336 ? 10.250 3.692 -40.494 1.00 86.31 336 ASP A C 1
ATOM 2621 O O . ASP A 1 336 ? 9.989 2.723 -41.198 1.00 86.31 336 ASP A O 1
ATOM 2625 N N . SER A 1 337 ? 11.508 4.000 -40.166 1.00 86.44 337 SER A N 1
ATOM 2626 C CA . SER A 1 337 ? 12.653 3.146 -40.471 1.00 86.44 337 SER A CA 1
ATOM 2627 C C . SER A 1 337 ? 12.778 1.965 -39.497 1.00 86.44 337 SER A C 1
ATOM 2629 O O . SER A 1 337 ? 13.512 1.018 -39.778 1.00 86.44 337 SER A O 1
ATOM 2631 N N . LEU A 1 338 ? 12.079 2.005 -38.356 1.00 89.81 338 LEU A N 1
ATOM 2632 C CA . LEU A 1 338 ? 12.072 0.937 -37.359 1.00 89.81 338 LEU A CA 1
ATOM 2633 C C . LEU A 1 338 ? 11.048 -0.134 -37.747 1.00 89.81 338 LEU A C 1
ATOM 2635 O O . LEU A 1 338 ? 9.868 0.157 -37.927 1.00 89.81 338 LEU A O 1
ATOM 2639 N N . CYS A 1 339 ? 11.494 -1.385 -37.861 1.00 89.88 339 CYS A N 1
ATOM 2640 C CA . CYS A 1 339 ? 10.660 -2.480 -38.362 1.00 89.88 339 CYS A CA 1
ATOM 2641 C C . CYS A 1 339 ? 10.485 -3.568 -37.299 1.00 89.88 339 CYS A C 1
ATOM 2643 O O . CYS A 1 339 ? 11.453 -4.230 -36.920 1.00 89.88 339 CYS A O 1
ATOM 2645 N N . PHE A 1 340 ? 9.256 -3.774 -36.825 1.00 91.12 340 PHE A N 1
ATOM 2646 C CA . PHE A 1 340 ? 8.936 -4.824 -35.856 1.00 91.12 340 PHE A CA 1
ATOM 2647 C C . PHE A 1 340 ? 8.555 -6.132 -36.557 1.00 91.12 340 PHE A C 1
ATOM 2649 O O . PHE A 1 340 ? 7.640 -6.155 -37.377 1.00 91.12 340 PHE A O 1
ATOM 2656 N N . TYR A 1 341 ? 9.225 -7.229 -36.198 1.00 88.50 341 TYR A N 1
ATOM 2657 C CA . TYR A 1 341 ? 9.041 -8.560 -36.798 1.00 88.50 341 TYR A CA 1
ATOM 2658 C C . TYR A 1 341 ? 8.361 -9.556 -35.844 1.00 88.50 341 TYR A C 1
ATOM 2660 O O . TYR A 1 341 ? 8.469 -10.773 -35.988 1.00 88.50 341 TYR A O 1
ATOM 2668 N N . GLY A 1 342 ? 7.629 -9.048 -34.852 1.00 88.06 342 GLY A N 1
ATOM 2669 C CA . GLY A 1 342 ? 6.772 -9.851 -33.981 1.00 88.06 342 GLY A CA 1
ATOM 2670 C C . GLY A 1 342 ? 7.427 -10.380 -32.708 1.00 88.06 342 GLY A C 1
ATOM 2671 O O . GLY A 1 342 ? 6.681 -10.710 -31.800 1.00 88.06 342 GLY A O 1
ATOM 2672 N N . PHE A 1 343 ? 8.758 -10.484 -32.646 1.00 91.25 343 PHE A N 1
ATOM 2673 C CA . PHE A 1 343 ? 9.517 -10.806 -31.419 1.00 91.25 343 PHE A CA 1
ATOM 2674 C C . PHE A 1 343 ? 10.879 -10.094 -31.345 1.00 91.25 343 PHE A C 1
ATOM 2676 O O . PHE A 1 343 ? 11.651 -10.295 -30.411 1.00 91.25 343 PHE A O 1
ATOM 2683 N N . TYR A 1 344 ? 11.196 -9.269 -32.343 1.00 92.75 344 TYR A N 1
ATOM 2684 C CA . TYR A 1 344 ? 12.363 -8.400 -32.351 1.00 92.75 344 TYR A CA 1
ATOM 2685 C C . TYR A 1 344 ? 12.068 -7.136 -33.160 1.00 92.75 344 TYR A C 1
ATOM 2687 O O . TYR A 1 344 ? 11.222 -7.128 -34.063 1.00 92.75 344 TYR A O 1
ATOM 2695 N N . LEU A 1 345 ? 12.775 -6.061 -32.832 1.00 93.06 345 LEU A N 1
ATOM 2696 C CA . LEU A 1 345 ? 12.705 -4.771 -33.504 1.00 93.06 345 LEU A CA 1
ATOM 2697 C C . LEU A 1 345 ? 14.012 -4.525 -34.253 1.00 93.06 345 LEU A C 1
ATOM 2699 O O . LEU A 1 345 ? 15.068 -4.479 -33.631 1.00 93.06 345 LEU A O 1
ATOM 2703 N N . LYS A 1 346 ? 13.940 -4.346 -35.573 1.00 91.06 346 LYS A N 1
ATOM 2704 C CA . LYS A 1 346 ? 15.071 -3.970 -36.430 1.00 91.06 346 LYS A CA 1
ATOM 2705 C C . LYS A 1 346 ? 15.270 -2.456 -36.394 1.00 91.06 346 LYS A C 1
ATOM 2707 O O . LYS A 1 346 ? 14.350 -1.700 -36.710 1.00 91.06 346 LYS A O 1
ATOM 2712 N N . ILE A 1 347 ? 16.487 -2.044 -36.055 1.00 91.75 347 ILE A N 1
ATOM 2713 C CA . ILE A 1 347 ? 16.947 -0.659 -35.990 1.00 91.75 347 ILE A CA 1
ATOM 2714 C C . ILE A 1 347 ? 18.060 -0.480 -37.034 1.00 91.75 347 ILE A C 1
ATOM 2716 O O . ILE A 1 347 ? 19.120 -1.099 -36.910 1.00 91.75 347 ILE A O 1
ATOM 2720 N N . PRO A 1 348 ? 17.850 0.345 -38.074 1.00 88.19 348 PRO A N 1
ATOM 2721 C CA . PRO A 1 348 ? 18.906 0.676 -39.023 1.00 88.19 348 PRO A CA 1
ATOM 2722 C C . PRO A 1 348 ? 20.082 1.356 -38.317 1.00 88.19 348 PRO A C 1
ATOM 2724 O O . PRO A 1 348 ? 19.968 2.476 -37.816 1.00 88.19 348 PRO A O 1
ATOM 2727 N N . ASP A 1 349 ? 21.212 0.659 -38.271 1.00 86.44 349 ASP A N 1
ATOM 2728 C CA . ASP A 1 349 ? 22.438 1.127 -37.642 1.00 86.44 349 ASP A CA 1
ATOM 2729 C C . ASP A 1 349 ? 23.641 0.522 -38.357 1.00 86.44 349 ASP A C 1
ATOM 2731 O O . ASP A 1 349 ? 23.806 -0.696 -38.384 1.00 86.44 349 ASP A O 1
ATOM 2735 N N . TYR A 1 350 ? 24.468 1.379 -38.952 1.00 79.81 350 TYR A N 1
ATOM 2736 C CA . TYR A 1 350 ? 25.608 0.962 -39.770 1.00 79.81 350 TYR A CA 1
ATOM 2737 C C . TYR A 1 350 ? 26.909 0.855 -38.964 1.00 79.81 350 TYR A C 1
ATOM 2739 O O . TYR A 1 350 ? 27.966 0.593 -39.533 1.00 79.81 350 TYR A O 1
ATOM 2747 N N . ARG A 1 351 ? 26.861 1.030 -37.634 1.00 85.50 351 ARG A N 1
ATOM 2748 C CA . ARG A 1 351 ? 28.027 0.917 -36.731 1.00 85.50 351 ARG A CA 1
ATOM 2749 C C . ARG A 1 351 ? 28.309 -0.521 -36.290 1.00 85.50 351 ARG A C 1
ATOM 2751 O O . ARG A 1 351 ? 28.832 -0.761 -35.205 1.00 85.50 351 ARG A O 1
ATOM 2758 N N . VAL A 1 352 ? 27.951 -1.469 -37.143 1.00 78.94 352 VAL A N 1
ATOM 2759 C CA . VAL A 1 352 ? 28.133 -2.903 -36.938 1.00 78.94 352 VAL A CA 1
ATOM 2760 C C . VAL A 1 352 ? 29.616 -3.209 -36.677 1.00 78.94 352 VAL A C 1
ATOM 2762 O O . VAL A 1 352 ? 30.474 -2.756 -37.444 1.00 78.94 352 VAL A O 1
ATOM 2765 N N . PRO A 1 353 ? 29.956 -3.988 -35.633 1.00 83.31 353 PRO A N 1
ATOM 2766 C CA . PRO A 1 353 ? 31.329 -4.407 -35.387 1.00 83.31 353 PRO A CA 1
ATOM 2767 C C . PRO A 1 353 ? 31.908 -5.185 -36.572 1.00 83.31 353 PRO A C 1
ATOM 2769 O O . PRO A 1 353 ? 31.256 -6.068 -37.125 1.00 83.31 353 PRO A O 1
ATOM 2772 N N . LYS A 1 354 ? 33.175 -4.928 -36.920 1.00 80.31 354 LYS A N 1
ATOM 2773 C CA . LYS A 1 354 ? 33.873 -5.643 -38.011 1.00 80.31 354 LYS A CA 1
ATOM 2774 C C . LYS A 1 354 ? 33.995 -7.156 -37.777 1.00 80.31 354 LYS A C 1
ATOM 2776 O O . LYS A 1 354 ? 34.240 -7.897 -38.721 1.00 80.31 354 LYS A O 1
ATOM 2781 N N . SER A 1 355 ? 33.869 -7.600 -36.528 1.00 80.62 355 SER A N 1
ATOM 2782 C CA . SER A 1 355 ? 33.853 -9.011 -36.130 1.00 80.62 355 SER A CA 1
ATOM 2783 C C . SER A 1 355 ? 32.538 -9.726 -36.458 1.00 80.62 355 SER A C 1
ATOM 2785 O O . SER A 1 355 ? 32.503 -10.955 -36.402 1.00 80.62 355 SER A O 1
ATOM 2787 N N . CYS A 1 356 ? 31.477 -8.988 -36.801 1.00 81.75 356 CYS A N 1
ATOM 2788 C CA . CYS A 1 356 ? 30.168 -9.547 -37.106 1.00 81.75 356 CYS A CA 1
ATOM 2789 C C . CYS A 1 356 ? 30.212 -10.373 -38.396 1.00 81.75 356 CYS A C 1
ATOM 2791 O O . CYS A 1 356 ? 30.582 -9.871 -39.460 1.00 81.75 356 CYS A O 1
ATOM 2793 N N . ARG A 1 357 ? 29.824 -11.647 -38.301 1.00 83.00 357 ARG A N 1
ATOM 2794 C CA . ARG A 1 357 ? 29.745 -12.585 -39.423 1.00 83.00 357 ARG A CA 1
ATOM 2795 C C . ARG A 1 357 ? 28.289 -12.869 -39.760 1.00 83.00 357 ARG A C 1
ATOM 2797 O O . ARG A 1 357 ? 27.485 -13.138 -38.873 1.00 83.00 357 ARG A O 1
ATOM 2804 N N . LEU A 1 358 ? 27.971 -12.829 -41.050 1.00 81.69 358 LEU A N 1
ATOM 2805 C CA . LEU A 1 358 ? 26.644 -13.140 -41.574 1.00 81.69 358 LEU A CA 1
ATOM 2806 C C . LEU A 1 358 ? 26.445 -14.651 -41.733 1.00 81.69 358 LEU A C 1
ATOM 2808 O O . LEU A 1 358 ? 27.392 -15.373 -42.047 1.00 81.69 358 LEU A O 1
ATOM 2812 N N . VAL A 1 359 ? 25.203 -15.110 -41.559 1.00 74.19 359 VAL A N 1
ATOM 2813 C CA . VAL A 1 359 ? 24.822 -16.522 -41.759 1.00 74.19 359 VAL A CA 1
ATOM 2814 C C . VAL A 1 359 ? 24.876 -16.922 -43.239 1.00 74.19 359 VAL A C 1
ATOM 2816 O O . VAL A 1 359 ? 25.287 -18.036 -43.550 1.00 74.19 359 VAL A O 1
ATOM 2819 N N . ASP A 1 360 ? 24.506 -16.015 -44.149 1.00 67.69 360 ASP A N 1
ATOM 2820 C CA . ASP A 1 360 ? 24.587 -16.222 -45.599 1.00 67.69 360 ASP A CA 1
ATOM 2821 C C . ASP A 1 360 ? 25.277 -15.018 -46.275 1.00 67.69 360 ASP A C 1
ATOM 2823 O O . ASP A 1 360 ? 24.695 -13.933 -46.340 1.00 67.69 360 ASP A O 1
ATOM 2827 N N . PRO A 1 361 ? 26.521 -15.168 -46.768 1.00 60.38 361 PRO A N 1
ATOM 2828 C CA . PRO A 1 361 ? 27.239 -14.098 -47.461 1.00 60.38 361 PRO A CA 1
ATOM 2829 C C . PRO A 1 361 ? 26.752 -13.849 -48.897 1.00 60.38 361 PRO A C 1
ATOM 2831 O O . PRO A 1 361 ? 27.146 -12.857 -49.500 1.00 60.38 361 PRO A O 1
ATOM 2834 N N . VAL A 1 362 ? 25.964 -14.757 -49.488 1.00 50.12 362 VAL A N 1
ATOM 2835 C CA . VAL A 1 362 ? 25.648 -14.756 -50.930 1.00 50.12 362 VAL A CA 1
ATOM 2836 C C . VAL A 1 362 ? 24.467 -13.837 -51.255 1.00 50.12 362 VAL A C 1
ATOM 2838 O O . VAL A 1 362 ? 24.399 -13.282 -52.350 1.00 50.12 362 VAL A O 1
ATOM 2841 N N . TRP A 1 363 ? 23.576 -13.611 -50.289 1.00 43.94 363 TRP A N 1
ATOM 2842 C CA . TRP A 1 363 ? 22.425 -12.709 -50.410 1.00 43.94 363 TRP A CA 1
ATOM 2843 C C . TRP A 1 363 ? 22.688 -11.301 -49.863 1.00 43.94 363 TRP A C 1
ATOM 2845 O O . TRP A 1 363 ? 21.744 -10.531 -49.701 1.00 43.94 363 TRP A O 1
ATOM 2855 N N . SER A 1 364 ? 23.954 -10.952 -49.592 1.00 47.53 364 SER A N 1
ATOM 2856 C CA . SER A 1 364 ? 24.297 -9.693 -48.938 1.00 47.53 364 SER A CA 1
ATOM 2857 C C . SER A 1 364 ? 24.121 -8.501 -49.882 1.00 47.53 364 SER A C 1
ATOM 2859 O O . SER A 1 364 ? 24.991 -8.202 -50.707 1.00 47.53 364 SER A O 1
ATOM 2861 N N . THR A 1 365 ? 23.024 -7.768 -49.735 1.00 46.62 365 THR A N 1
ATOM 2862 C CA . THR A 1 365 ? 23.059 -6.344 -50.078 1.00 46.62 365 THR A CA 1
ATOM 2863 C C . THR A 1 365 ? 23.705 -5.589 -48.916 1.00 46.62 365 THR A C 1
ATOM 2865 O O . THR A 1 365 ? 23.866 -6.107 -47.815 1.00 46.62 365 THR A O 1
ATOM 2868 N N . ILE A 1 366 ? 24.109 -4.340 -49.139 1.00 44.88 366 ILE A N 1
ATOM 2869 C CA . ILE A 1 366 ? 24.861 -3.482 -48.198 1.00 44.88 366 ILE A CA 1
ATOM 2870 C C . ILE A 1 366 ? 24.089 -3.207 -46.866 1.00 44.88 366 ILE A C 1
ATOM 2872 O O . ILE A 1 366 ? 24.555 -2.465 -46.007 1.00 44.88 366 ILE A O 1
ATOM 2876 N N . PHE A 1 367 ? 22.921 -3.829 -46.653 1.00 50.47 367 PHE A N 1
ATOM 2877 C CA . PHE A 1 367 ? 21.908 -3.487 -45.648 1.00 50.47 367 PHE A CA 1
ATOM 2878 C C . PHE A 1 367 ? 21.461 -4.653 -44.731 1.00 50.47 367 PHE A C 1
ATOM 2880 O O . PHE A 1 367 ? 20.447 -4.527 -44.033 1.00 50.47 367 PHE A O 1
ATOM 2887 N N . ASP A 1 368 ? 22.182 -5.781 -44.713 1.00 60.09 368 ASP A N 1
ATOM 2888 C CA . ASP A 1 368 ? 21.699 -7.006 -44.049 1.00 60.09 368 ASP A CA 1
ATOM 2889 C C . ASP A 1 368 ? 22.041 -7.143 -42.559 1.00 60.09 368 ASP A C 1
ATOM 2891 O O . ASP A 1 368 ? 21.296 -7.813 -41.843 1.00 60.09 368 ASP A O 1
ATOM 2895 N N . VAL A 1 369 ? 23.070 -6.452 -42.050 1.00 67.69 369 VAL A N 1
ATOM 2896 C CA . VAL A 1 369 ? 23.324 -6.381 -40.599 1.00 67.69 369 VAL A CA 1
ATOM 2897 C C . VAL A 1 369 ? 22.687 -5.126 -40.013 1.00 67.69 369 VAL A C 1
ATOM 2899 O O . VAL A 1 369 ? 22.886 -4.019 -40.510 1.00 67.69 369 VAL A O 1
ATOM 2902 N N . PHE A 1 370 ? 21.927 -5.292 -38.936 1.00 83.88 370 PHE A N 1
ATOM 2903 C CA . PHE A 1 370 ? 21.227 -4.208 -38.254 1.00 83.88 370 PHE A CA 1
ATOM 2904 C C . PHE A 1 370 ? 21.264 -4.403 -36.746 1.00 83.88 370 PHE A C 1
ATOM 2906 O O . PHE A 1 370 ? 21.316 -5.535 -36.265 1.00 83.88 370 PHE A O 1
ATOM 2913 N N . ALA A 1 371 ? 21.193 -3.304 -36.000 1.00 91.12 371 ALA A N 1
ATOM 2914 C CA . ALA A 1 371 ? 20.928 -3.387 -34.575 1.00 91.12 371 ALA A CA 1
ATOM 2915 C C . ALA A 1 371 ? 19.509 -3.935 -34.368 1.00 91.12 371 ALA A C 1
ATOM 2917 O O . ALA A 1 371 ? 18.581 -3.617 -35.118 1.00 91.12 371 ALA A O 1
ATOM 2918 N N . CYS A 1 372 ? 19.321 -4.780 -33.367 1.00 91.94 372 CYS A N 1
ATOM 2919 C CA . CYS A 1 372 ? 18.029 -5.342 -33.038 1.00 91.94 372 CYS A CA 1
ATOM 2920 C C . CYS A 1 372 ? 17.835 -5.478 -31.533 1.00 91.94 372 CYS A C 1
ATOM 2922 O O . CYS A 1 372 ? 18.752 -5.810 -30.785 1.00 91.94 372 CYS A O 1
ATOM 2924 N N . VAL A 1 373 ? 16.611 -5.208 -31.098 1.00 94.38 373 VAL A N 1
ATOM 2925 C CA . VAL A 1 373 ? 16.175 -5.417 -29.715 1.00 94.38 373 VAL A CA 1
ATOM 2926 C C . VAL A 1 373 ? 15.245 -6.613 -29.716 1.00 94.38 373 VAL A C 1
ATOM 2928 O O . VAL A 1 373 ? 14.366 -6.688 -30.575 1.00 94.38 373 VAL A O 1
ATOM 2931 N N . LEU A 1 374 ? 15.447 -7.550 -28.797 1.00 94.25 374 LEU A N 1
ATOM 2932 C CA . LEU A 1 374 ? 14.605 -8.737 -28.681 1.00 94.25 374 LEU A CA 1
ATOM 2933 C C . LEU A 1 374 ? 13.482 -8.468 -27.678 1.00 94.25 374 LEU A C 1
ATOM 2935 O O . LEU A 1 374 ? 13.681 -7.821 -26.655 1.00 94.25 374 LEU A O 1
ATOM 2939 N N . GLU A 1 375 ? 12.285 -8.952 -27.979 1.00 92.75 375 GLU A N 1
ATOM 2940 C CA . GLU A 1 375 ? 11.146 -8.838 -27.075 1.00 92.75 375 GLU A CA 1
ATOM 2941 C C . GLU A 1 375 ? 11.358 -9.732 -25.847 1.00 92.75 375 GLU A C 1
ATOM 2943 O O . GLU A 1 375 ? 11.644 -10.923 -25.980 1.00 92.75 375 GLU A O 1
ATOM 2948 N N . GLY A 1 376 ? 11.214 -9.154 -24.651 1.00 88.62 376 GLY A N 1
ATOM 2949 C CA . GLY A 1 376 ? 11.436 -9.856 -23.384 1.00 88.62 376 GLY A CA 1
ATOM 2950 C C . GLY A 1 376 ? 12.908 -10.043 -22.999 1.00 88.62 376 GLY A C 1
ATOM 2951 O O . GLY A 1 376 ? 13.182 -10.744 -22.027 1.00 88.62 376 GLY A O 1
ATOM 2952 N N . ASP A 1 377 ? 13.846 -9.439 -23.734 1.00 91.50 377 ASP A N 1
ATOM 2953 C CA . ASP A 1 377 ? 15.261 -9.383 -23.366 1.00 91.50 377 ASP A CA 1
ATOM 2954 C C . ASP A 1 377 ? 15.656 -7.949 -23.002 1.00 91.50 377 ASP A C 1
ATOM 2956 O O . ASP A 1 377 ? 15.789 -7.077 -23.864 1.00 91.50 377 ASP A O 1
ATOM 2960 N N . ASP A 1 378 ? 15.871 -7.723 -21.710 1.00 90.38 378 ASP A N 1
ATOM 2961 C CA . ASP A 1 378 ? 16.244 -6.415 -21.182 1.00 90.38 378 ASP A CA 1
ATOM 2962 C C . ASP A 1 378 ? 17.768 -6.254 -21.036 1.00 90.38 378 ASP A C 1
ATOM 2964 O O . ASP A 1 378 ? 18.218 -5.270 -20.454 1.00 90.38 378 ASP A O 1
ATOM 2968 N N . GLU A 1 379 ? 18.598 -7.183 -21.525 1.00 92.62 379 GLU A N 1
ATOM 2969 C CA . GLU A 1 379 ? 20.052 -7.133 -21.314 1.00 92.62 379 GLU A CA 1
ATOM 2970 C C . GLU A 1 379 ? 20.729 -6.104 -22.219 1.00 92.62 379 GLU A C 1
ATOM 2972 O O . GLU A 1 379 ? 21.374 -5.168 -21.737 1.00 92.62 379 GLU A O 1
ATOM 2977 N N . GLU A 1 380 ? 20.583 -6.244 -23.537 1.00 94.50 380 GLU A N 1
ATOM 2978 C CA . GLU A 1 380 ? 21.297 -5.419 -24.510 1.00 94.50 380 GLU A CA 1
ATOM 2979 C C . GLU A 1 380 ? 20.639 -5.378 -25.891 1.00 94.50 380 GLU A C 1
ATOM 2981 O O . GLU A 1 380 ? 19.646 -6.049 -26.166 1.00 94.50 380 GLU A O 1
ATOM 2986 N N . VAL A 1 381 ? 21.209 -4.546 -26.761 1.00 94.00 381 VAL A N 1
ATOM 2987 C CA . VAL A 1 381 ? 20.882 -4.503 -28.187 1.00 94.00 381 VAL A CA 1
ATOM 2988 C C . VAL A 1 381 ? 21.892 -5.365 -28.928 1.00 94.00 381 VAL A C 1
ATOM 2990 O O . VAL A 1 381 ? 23.094 -5.213 -28.727 1.00 94.00 381 VAL A O 1
ATOM 2993 N N . TYR A 1 382 ? 21.401 -6.236 -29.800 1.00 94.12 382 TYR A N 1
ATOM 2994 C CA . TYR A 1 382 ? 22.211 -7.190 -30.548 1.00 94.12 382 TYR A CA 1
ATOM 2995 C C . TYR A 1 382 ? 22.383 -6.755 -31.996 1.00 94.12 382 TYR A C 1
ATOM 2997 O O . TYR A 1 382 ? 21.613 -5.954 -32.520 1.00 94.12 382 TYR A O 1
ATOM 3005 N N . TRP A 1 383 ? 23.340 -7.354 -32.687 1.00 92.50 383 TRP A N 1
ATOM 3006 C CA . TRP A 1 383 ? 23.497 -7.224 -34.130 1.00 92.50 383 TRP A CA 1
ATOM 3007 C C . TRP A 1 383 ? 22.866 -8.428 -34.814 1.00 92.50 383 TRP A C 1
ATOM 3009 O O . TRP A 1 383 ? 23.284 -9.555 -34.582 1.00 92.50 383 TRP A O 1
ATOM 3019 N N . CYS A 1 384 ? 21.847 -8.220 -35.643 1.00 89.44 384 CYS A N 1
ATOM 3020 C CA . CYS A 1 384 ? 21.218 -9.307 -36.382 1.00 89.44 384 CYS A CA 1
ATOM 3021 C C . CYS A 1 384 ? 22.122 -9.757 -37.532 1.00 89.44 384 CYS A C 1
ATOM 3023 O O . CYS A 1 384 ? 22.342 -9.013 -38.485 1.00 89.44 384 CYS A O 1
ATOM 3025 N N . CYS A 1 385 ? 22.612 -10.989 -37.440 1.00 87.06 385 CYS A N 1
ATOM 3026 C CA . CYS A 1 385 ? 23.556 -11.616 -38.363 1.00 87.06 385 CYS A CA 1
ATOM 3027 C C . CYS A 1 385 ? 22.872 -12.416 -39.481 1.00 87.06 385 CYS A C 1
ATOM 3029 O O . CYS A 1 385 ? 23.530 -12.862 -40.420 1.00 87.06 385 CYS A O 1
ATOM 3031 N N . GLY A 1 386 ? 21.565 -12.651 -39.384 1.00 85.00 386 GLY A N 1
ATOM 3032 C CA . GLY A 1 386 ? 20.808 -13.328 -40.431 1.00 85.00 386 GLY A CA 1
ATOM 3033 C C . GLY A 1 386 ? 19.434 -13.791 -39.969 1.00 85.00 386 GLY A C 1
ATOM 3034 O O . GLY A 1 386 ? 19.190 -13.966 -38.776 1.00 85.00 386 GLY A O 1
ATOM 3035 N N . CYS A 1 387 ? 18.546 -14.002 -40.937 1.00 85.06 387 CYS A N 1
ATOM 3036 C CA . CYS A 1 387 ? 17.235 -14.615 -40.743 1.00 85.06 387 CYS A CA 1
ATOM 3037 C C . CYS A 1 387 ? 17.241 -15.998 -41.403 1.00 85.06 387 CYS A C 1
ATOM 3039 O O . CYS A 1 387 ? 17.684 -16.137 -42.542 1.00 85.06 387 CYS A O 1
ATOM 3041 N N . LEU A 1 388 ? 16.785 -17.017 -40.680 1.00 85.06 388 LEU A N 1
ATOM 3042 C CA . LEU A 1 388 ? 16.713 -18.396 -41.152 1.00 85.06 388 LEU A CA 1
ATOM 3043 C C . LEU A 1 388 ? 15.368 -18.664 -41.846 1.00 85.06 388 LEU A C 1
ATOM 3045 O O . LEU A 1 388 ? 14.402 -17.913 -41.703 1.00 85.06 388 LEU A O 1
ATOM 3049 N N . ALA A 1 389 ? 15.284 -19.768 -42.593 1.00 81.00 389 ALA A N 1
ATOM 3050 C CA . ALA A 1 389 ? 14.087 -20.133 -43.360 1.00 81.00 389 ALA A CA 1
ATOM 3051 C C . ALA A 1 389 ? 12.823 -20.314 -42.491 1.00 81.00 389 ALA A C 1
ATOM 3053 O O . ALA A 1 389 ? 11.707 -20.090 -42.956 1.00 81.00 389 ALA A O 1
ATOM 3054 N N . ASP A 1 390 ? 12.992 -20.681 -41.220 1.00 82.44 390 ASP A N 1
ATOM 3055 C CA . ASP A 1 390 ? 11.921 -20.819 -40.226 1.00 82.44 390 ASP A CA 1
ATOM 3056 C C . ASP A 1 390 ? 11.524 -19.485 -39.557 1.00 82.44 390 ASP A C 1
ATOM 3058 O O . ASP A 1 390 ? 10.695 -19.473 -38.647 1.00 82.44 390 ASP A O 1
ATOM 3062 N N . ARG A 1 391 ? 12.076 -18.354 -40.029 1.00 83.62 391 ARG A N 1
ATOM 3063 C CA . ARG A 1 391 ? 11.914 -16.991 -39.486 1.00 83.62 391 ARG A CA 1
ATOM 3064 C C . ARG A 1 391 ? 12.536 -16.769 -38.105 1.00 83.62 391 ARG A C 1
ATOM 3066 O O . ARG A 1 391 ? 12.292 -15.727 -37.494 1.00 83.62 391 ARG A O 1
ATOM 3073 N N . SER A 1 392 ? 13.323 -17.718 -37.606 1.00 90.19 392 SER A N 1
ATOM 3074 C CA . SER A 1 392 ? 14.224 -17.460 -36.486 1.00 90.19 392 SER A CA 1
ATOM 3075 C C . SER A 1 392 ? 15.405 -16.602 -36.949 1.00 90.19 392 SER A C 1
ATOM 3077 O O . SER A 1 392 ? 15.677 -16.488 -38.146 1.00 90.19 392 SER A O 1
ATOM 3079 N N . ILE A 1 393 ? 16.095 -15.963 -36.011 1.00 91.62 393 ILE A N 1
ATOM 3080 C CA . ILE A 1 393 ? 17.232 -15.093 -36.323 1.00 91.62 393 ILE A CA 1
ATOM 3081 C C . ILE A 1 393 ? 18.486 -15.546 -35.591 1.00 91.62 393 ILE A C 1
ATOM 3083 O O . ILE A 1 393 ? 18.421 -16.166 -34.528 1.00 91.62 393 ILE A O 1
ATOM 3087 N N . VAL A 1 394 ? 19.634 -15.205 -36.163 1.00 92.38 394 VAL A N 1
ATOM 3088 C CA . VAL A 1 394 ? 20.923 -15.278 -35.483 1.00 92.38 394 VAL A CA 1
ATOM 3089 C C . VAL A 1 394 ? 21.343 -13.864 -35.128 1.00 92.38 394 VAL A C 1
ATOM 3091 O O . VAL A 1 394 ? 21.329 -12.980 -35.985 1.00 92.38 394 VAL A O 1
ATOM 3094 N N . VAL A 1 395 ? 21.712 -13.650 -33.872 1.00 93.19 395 VAL A N 1
ATOM 3095 C CA . VAL A 1 395 ? 22.142 -12.347 -33.367 1.00 93.19 395 VAL A CA 1
ATOM 3096 C C . VAL A 1 395 ? 23.486 -12.456 -32.664 1.00 93.19 395 VAL A C 1
ATOM 3098 O O . VAL A 1 395 ? 23.790 -13.495 -32.087 1.00 93.19 395 VAL A O 1
ATOM 3101 N N . MET A 1 396 ? 24.270 -11.385 -32.692 1.00 93.19 396 MET A N 1
ATOM 3102 C CA . MET A 1 396 ? 25.551 -11.273 -32.002 1.00 93.19 396 MET A CA 1
ATOM 3103 C C . MET A 1 396 ? 25.464 -10.207 -30.905 1.00 93.19 396 MET A C 1
ATOM 3105 O O . MET A 1 396 ? 24.950 -9.113 -31.152 1.00 93.19 396 MET A O 1
ATOM 3109 N N . ASP A 1 397 ? 25.945 -10.516 -29.703 1.00 93.19 397 ASP A N 1
ATOM 3110 C CA . ASP A 1 397 ? 26.038 -9.548 -28.602 1.00 93.19 397 ASP A CA 1
ATOM 3111 C C . ASP A 1 397 ? 27.246 -8.601 -28.751 1.00 93.19 397 ASP A C 1
ATOM 3113 O O . ASP A 1 397 ? 28.023 -8.682 -29.707 1.00 93.19 397 ASP A O 1
ATOM 3117 N N . GLY A 1 398 ? 27.400 -7.663 -27.813 1.00 88.62 398 GLY A N 1
ATOM 3118 C CA . GLY A 1 398 ? 28.530 -6.731 -27.800 1.00 88.62 398 GLY A CA 1
ATOM 3119 C C . GLY A 1 398 ? 29.904 -7.376 -27.565 1.00 88.62 398 GLY A C 1
ATOM 3120 O O . GLY A 1 398 ? 30.912 -6.760 -27.905 1.00 88.62 398 GLY A O 1
ATOM 3121 N N . GLU A 1 399 ? 29.953 -8.598 -27.027 1.00 90.38 399 GLU A N 1
ATOM 3122 C CA . GLU A 1 399 ? 31.191 -9.349 -26.762 1.00 90.38 399 GLU A CA 1
ATOM 3123 C C . GLU A 1 399 ? 31.595 -10.244 -27.948 1.00 90.38 399 GLU A C 1
ATOM 3125 O O . GLU A 1 399 ? 32.696 -10.793 -27.976 1.00 90.38 399 GLU A O 1
ATOM 3130 N N . GLY A 1 400 ? 30.728 -10.369 -28.958 1.00 89.75 400 GLY A N 1
ATOM 3131 C CA . GLY A 1 400 ? 30.960 -11.189 -30.144 1.00 89.75 400 GLY A CA 1
ATOM 3132 C C . GLY A 1 400 ? 30.424 -12.617 -30.044 1.00 89.75 400 GLY A C 1
ATOM 3133 O O . GLY A 1 400 ? 30.736 -13.421 -30.921 1.00 89.75 400 GLY A O 1
ATOM 3134 N N . ASN A 1 401 ? 29.621 -12.932 -29.024 1.00 93.12 401 ASN A N 1
ATOM 3135 C CA . ASN A 1 401 ? 28.937 -14.218 -28.906 1.00 93.12 401 ASN A CA 1
ATOM 3136 C C . ASN A 1 401 ? 27.685 -14.234 -29.781 1.00 93.12 401 ASN A C 1
ATOM 3138 O O . ASN A 1 401 ? 26.945 -13.250 -29.846 1.00 93.12 401 ASN A O 1
ATOM 3142 N N . TYR A 1 402 ? 27.406 -15.377 -30.392 1.00 93.75 402 TYR A N 1
ATOM 3143 C CA . TYR A 1 402 ? 26.270 -15.590 -31.272 1.00 93.75 402 TYR A CA 1
ATOM 3144 C C . TYR A 1 402 ? 25.173 -16.377 -30.571 1.00 93.75 402 TYR A C 1
ATOM 3146 O O . TYR A 1 402 ? 25.414 -17.346 -29.844 1.00 93.75 402 TYR A O 1
ATOM 3154 N N . TYR A 1 403 ? 23.936 -15.995 -30.866 1.00 94.75 403 TYR A N 1
ATOM 3155 C CA . TYR A 1 403 ? 22.739 -16.607 -30.322 1.00 94.75 403 TYR A CA 1
ATOM 3156 C C . TYR A 1 403 ? 21.731 -16.892 -31.428 1.00 94.75 403 TYR A C 1
ATOM 3158 O O . TYR A 1 403 ? 21.491 -16.065 -32.305 1.00 94.75 403 TYR A O 1
ATOM 3166 N N . HIS A 1 404 ? 21.093 -18.054 -31.348 1.00 94.31 404 HIS A N 1
ATOM 3167 C CA . HIS A 1 404 ? 19.895 -18.390 -32.105 1.00 94.31 404 HIS A CA 1
ATOM 3168 C C . HIS A 1 404 ? 18.660 -17.941 -31.325 1.00 94.31 404 HIS A C 1
ATOM 3170 O O . HIS A 1 404 ? 18.526 -18.271 -30.145 1.00 94.31 404 HIS A O 1
ATOM 3176 N N . VAL A 1 405 ? 17.759 -17.200 -31.966 1.00 94.00 405 VAL A N 1
ATOM 3177 C CA . VAL A 1 405 ? 16.554 -16.654 -31.333 1.00 94.00 405 VAL A CA 1
ATOM 3178 C C . VAL A 1 405 ? 15.322 -17.084 -32.110 1.00 94.00 405 VAL A C 1
ATOM 3180 O O . VAL A 1 405 ? 15.178 -16.785 -33.296 1.00 94.00 405 VAL A O 1
ATOM 3183 N N . GLU A 1 406 ? 14.401 -17.744 -31.415 1.00 91.81 406 GLU A N 1
ATOM 3184 C CA . GLU A 1 406 ? 13.129 -18.199 -31.967 1.00 91.81 406 GLU A CA 1
ATOM 3185 C C . GLU A 1 406 ? 11.967 -17.651 -31.130 1.00 91.81 406 GLU A C 1
ATOM 3187 O O . GLU A 1 406 ? 12.030 -17.590 -29.896 1.00 91.81 406 GLU A O 1
ATOM 3192 N N . LYS A 1 407 ? 10.878 -17.270 -31.805 1.00 88.56 407 LYS A N 1
ATOM 3193 C CA . LYS A 1 407 ? 9.676 -16.748 -31.152 1.00 88.56 407 LYS A CA 1
ATOM 3194 C C . LYS A 1 407 ? 9.169 -17.727 -30.086 1.00 88.56 407 LYS A C 1
ATOM 3196 O O . LYS A 1 407 ? 8.818 -18.863 -30.386 1.00 88.56 407 LYS A O 1
ATOM 3201 N N . GLY A 1 408 ? 9.102 -17.262 -28.840 1.00 84.44 408 GLY A N 1
ATOM 3202 C CA . GLY A 1 408 ? 8.594 -18.038 -27.706 1.00 84.44 408 GLY A CA 1
ATOM 3203 C C . GLY A 1 408 ? 9.569 -19.057 -27.104 1.00 84.44 408 GLY A C 1
ATOM 3204 O O . GLY A 1 408 ? 9.204 -19.696 -26.122 1.00 84.44 408 GLY A O 1
ATOM 3205 N N . LYS A 1 409 ? 10.794 -19.208 -27.635 1.00 83.94 409 LYS A N 1
ATOM 3206 C CA . LYS A 1 409 ? 11.813 -20.128 -27.083 1.00 83.94 409 LYS A CA 1
ATOM 3207 C C . LYS A 1 409 ? 13.047 -19.428 -26.499 1.00 83.94 409 LYS A C 1
ATOM 3209 O O . LYS A 1 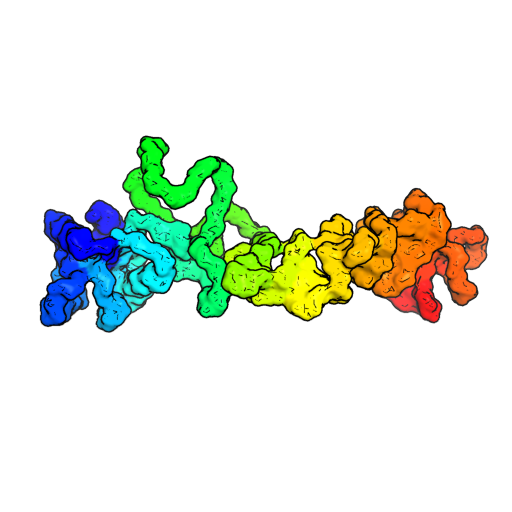409 ? 13.956 -20.105 -26.025 1.00 83.94 409 LYS A O 1
ATOM 3214 N N . GLY A 1 410 ? 13.063 -18.093 -26.503 1.00 84.38 410 GLY A N 1
ATOM 3215 C CA . GLY A 1 410 ? 14.179 -17.283 -26.010 1.00 84.38 410 GLY A CA 1
ATOM 3216 C C . GLY A 1 410 ? 15.418 -17.350 -26.910 1.00 84.38 410 GLY A C 1
ATOM 3217 O O . GLY A 1 410 ? 15.395 -17.953 -27.987 1.00 84.38 410 GLY A O 1
ATOM 3218 N N . LYS A 1 411 ? 16.506 -16.708 -26.471 1.00 91.19 411 LYS A N 1
ATOM 3219 C CA . LYS A 1 411 ? 17.817 -16.782 -27.133 1.00 91.19 411 LYS A CA 1
ATOM 3220 C C . LYS A 1 411 ? 18.620 -17.976 -26.608 1.00 91.19 411 LYS A C 1
ATOM 3222 O O . LYS A 1 411 ? 18.617 -18.250 -25.409 1.00 91.19 411 LYS A O 1
ATOM 3227 N N . ARG A 1 412 ? 19.339 -18.670 -27.487 1.00 93.94 412 ARG A N 1
ATOM 3228 C CA . ARG A 1 412 ? 20.227 -19.796 -27.158 1.00 93.94 412 ARG A CA 1
ATOM 3229 C C . ARG A 1 412 ? 21.613 -19.525 -27.714 1.00 93.94 412 ARG A C 1
ATOM 3231 O O . ARG A 1 412 ? 21.726 -19.230 -28.895 1.00 93.94 412 ARG A O 1
ATOM 3238 N N . TYR A 1 413 ? 22.642 -19.626 -26.881 1.00 94.06 413 TYR A N 1
ATOM 3239 C CA . TYR A 1 413 ? 24.031 -19.462 -27.313 1.00 94.06 413 TYR A CA 1
ATOM 3240 C C . TYR A 1 413 ? 24.418 -20.542 -28.334 1.00 94.06 413 TYR A C 1
ATOM 3242 O O . TYR A 1 413 ? 24.036 -21.703 -28.166 1.00 94.06 413 TYR A O 1
ATOM 3250 N N . ILE A 1 414 ? 25.142 -20.156 -29.388 1.00 93.00 414 ILE A N 1
ATOM 3251 C CA . ILE A 1 414 ? 25.535 -21.058 -30.481 1.00 93.00 414 ILE A CA 1
ATOM 3252 C C . ILE A 1 414 ? 27.011 -20.970 -30.892 1.00 93.00 414 ILE A C 1
ATOM 3254 O O . ILE A 1 414 ? 27.510 -21.965 -31.417 1.00 93.00 414 ILE A O 1
ATOM 3258 N N . ALA A 1 415 ? 27.700 -19.840 -30.694 1.00 85.50 415 ALA A N 1
ATOM 3259 C CA . ALA A 1 415 ? 29.121 -19.689 -31.035 1.00 85.50 415 ALA A CA 1
ATOM 3260 C C . ALA A 1 415 ? 29.779 -18.528 -30.294 1.00 85.50 415 ALA A C 1
ATOM 3262 O O . ALA A 1 415 ? 29.090 -17.510 -30.075 1.00 85.50 415 ALA A O 1
#

Foldseek 3Di:
DVVCCVPPNPAAAEEEAADQVRLQVVQVVCVVVPAQEDEDEPPQDPVNVVVVLVCSLVVVHRYYYYYPPPPDDRARLRHQEYEYHHDDLDPVVVLVRVVSNVRDDPPHPHHYYHYPPPVCLWNNDSPQDDPVVLVVVVQFAGTGADPPDPDDDDDDPDDDDDPPPPPDPDDDDLDDPVRVVVCVVVVVSVPSNDDDDDDDDPQAFKDWDADPVVRFIFIDGRRGGLGDGAFNDFQEGDGQKTWTQGPVQWTAIAGVNRHGLTTGGHFPGWDDDPPQKIWTQHPVRQIWIARSLQRDIGSADWDWDDDPQFIWTDGQQWIWGSANDTDIADGNDDPVQWDHPPFKIWDFHPPDDPLQAAPDPPPDDVGAWTWMDGRPHRHDIWIFRDADPVRWTWTADPVGWIWIGDVPPGTDTDD